Protein AF-0000000084419229 (afdb_homodimer)

Organism: Gonium pectorale (NCBI:txid33097)

Solvent-accessible surface area (backbone atoms only — not comparable to full-atom values): 32760 Å² total; per-residue (Å²): 132,80,81,73,71,73,75,70,72,71,76,62,76,78,64,82,74,44,70,27,75,74,37,69,45,80,29,74,44,69,68,52,37,52,53,48,54,66,48,22,83,78,54,51,41,42,70,43,67,57,82,83,52,68,71,59,81,74,78,53,65,85,57,26,72,40,37,41,51,50,42,52,50,52,54,47,52,53,43,53,40,21,27,61,54,34,66,40,74,46,68,44,85,61,44,49,76,71,45,72,51,65,61,56,58,69,64,43,81,76,52,33,34,37,28,30,50,39,48,43,64,61,59,69,54,90,44,60,59,50,78,71,53,46,73,74,49,52,59,28,70,51,42,29,37,38,38,41,37,13,36,50,41,47,37,41,53,49,31,53,48,47,37,52,49,32,33,73,74,70,62,40,58,48,60,53,62,36,40,58,57,40,45,55,56,38,32,69,74,41,67,56,36,37,32,50,49,48,33,57,28,45,23,48,56,58,38,33,22,59,49,44,72,61,36,28,80,82,55,70,67,51,28,52,38,32,72,74,67,37,74,48,57,55,46,68,81,48,50,77,50,72,73,67,31,85,54,57,16,72,35,36,53,87,58,48,70,62,32,24,32,42,31,57,38,86,75,41,61,53,97,90,46,56,30,65,58,54,46,50,51,23,50,49,31,40,53,52,15,62,74,68,62,35,68,31,60,44,34,70,55,75,130,80,79,73,74,71,74,69,73,69,77,62,78,76,64,79,75,43,69,28,75,74,36,70,46,80,30,73,44,69,68,52,36,51,53,47,52,63,49,22,84,78,54,52,41,41,70,42,66,55,82,82,53,68,72,60,82,73,79,54,67,81,57,26,72,42,37,41,51,50,41,51,50,52,53,49,52,51,43,53,40,22,28,60,54,34,66,42,74,48,68,47,85,59,43,48,77,71,46,73,52,64,61,56,58,70,64,42,80,77,50,33,33,36,28,32,51,41,46,43,65,60,57,69,54,90,45,60,59,51,77,71,52,47,73,72,49,52,58,28,69,51,42,29,37,37,38,40,36,14,36,49,42,48,39,41,53,49,29,54,50,48,37,51,49,32,33,74,75,69,63,41,57,49,61,52,62,36,40,57,58,41,44,54,56,39,32,69,74,43,67,55,36,37,31,49,50,49,34,57,30,46,25,50,56,56,37,36,20,50,49,44,71,60,36,29,81,82,57,69,66,49,28,53,38,31,72,72,69,37,74,53,57,51,48,66,82,43,50,78,50,74,72,66,32,86,53,56,17,72,34,35,53,88,56,48,70,64,32,26,31,42,32,58,39,86,76,44,58,56,95,89,47,56,32,64,60,53,47,50,51,24,50,49,31,40,54,51,15,62,74,68,61,37,68,30,60,44,34,70,54,74

InterPro domains:
  IPR005069 Nucleotide-diphospho-sugar transferase [PF03407] (23-209)
  IPR029044 Nucleotide-diphospho-sugar transferases [SSF53448] (35-194)
  IPR052636 UDP-D-xylose:L-fucose alpha-1,3-D-xylosyltransferase [PTHR47032] (15-271)

Secondary structure (DSSP, 8-state):
------------------HHHH-EEEESSHHHHHHHHHHHHHH--EEEE-TT------S--SS-HHHHHHHHHHHHHHHHHHHTT--EEEE-TTEEE-S-HHHHHHHSTT-SEEEEESS-----TTS---HHHHHH--EEEEEEEE--SHHHHHHHHHHHHHHHHHHHHHS---HHHHHHHHHHHHHHHHT--EEEPPTTTEEESS-STT-BTTB----HHHHHHHHTT-----SS---SS----SS-EEE-HHHHTT-SEEEPPS----TTS-HHHHHHHHHHHHHHHHHHT--EEEE---/------------------HHHH-EEEESSHHHHHHHHHHHHHH--EEEE-TT------S--SS-HHHHHHHHHHHHHHHHHHHTT--EEEE-TTEEE-S-HHHHHHTSTT-SEEEEESS-----TTS---HHHHHH--EEEEEEEE--SHHHHHHHHHHHHHHHHHHHHHS---HHHHHHHHHHHHHHHHT--EEEPPTTTEEESS-STT-BTTB----HHHHHHHHTT-----SS---SS----SS-EEE-HHHHTT-SEEEPPS----TTS-HHHHHHHHHHHHHHHHHHT--EEEE---

Radius of gyration: 29.89 Å; Cα contacts (8 Å, |Δi|>4): 1002; chains: 2; bounding box: 69×86×67 Å

Sequence (604 aa):
MQRRGSTKQQASTASELTLANILVVLTWTQQAYDRCTELRHQYGHHCAVDSRHQQQDDGKHYFSAFWLAMGFYRVGAIVNAISQGLDTVFLDSDTVVLGDFLLLIQSLDGADVVTTTERCVVRNYSRPYDRNELTAWTANIGLTYFRAVPGTLRCGTSWMARMFHDVVISGRTWDQVAFNVVFPDCYRHFGLVWYGLDPRVFQLSCGQAGFKQCGCTFDDADVQAYESGGEAVRPERMSQKFVPFSSPGVCGPADWRLWHTKHYNCIIGVNGSSPQVVKAEYMRNLIKAAHSNTTGVIMPSRMQRRGSTKQQASTASELTLANILVVLTWTQQAYDRCTELRHQYGHHCAVDSRHQQQDDGKHYFSAFWLAMGFYRVGAIVNAISQGLDTVFLDSDTVVLGDFLLLIQSLDGADVVTTTERCVVRNYSRPYDRNELTAWTANIGLTYFRAVPGTLRCGTSWMARMFHDVVISGRTWDQVAFNVVFPDCYRHFGLVWYGLDPRVFQLSCGQAGFKQCGCTFDDADVQAYESGGEAVRPERMSQKFVPFSSPGVCGPADWRLWHTKHYNCIIGVNGSSPQVVKAEYMRNLIKAAHSNTTGVIMPSR

pLDDT: mean 81.04, std 18.9, range [17.0, 97.56]

Nearest PDB structures (foldseek):
  7zvj-assembly1_A  TM=5.846E-01  e=1.268E-03  Homo sapiens
  7zvj-assembly1_B  TM=5.115E-01  e=6.104E-03  Homo sapiens
  7lgj-assembly1_A  TM=4.884E-01  e=2.249E+00  Synechocystis sp. PCC 6714
  7zvj-assembly1_A  TM=6.152E-01  e=1.446E-03  Homo sapiens
  7zvj-assembly1_B  TM=5.079E-01  e=9.523E-03  Homo sapiens

Structure (mmCIF, N/CA/C/O backbone):
data_AF-0000000084419229-model_v1
#
loop_
_entity.id
_entity.type
_entity.pdbx_description
1 polymer Glycosyltransferase
#
loop_
_atom_site.group_PDB
_atom_site.id
_atom_site.type_symbol
_atom_site.label_atom_id
_atom_site.label_alt_id
_atom_site.label_comp_id
_atom_site.label_asym_id
_atom_site.label_entity_id
_atom_site.label_seq_id
_atom_site.pdbx_PDB_ins_code
_atom_site.Cartn_x
_atom_site.Cartn_y
_atom_site.Cartn_z
_atom_site.occupancy
_atom_site.B_iso_or_equiv
_atom_site.auth_seq_id
_atom_site.auth_comp_id
_atom_site.auth_asym_id
_atom_site.auth_atom_id
_atom_site.pdbx_PDB_model_num
ATOM 1 N N . MET A 1 1 ? -43.594 -16.203 2.518 1 17.02 1 MET A N 1
ATOM 2 C CA . MET A 1 1 ? -43.656 -14.977 3.311 1 17.02 1 MET A CA 1
ATOM 3 C C . MET A 1 1 ? -42.406 -14.805 4.145 1 17.02 1 MET A C 1
ATOM 5 O O . MET A 1 1 ? -42.406 -15.023 5.359 1 17.02 1 MET A O 1
ATOM 9 N N . GLN A 1 2 ? -41.406 -15.359 3.76 1 20.67 2 GLN A N 1
ATOM 10 C CA . GLN A 1 2 ? -40.312 -15.562 4.727 1 20.67 2 GLN A CA 1
ATOM 11 C C . GLN A 1 2 ? -39.781 -14.234 5.254 1 20.67 2 GLN A C 1
ATOM 13 O O . GLN A 1 2 ? -39.656 -13.273 4.496 1 20.67 2 GLN A O 1
ATOM 18 N N . ARG A 1 3 ? -39.781 -14.07 6.594 1 18.78 3 ARG A N 1
ATOM 19 C CA . ARG A 1 3 ? -39.531 -12.945 7.5 1 18.78 3 ARG A CA 1
ATOM 20 C C . ARG A 1 3 ? -38.156 -12.367 7.316 1 18.78 3 ARG A C 1
ATOM 22 O O . ARG A 1 3 ? -37.156 -13.102 7.352 1 18.78 3 ARG A O 1
ATOM 29 N N . ARG A 1 4 ? -37.938 -11.297 6.543 1 21.56 4 ARG A N 1
ATOM 30 C CA . ARG A 1 4 ? -36.969 -10.211 6.41 1 21.56 4 ARG A CA 1
ATOM 31 C C . ARG A 1 4 ? -36.469 -9.766 7.773 1 21.56 4 ARG A C 1
ATOM 33 O O . ARG A 1 4 ? -37.125 -8.977 8.461 1 21.56 4 ARG A O 1
ATOM 40 N N . GLY A 1 5 ? -36.156 -10.766 8.5 1 22.09 5 GLY A N 1
ATOM 41 C CA . GLY A 1 5 ? -35.875 -10.125 9.773 1 22.09 5 GLY A CA 1
ATOM 42 C C . GLY A 1 5 ? -34.906 -8.969 9.648 1 22.09 5 GLY A C 1
ATOM 43 O O . GLY A 1 5 ? -34.031 -8.977 8.773 1 22.09 5 GLY A O 1
ATOM 44 N N . SER A 1 6 ? -35.344 -7.773 9.938 1 22.06 6 SER A N 1
ATOM 45 C CA . SER A 1 6 ? -34.812 -6.438 10.18 1 22.06 6 SER A CA 1
ATOM 46 C C . SER A 1 6 ? -33.469 -6.5 10.93 1 22.06 6 SER A C 1
ATOM 48 O O . SER A 1 6 ? -33.438 -6.891 12.102 1 22.06 6 SER A O 1
ATOM 50 N N . THR A 1 7 ? -32.594 -7.262 10.492 1 24.56 7 THR A N 1
ATOM 51 C CA . THR A 1 7 ? -31.484 -7.211 11.43 1 24.56 7 THR A CA 1
ATOM 52 C C . THR A 1 7 ? -31.078 -5.766 11.711 1 24.56 7 THR A C 1
ATOM 54 O O . THR A 1 7 ? -30.672 -5.043 10.797 1 24.56 7 THR A O 1
ATOM 57 N N . LYS A 1 8 ? -31.828 -5.062 12.492 1 23.44 8 LYS A N 1
ATOM 58 C CA . LYS A 1 8 ? -31.547 -3.832 13.219 1 23.44 8 LYS A CA 1
ATOM 59 C C . LYS A 1 8 ? -30.062 -3.742 13.57 1 23.44 8 LYS A C 1
ATOM 61 O O . LYS A 1 8 ? -29.562 -4.52 14.383 1 23.44 8 LYS A O 1
ATOM 66 N N . GLN A 1 9 ? -29.297 -3.645 12.625 1 25.7 9 GLN A N 1
ATOM 67 C CA . GLN A 1 9 ? -27.922 -3.303 12.977 1 25.7 9 GLN A CA 1
ATOM 68 C C . GLN A 1 9 ? -27.875 -2.27 14.102 1 25.7 9 GLN A C 1
ATOM 70 O O . GLN A 1 9 ? -28.453 -1.184 13.969 1 25.7 9 GLN A O 1
ATOM 75 N N . GLN A 1 10 ? -28.031 -2.686 15.32 1 26.06 10 GLN A N 1
ATOM 76 C CA . GLN A 1 10 ? -27.875 -1.851 16.516 1 26.06 10 GLN A CA 1
ATOM 77 C C . GLN A 1 10 ? -26.828 -0.762 16.297 1 26.06 10 GLN A C 1
ATOM 79 O O . GLN A 1 10 ? -25.766 -1.026 15.742 1 26.06 10 GLN A O 1
ATOM 84 N N . ALA A 1 11 ? -27.188 0.466 16.141 1 28.53 11 ALA A N 1
ATOM 85 C CA . ALA A 1 11 ? -26.484 1.701 16.484 1 28.53 11 ALA A CA 1
ATOM 86 C C . ALA A 1 11 ? -25.5 1.471 17.625 1 28.53 11 ALA A C 1
ATOM 88 O O . ALA A 1 11 ? -25.891 1.323 18.781 1 28.53 11 ALA A O 1
ATOM 89 N N . SER A 1 12 ? -24.797 0.427 17.531 1 30.64 12 SER A N 1
ATOM 90 C CA . SER A 1 12 ? -23.953 0.283 18.719 1 30.64 12 SER A CA 1
ATOM 91 C C . SER A 1 12 ? -23.609 1.642 19.312 1 30.64 12 SER A C 1
ATOM 93 O O . SER A 1 12 ? -23.594 2.652 18.609 1 30.64 12 SER A O 1
ATOM 95 N N . THR A 1 13 ? -23.859 1.888 20.578 1 30.78 13 THR A N 1
ATOM 96 C CA . THR A 1 13 ? -23.359 2.984 21.391 1 30.78 13 THR A CA 1
ATOM 97 C C . THR A 1 13 ? -22.016 3.486 20.891 1 30.78 13 THR A C 1
ATOM 99 O O . THR A 1 13 ? -21.078 2.707 20.734 1 30.78 13 THR A O 1
ATOM 102 N N . ALA A 1 14 ? -21.891 4.262 19.875 1 34.38 14 ALA A N 1
ATOM 103 C CA . ALA A 1 14 ? -20.766 5.145 19.625 1 34.38 14 ALA A CA 1
ATOM 104 C C . ALA A 1 14 ? -19.922 5.34 20.891 1 34.38 14 ALA A C 1
ATOM 106 O O . ALA A 1 14 ? -20.297 6.121 21.766 1 34.38 14 ALA A O 1
ATOM 107 N N . SER A 1 15 ? -19.672 4.387 21.641 1 37.31 15 SER A N 1
ATOM 108 C CA . SER A 1 15 ? -18.75 4.457 22.766 1 37.31 15 SER A CA 1
ATOM 109 C C . SER A 1 15 ? -17.766 5.613 22.609 1 37.31 15 SER A C 1
ATOM 111 O O . SER A 1 15 ? -17.422 5.977 21.484 1 37.31 15 SER A O 1
ATOM 113 N N . GLU A 1 16 ? -17.578 6.629 23.594 1 42.22 16 GLU A N 1
ATOM 114 C CA . GLU A 1 16 ? -16.719 7.801 23.781 1 42.22 16 GLU A CA 1
ATOM 115 C C . GLU A 1 16 ? -15.336 7.57 23.172 1 42.22 16 GLU A C 1
ATOM 117 O O . GLU A 1 16 ? -14.445 7.027 23.828 1 42.22 16 GLU A O 1
ATOM 122 N N . LEU A 1 17 ? -15.18 6.992 22.125 1 46.81 17 LEU A N 1
ATOM 123 C CA . LEU A 1 17 ? -13.844 7.145 21.562 1 46.81 17 LEU A CA 1
ATOM 124 C C . LEU A 1 17 ? -13.258 8.508 21.922 1 46.81 17 LEU A C 1
ATOM 126 O O . LEU A 1 17 ? -13.648 9.523 21.328 1 46.81 17 LEU A O 1
ATOM 130 N N . THR A 1 18 ? -13 8.727 23.141 1 59.16 18 THR A N 1
ATOM 131 C CA . THR A 1 18 ? -12.219 9.906 23.484 1 59.16 18 THR A CA 1
ATOM 132 C C . THR A 1 18 ? -10.859 9.875 22.797 1 59.16 18 THR A C 1
ATOM 134 O O . THR A 1 18 ? -10.32 8.797 22.531 1 59.16 18 THR A O 1
ATOM 137 N N . LEU A 1 19 ? -10.547 10.891 22.016 1 62.25 19 LEU A N 1
ATOM 138 C CA . LEU A 1 19 ? -9.219 11.047 21.438 1 62.25 19 LEU A CA 1
ATOM 139 C C . LEU A 1 19 ? -8.18 10.289 22.25 1 62.25 19 LEU A C 1
ATOM 141 O O . LEU A 1 19 ? -7.215 9.758 21.688 1 62.25 19 LEU A O 1
ATOM 145 N N . ALA A 1 20 ? -8.562 10.062 23.453 1 65.12 20 ALA A N 1
ATOM 146 C CA . ALA A 1 20 ? -7.535 9.539 24.344 1 65.12 20 ALA A CA 1
ATOM 147 C C . ALA A 1 20 ? -7.254 8.062 24.062 1 65.12 20 ALA A C 1
ATOM 149 O O . ALA A 1 20 ? -6.098 7.637 24.062 1 65.12 20 ALA A O 1
ATOM 150 N N . ASN A 1 21 ? -8.273 7.293 23.656 1 73.5 21 ASN A N 1
ATOM 151 C CA . ASN A 1 21 ? -8.016 5.859 23.531 1 73.5 21 ASN A CA 1
ATOM 152 C C . ASN A 1 21 ? -7.445 5.508 22.172 1 73.5 21 ASN A C 1
ATOM 154 O O . ASN A 1 21 ? -6.898 4.418 21.984 1 73.5 21 ASN A O 1
ATOM 158 N N . ILE A 1 22 ? -7.418 6.539 21.359 1 83 22 ILE A N 1
ATOM 159 C CA . ILE A 1 22 ? -6.938 6.203 20.031 1 83 22 ILE A CA 1
ATOM 160 C C . ILE A 1 22 ? -5.688 7.023 19.703 1 83 22 ILE A C 1
ATOM 162 O O . ILE A 1 22 ? -5.062 6.828 18.672 1 83 22 ILE A O 1
ATOM 166 N N . LEU A 1 23 ? -5.336 7.891 20.641 1 91.56 23 LEU A N 1
ATOM 167 C CA . LEU A 1 23 ? -4.191 8.773 20.438 1 91.56 23 LEU A CA 1
ATOM 168 C C . LEU A 1 23 ? -2.885 8.055 20.75 1 91.56 23 LEU A C 1
A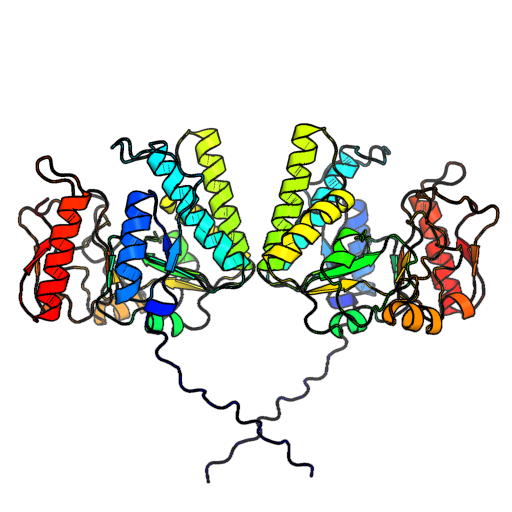TOM 170 O O . LEU A 1 23 ? -2.734 7.469 21.828 1 91.56 23 LEU A O 1
ATOM 174 N N . VAL A 1 24 ? -2.029 8.047 19.797 1 93.94 24 VAL A N 1
ATOM 175 C CA . VAL A 1 24 ? -0.656 7.594 20 1 93.94 24 VAL A CA 1
ATOM 176 C C . VAL A 1 24 ? 0.297 8.789 19.922 1 93.94 24 VAL A C 1
ATOM 178 O O . VAL A 1 24 ? 0.336 9.5 18.922 1 93.94 24 VAL A O 1
ATOM 181 N N . VAL A 1 25 ? 1.045 9 21 1 94.44 25 VAL A N 1
ATOM 182 C CA . VAL A 1 25 ? 2.051 10.055 21.047 1 94.44 25 VAL A CA 1
ATOM 183 C C . VAL A 1 25 ? 3.418 9.484 20.688 1 94.44 25 VAL A C 1
ATOM 185 O O . VAL A 1 25 ? 3.941 8.617 21.391 1 94.44 25 VAL A O 1
ATOM 188 N N . LEU A 1 26 ? 3.986 10 19.578 1 93.31 26 LEU A N 1
ATOM 189 C CA . LEU A 1 26 ? 5.336 9.617 19.172 1 93.31 26 LEU A CA 1
ATOM 190 C C . LEU A 1 26 ? 6.371 10.523 19.812 1 93.31 26 LEU A C 1
ATOM 192 O O . LEU A 1 26 ? 6.359 11.742 19.609 1 93.31 26 LEU A O 1
ATOM 196 N N . THR A 1 27 ? 7.215 9.867 20.578 1 90.75 27 THR A N 1
ATOM 197 C CA . THR A 1 27 ? 8.242 10.633 21.281 1 90.75 27 THR A CA 1
ATOM 198 C C . THR A 1 27 ? 9.609 10.398 20.656 1 90.75 27 THR A C 1
ATOM 200 O O . THR A 1 27 ? 9.883 9.328 20.125 1 90.75 27 THR A O 1
ATOM 203 N N . TRP A 1 28 ? 10.43 11.391 20.797 1 84.06 28 TRP A N 1
ATOM 204 C CA . TRP A 1 28 ? 11.766 11.312 20.219 1 84.06 28 TRP A CA 1
ATOM 205 C C . TRP A 1 28 ? 12.773 10.773 21.219 1 84.06 28 TRP A C 1
ATOM 207 O O . TRP A 1 28 ? 13.711 10.062 20.859 1 84.06 28 TRP A O 1
ATOM 217 N N . THR A 1 29 ? 12.57 11.188 22.438 1 82.44 29 THR A N 1
ATOM 218 C CA . THR A 1 29 ? 13.539 10.812 23.453 1 82.44 29 THR A CA 1
ATOM 219 C C . THR A 1 29 ? 12.891 9.914 24.5 1 82.44 29 THR A C 1
ATOM 221 O O . THR A 1 29 ? 11.664 9.914 24.672 1 82.44 29 THR A O 1
ATOM 224 N N . GLN A 1 30 ? 13.828 9.297 25.203 1 84.75 30 GLN A N 1
ATOM 225 C CA . GLN A 1 30 ? 13.344 8.477 26.312 1 84.75 30 GLN A CA 1
ATOM 226 C C . GLN A 1 30 ? 12.703 9.328 27.406 1 84.75 30 GLN A C 1
ATOM 228 O O . GLN A 1 30 ? 11.711 8.922 28.016 1 84.75 30 GLN A O 1
ATOM 233 N N . GLN A 1 31 ? 13.242 10.422 27.625 1 86 31 GLN A N 1
ATOM 234 C CA . GLN A 1 31 ? 12.672 11.328 28.625 1 86 31 GLN A CA 1
ATOM 235 C C . GLN A 1 31 ? 11.242 11.719 28.25 1 86 31 GLN A C 1
ATOM 237 O O . GLN A 1 31 ? 10.352 11.734 29.109 1 86 31 GLN A O 1
ATOM 242 N N . ALA A 1 32 ? 11.055 12.062 27.016 1 88.56 32 ALA A N 1
ATOM 243 C CA . ALA A 1 32 ? 9.711 12.406 26.547 1 88.56 32 ALA A CA 1
ATOM 244 C C . ALA A 1 32 ? 8.766 11.211 26.656 1 88.56 32 ALA A C 1
ATOM 246 O O . ALA A 1 32 ? 7.598 11.375 27.016 1 88.56 32 ALA A O 1
ATOM 247 N N . TYR A 1 33 ? 9.305 10.07 26.375 1 91.62 33 TYR A N 1
ATOM 248 C CA . TYR A 1 33 ? 8.508 8.852 26.5 1 91.62 33 TYR A CA 1
ATOM 249 C C . TYR A 1 33 ? 8.07 8.625 27.938 1 91.62 33 TYR A C 1
ATOM 251 O O . TYR A 1 33 ? 6.902 8.32 28.188 1 91.62 33 TYR A O 1
ATOM 259 N N . ASP A 1 34 ? 9.008 8.758 28.828 1 92 34 ASP A N 1
ATOM 260 C CA . ASP A 1 34 ? 8.703 8.578 30.234 1 92 34 ASP A CA 1
ATOM 261 C C . ASP A 1 34 ? 7.637 9.57 30.703 1 92 34 ASP A C 1
ATOM 263 O O . ASP A 1 34 ? 6.699 9.195 31.406 1 92 34 ASP A O 1
ATOM 267 N N . ARG A 1 35 ? 7.805 10.781 30.297 1 92.75 35 ARG A N 1
ATOM 268 C CA . ARG A 1 35 ? 6.816 11.797 30.641 1 92.75 35 ARG A CA 1
ATOM 269 C C . ARG A 1 35 ? 5.453 11.461 30.047 1 92.75 35 ARG A C 1
ATOM 271 O O . ARG A 1 35 ? 4.426 11.617 30.719 1 92.75 35 ARG A O 1
ATOM 278 N N . CYS A 1 36 ? 5.461 11.062 28.797 1 94 36 CYS A N 1
ATOM 279 C CA . CYS A 1 36 ? 4.242 10.633 28.125 1 94 36 CYS A CA 1
ATOM 280 C C . CYS A 1 36 ? 3.555 9.516 28.906 1 94 36 CYS A C 1
ATOM 282 O O . CYS A 1 36 ? 2.348 9.57 29.141 1 94 36 CYS A O 1
ATOM 284 N N . THR A 1 37 ? 4.309 8.586 29.328 1 94.38 37 THR A N 1
ATOM 285 C CA . THR A 1 37 ? 3.787 7.426 30.047 1 94.38 37 THR A CA 1
ATOM 286 C C . THR A 1 37 ? 3.225 7.836 31.406 1 94.38 37 THR A C 1
ATOM 288 O O . THR A 1 37 ? 2.193 7.316 31.828 1 94.38 37 THR A O 1
ATOM 291 N N . GLU A 1 38 ? 3.9 8.734 32 1 95.19 38 GLU A N 1
ATOM 292 C CA . GLU A 1 38 ? 3.422 9.25 33.281 1 95.19 38 GLU A CA 1
ATOM 293 C C . GLU A 1 38 ? 2.031 9.859 33.156 1 95.19 38 GLU A C 1
ATOM 295 O O . GLU A 1 38 ? 1.193 9.711 34.031 1 95.19 38 GLU A O 1
ATOM 300 N N . LEU A 1 39 ? 1.774 10.516 32.062 1 91.69 39 LEU A N 1
ATOM 301 C CA . LEU A 1 39 ? 0.526 11.242 31.875 1 91.69 39 LEU A CA 1
ATOM 302 C C . LEU A 1 39 ? -0.582 10.305 31.406 1 91.69 39 LEU A C 1
ATOM 304 O O . LEU A 1 39 ? -1.755 10.68 31.391 1 91.69 39 LEU A O 1
ATOM 308 N N . ARG A 1 40 ? -0.238 9.055 31.125 1 90.06 40 ARG A N 1
ATOM 309 C CA . ARG A 1 40 ? -1.206 8.102 30.594 1 90.06 40 ARG A CA 1
ATOM 310 C C . ARG A 1 40 ? -2.305 7.809 31.609 1 90.06 40 ARG A C 1
ATOM 312 O O . ARG A 1 40 ? -3.451 7.551 31.234 1 90.06 40 ARG A O 1
ATOM 319 N N . HIS A 1 41 ? -1.94 7.758 32.812 1 87.12 41 HIS A N 1
ATOM 320 C CA . HIS A 1 41 ? -2.922 7.457 33.844 1 87.12 41 HIS A CA 1
ATOM 321 C C . HIS A 1 41 ? -4.047 8.492 33.844 1 87.12 41 HIS A C 1
ATOM 323 O O . HIS A 1 41 ? -5.188 8.164 34.188 1 87.12 41 HIS A O 1
ATOM 329 N N . GLN A 1 42 ? -3.691 9.617 33.375 1 86.44 42 GLN A N 1
ATOM 330 C CA . GLN A 1 42 ? -4.656 10.711 33.438 1 86.44 42 GLN A CA 1
ATOM 331 C C . GLN A 1 42 ? -5.469 10.773 32.156 1 86.44 42 GLN A C 1
ATOM 333 O O . GLN A 1 42 ? -6.672 11.047 32.188 1 86.44 42 GLN A O 1
ATOM 338 N N . TYR A 1 43 ? -4.895 10.508 31.016 1 86.44 43 TYR A N 1
ATOM 339 C CA . TYR A 1 43 ? -5.539 10.859 29.766 1 86.44 43 TYR A CA 1
ATOM 340 C C . TYR A 1 43 ? -5.797 9.625 28.906 1 86.44 43 TYR A C 1
ATOM 342 O O . TYR A 1 43 ? -6.562 9.672 27.938 1 86.44 43 TYR A O 1
ATOM 350 N N . GLY A 1 44 ? -5.195 8.461 29.141 1 87.62 44 GLY A N 1
ATOM 351 C CA . GLY A 1 44 ? -5.508 7.188 28.516 1 87.62 44 GLY A CA 1
ATOM 352 C C . GLY A 1 44 ? -4.832 7.004 27.172 1 87.62 44 GLY A C 1
ATOM 353 O O . GLY A 1 44 ? -5.027 5.984 26.5 1 87.62 44 GLY A O 1
ATOM 354 N N . HIS A 1 45 ? -3.994 7.992 26.75 1 90.25 45 HIS A N 1
ATOM 355 C CA . HIS A 1 45 ? -3.303 7.926 25.469 1 90.25 45 HIS A CA 1
ATOM 356 C C . HIS A 1 45 ? -2.211 6.859 25.484 1 90.25 45 HIS A C 1
ATOM 358 O O . HIS A 1 45 ? -1.94 6.262 26.531 1 90.25 45 HIS A O 1
ATOM 364 N N . HIS A 1 46 ? -1.725 6.527 24.266 1 92.69 46 HIS A N 1
ATOM 365 C CA . HIS A 1 46 ? -0.615 5.594 24.109 1 92.69 46 HIS A CA 1
ATOM 366 C C . HIS A 1 46 ? 0.679 6.328 23.766 1 92.69 46 HIS A C 1
ATOM 368 O O . HIS A 1 46 ? 0.647 7.43 23.219 1 92.69 46 HIS A O 1
ATOM 374 N N . CYS A 1 47 ? 1.772 5.723 24.188 1 93.56 47 CYS A N 1
ATOM 375 C CA . CYS A 1 47 ? 3.082 6.316 23.953 1 93.56 47 CYS A CA 1
ATOM 376 C C . CYS A 1 47 ? 3.971 5.375 23.156 1 93.56 47 CYS A C 1
ATOM 378 O O . CYS A 1 47 ? 3.943 4.16 23.359 1 93.56 47 CYS A O 1
ATOM 380 N N . ALA A 1 48 ? 4.621 5.949 22.188 1 90.88 48 ALA A N 1
ATOM 381 C CA . ALA A 1 48 ? 5.57 5.168 21.391 1 90.88 48 ALA A CA 1
ATOM 382 C C . ALA A 1 48 ? 6.898 5.906 21.25 1 90.88 48 ALA A C 1
ATOM 384 O O . ALA A 1 48 ? 6.926 7.137 21.188 1 90.88 48 ALA A O 1
ATOM 385 N N . VAL A 1 49 ? 7.961 5.117 21.219 1 87.12 49 VAL A N 1
ATOM 386 C CA . VAL A 1 49 ? 9.297 5.656 20.969 1 87.12 49 VAL A CA 1
ATOM 387 C C . VAL A 1 49 ? 10.094 4.688 20.094 1 87.12 49 VAL A C 1
ATOM 389 O O . VAL A 1 49 ? 9.922 3.471 20.203 1 87.12 49 VAL A O 1
ATOM 392 N N . ASP A 1 50 ? 10.68 5.191 19.094 1 76.44 50 ASP A N 1
ATOM 393 C CA . ASP A 1 50 ? 11.602 4.352 18.328 1 76.44 50 ASP A CA 1
ATOM 394 C C . ASP A 1 50 ? 12.992 4.355 18.969 1 76.44 50 ASP A C 1
ATOM 396 O O . ASP A 1 50 ? 13.695 5.363 18.922 1 76.44 50 ASP A O 1
ATOM 400 N N . SER A 1 51 ? 13.297 3.225 19.406 1 69.06 51 SER A N 1
ATOM 401 C CA . SER A 1 51 ? 14.547 3.09 20.156 1 69.06 51 SER A CA 1
ATOM 402 C C . SER A 1 51 ? 15.758 3.285 19.234 1 69.06 51 SER A C 1
ATOM 404 O O . SER A 1 51 ? 16.859 3.555 19.719 1 69.06 51 SER A O 1
ATOM 406 N N . ARG A 1 52 ? 15.492 3.188 18.031 1 66.81 52 ARG A N 1
ATOM 407 C CA . ARG A 1 52 ? 16.594 3.32 17.094 1 66.81 52 ARG A CA 1
ATOM 408 C C . ARG A 1 52 ? 17.016 4.777 16.953 1 66.81 52 ARG A C 1
ATOM 410 O O . ARG A 1 52 ? 18.125 5.066 16.469 1 66.81 52 ARG A O 1
ATOM 417 N N . HIS A 1 53 ? 16.078 5.543 17.375 1 66.5 53 HIS A N 1
ATOM 418 C CA . HIS A 1 53 ? 16.375 6.965 17.219 1 66.5 53 HIS A CA 1
ATOM 419 C C . HIS A 1 53 ? 17.172 7.496 18.406 1 66.5 53 HIS A C 1
ATOM 421 O O . HIS A 1 53 ? 16.656 7.562 19.516 1 66.5 53 HIS A O 1
ATOM 427 N N . GLN A 1 54 ? 18.422 7.633 18.125 1 63.78 54 GLN A N 1
ATOM 428 C CA . GLN A 1 54 ? 19.344 8.07 19.188 1 63.78 54 GLN A CA 1
ATOM 429 C C . GLN A 1 54 ? 19.859 9.477 18.906 1 63.78 54 GLN A C 1
ATOM 431 O O . GLN A 1 54 ? 20.609 10.031 19.719 1 63.78 54 GLN A O 1
ATOM 436 N N . GLN A 1 55 ? 19.391 9.875 17.891 1 63.47 55 GLN A N 1
ATOM 437 C CA . GLN A 1 55 ? 19.984 11.164 17.547 1 63.47 55 GLN A CA 1
ATOM 438 C C . GLN A 1 55 ? 19.594 12.242 18.547 1 63.47 55 GLN A C 1
ATOM 440 O O . GLN A 1 55 ? 18.422 12.352 18.906 1 63.47 55 GLN A O 1
ATOM 445 N N . GLN A 1 56 ? 20.594 12.828 19.031 1 63.16 56 GLN A N 1
ATOM 446 C CA . GLN A 1 56 ? 20.359 13.938 19.953 1 63.16 56 GLN A CA 1
ATOM 447 C C . GLN A 1 56 ? 20.078 15.234 19.188 1 63.16 56 GLN A C 1
ATOM 449 O O . GLN A 1 56 ? 20.578 15.422 18.078 1 63.16 56 GLN A O 1
ATOM 454 N N . ASP A 1 57 ? 19.125 15.953 19.703 1 62.09 57 ASP A N 1
ATOM 455 C CA . ASP A 1 57 ? 18.891 17.297 19.172 1 62.09 57 ASP A CA 1
ATOM 456 C C . ASP A 1 57 ? 20.156 18.141 19.266 1 62.09 57 ASP A C 1
ATOM 458 O O . ASP A 1 57 ? 20.656 18.391 20.375 1 62.09 57 ASP A O 1
ATOM 462 N N . ASP A 1 58 ? 20.734 18.297 18.156 1 58.62 58 ASP A N 1
ATOM 463 C CA . ASP A 1 58 ? 21.969 19.078 18.156 1 58.62 58 ASP A CA 1
ATOM 464 C C . ASP A 1 58 ? 21.672 20.578 18.141 1 58.62 58 ASP A C 1
ATOM 466 O O . ASP A 1 58 ? 22.578 21.391 18 1 58.62 58 ASP A O 1
ATOM 470 N N . GLY A 1 59 ? 20.562 20.812 18.406 1 58.09 59 GLY A N 1
ATOM 471 C CA . GLY A 1 59 ? 20.172 22.203 18.438 1 58.09 59 GLY A CA 1
ATOM 472 C C . GLY A 1 59 ? 20.078 22.844 17.062 1 58.09 59 GLY A C 1
ATOM 473 O O . GLY A 1 59 ? 19.672 24 16.922 1 58.09 59 GLY A O 1
ATOM 474 N N . LYS A 1 60 ? 20.594 22.094 16.047 1 57.88 60 LYS A N 1
ATOM 475 C CA . LYS A 1 60 ? 20.5 22.594 14.688 1 57.88 60 LYS A CA 1
ATOM 476 C C . LYS A 1 60 ? 19.141 22.266 14.062 1 57.88 60 LYS A C 1
ATOM 478 O O . LYS A 1 60 ? 18.562 21.219 14.344 1 57.88 60 LYS A O 1
ATOM 483 N N . HIS A 1 61 ? 18.547 23.375 13.539 1 67.06 61 HIS A N 1
ATOM 484 C CA . HIS A 1 61 ? 17.125 23.219 13.281 1 67.06 61 HIS A CA 1
ATOM 485 C C . HIS A 1 61 ? 16.859 22.609 11.914 1 67.06 61 HIS A C 1
ATOM 487 O O . HIS A 1 61 ? 16.281 21.516 11.82 1 67.06 61 HIS A O 1
ATOM 493 N N . TYR A 1 62 ? 17.266 23.344 10.82 1 71.25 62 TYR A N 1
ATOM 494 C CA . TYR A 1 62 ? 16.797 22.875 9.523 1 71.25 62 TYR A CA 1
ATOM 495 C C . TYR A 1 62 ? 17.859 22.016 8.836 1 71.25 62 TYR A C 1
ATOM 497 O O . TYR A 1 62 ? 19.031 22.375 8.82 1 71.25 62 TYR A O 1
ATOM 505 N N . PHE A 1 63 ? 17.594 20.797 8.5 1 79 63 PHE A N 1
ATOM 506 C CA . PHE A 1 63 ? 18.328 19.859 7.656 1 79 63 PHE A CA 1
ATOM 507 C C . PHE A 1 63 ? 19.453 19.203 8.438 1 79 63 PHE A C 1
ATOM 509 O O . PHE A 1 63 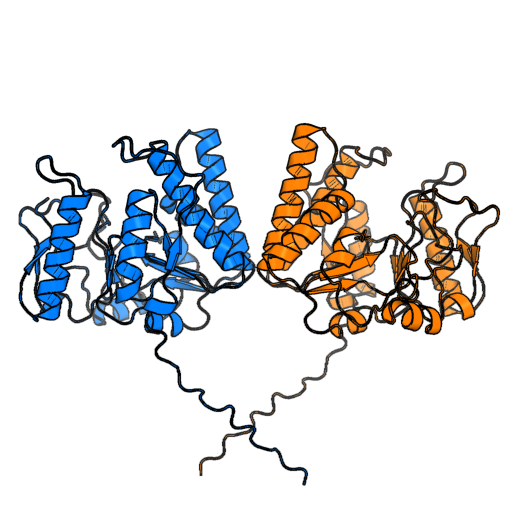? 20.344 18.594 7.848 1 79 63 PHE A O 1
ATOM 516 N N . SER A 1 64 ? 19.469 19.5 9.742 1 81.06 64 SER A N 1
ATOM 517 C CA . SER A 1 64 ? 20.391 18.703 10.562 1 81.06 64 SER A CA 1
ATOM 518 C C . SER A 1 64 ? 20.031 17.219 10.531 1 81.06 64 SER A C 1
ATOM 520 O O . SER A 1 64 ? 18.938 16.859 10.086 1 81.06 64 SER A O 1
ATOM 522 N N . ALA A 1 65 ? 20.984 16.422 10.938 1 81.5 65 ALA A N 1
ATOM 523 C CA . ALA A 1 65 ? 20.734 14.992 11.016 1 81.5 65 ALA A CA 1
ATOM 524 C C . ALA A 1 65 ? 19.516 14.695 11.883 1 81.5 65 ALA A C 1
ATOM 526 O O . ALA A 1 65 ? 18.719 13.805 11.562 1 81.5 65 ALA A O 1
ATOM 527 N N . PHE A 1 66 ? 19.422 15.445 12.922 1 80.69 66 PHE A N 1
ATOM 528 C CA . PHE A 1 66 ? 18.281 15.297 13.82 1 80.69 66 PHE A CA 1
ATOM 529 C C . PHE A 1 66 ? 16.984 15.641 13.102 1 80.69 66 PHE A C 1
ATOM 531 O O . PHE A 1 66 ? 16.016 14.883 13.164 1 80.69 66 PHE A O 1
ATOM 538 N N . TRP A 1 67 ? 17 16.688 12.438 1 81.94 67 TRP A N 1
ATOM 539 C CA . TRP A 1 67 ? 15.82 17.156 11.711 1 81.94 67 TRP A CA 1
ATOM 540 C C . TRP A 1 67 ? 15.406 16.156 10.641 1 81.94 67 TRP A C 1
ATOM 542 O O . TRP A 1 67 ? 14.227 15.828 10.508 1 81.94 67 TRP A O 1
ATOM 552 N N . LEU A 1 68 ? 16.391 15.68 9.984 1 86.75 68 LEU A N 1
ATOM 553 C CA . LEU A 1 68 ? 16.125 14.68 8.953 1 86.75 68 LEU A CA 1
ATOM 554 C C . LEU A 1 68 ? 15.523 13.414 9.562 1 86.75 68 LEU A C 1
ATOM 556 O O . LEU A 1 68 ? 14.539 12.883 9.055 1 86.75 68 LEU A O 1
ATOM 560 N N . ALA A 1 69 ? 16.078 13.008 10.609 1 87 69 ALA A N 1
ATOM 561 C CA . ALA A 1 69 ? 15.625 11.797 11.273 1 87 69 ALA A CA 1
ATOM 562 C C . ALA A 1 69 ? 14.18 11.945 11.75 1 87 69 ALA A C 1
ATOM 564 O O . ALA A 1 69 ? 13.391 11 11.672 1 87 69 ALA A O 1
ATOM 565 N N . MET A 1 70 ? 13.828 13.102 12.156 1 86.75 70 MET A N 1
ATOM 566 C CA . MET A 1 70 ? 12.469 13.352 12.633 1 86.75 70 MET A CA 1
ATOM 567 C C . MET A 1 70 ? 11.461 13.258 11.492 1 86.75 70 MET A C 1
ATOM 569 O O . MET A 1 70 ? 10.367 12.719 11.664 1 86.75 70 MET A O 1
ATOM 573 N N . GLY A 1 71 ? 11.891 13.844 10.383 1 90.5 71 GLY A N 1
ATOM 574 C CA . GLY A 1 71 ? 11.023 13.75 9.211 1 90.5 71 GLY A CA 1
ATOM 575 C C . GLY A 1 71 ? 10.766 12.32 8.781 1 90.5 71 GLY A C 1
ATOM 576 O O . GLY A 1 71 ? 9.625 11.945 8.516 1 90.5 71 GLY A O 1
ATOM 577 N N . PHE A 1 72 ? 11.812 11.5 8.789 1 92.31 72 PHE A N 1
ATOM 578 C CA . PHE A 1 72 ? 11.68 10.102 8.406 1 92.31 72 PHE A CA 1
ATOM 579 C C . PHE A 1 72 ? 10.852 9.336 9.438 1 92.31 72 PHE A C 1
ATOM 581 O O . PHE A 1 72 ? 10.094 8.438 9.086 1 92.31 72 PHE A O 1
ATOM 588 N N . TYR A 1 73 ? 11.047 9.711 10.648 1 91.69 73 TYR A N 1
ATOM 589 C CA . TYR A 1 73 ? 10.281 9.07 11.711 1 91.69 73 TYR A CA 1
ATOM 590 C C . TYR A 1 73 ? 8.789 9.336 11.547 1 91.69 73 TYR A C 1
ATOM 592 O O . TYR A 1 73 ? 7.977 8.414 11.633 1 91.69 73 TYR A O 1
ATOM 600 N N . ARG A 1 74 ? 8.453 10.508 11.273 1 93.44 74 ARG A N 1
ATOM 601 C CA . ARG A 1 74 ? 7.066 10.898 11.062 1 93.44 74 ARG A CA 1
ATOM 602 C C . ARG A 1 74 ? 6.461 10.125 9.891 1 93.44 74 ARG A C 1
ATOM 604 O O . ARG A 1 74 ? 5.434 9.461 10.039 1 93.44 74 ARG A O 1
ATOM 611 N N . VAL A 1 75 ? 7.078 10.242 8.812 1 96.38 75 VAL A N 1
ATOM 612 C CA . VAL A 1 75 ? 6.547 9.633 7.598 1 96.38 75 VAL A CA 1
ATOM 613 C C . VAL A 1 75 ? 6.512 8.117 7.754 1 96.38 75 VAL A C 1
ATOM 615 O O . VAL A 1 75 ? 5.547 7.465 7.344 1 96.38 75 VAL A O 1
ATOM 618 N N . GLY A 1 76 ? 7.559 7.586 8.367 1 94.19 76 GLY A N 1
ATOM 619 C CA . GLY A 1 76 ? 7.574 6.156 8.641 1 94.19 76 GLY A CA 1
ATOM 620 C C . GLY A 1 76 ? 6.402 5.699 9.492 1 94.19 76 GLY A C 1
ATOM 621 O O . GLY A 1 76 ? 5.785 4.672 9.203 1 94.19 76 GLY A O 1
ATOM 622 N N . ALA A 1 77 ? 6.082 6.402 10.539 1 94.31 77 ALA A N 1
ATOM 623 C CA . ALA A 1 77 ? 4.961 6.059 11.406 1 94.31 77 ALA A CA 1
ATOM 624 C C . ALA A 1 77 ? 3.641 6.09 10.648 1 94.31 77 ALA A C 1
ATOM 626 O O . ALA A 1 77 ? 2.785 5.223 10.836 1 94.31 77 ALA A O 1
ATOM 627 N N . ILE A 1 78 ? 3.48 7.074 9.828 1 96.75 78 ILE A N 1
ATOM 628 C CA . ILE A 1 78 ? 2.27 7.207 9.023 1 96.75 78 ILE A CA 1
ATOM 629 C C . ILE A 1 78 ? 2.143 6.012 8.086 1 96.75 78 ILE A C 1
ATOM 631 O O . ILE A 1 78 ? 1.101 5.352 8.047 1 96.75 78 ILE A O 1
ATOM 635 N N . VAL A 1 79 ? 3.184 5.676 7.352 1 96.06 79 VAL A N 1
ATOM 636 C CA . VAL A 1 79 ? 3.195 4.574 6.391 1 96.06 79 VAL A CA 1
ATOM 637 C C . VAL A 1 79 ? 2.93 3.258 7.113 1 96.06 79 VAL A C 1
ATOM 639 O O . VAL A 1 79 ? 2.158 2.424 6.633 1 96.06 79 VAL A O 1
ATOM 642 N N . ASN A 1 80 ? 3.543 3.094 8.25 1 93.19 80 ASN A N 1
ATOM 643 C CA . ASN A 1 80 ? 3.336 1.874 9.023 1 93.19 80 ASN A CA 1
ATOM 644 C C . ASN A 1 80 ? 1.884 1.734 9.477 1 93.19 80 ASN A C 1
ATOM 646 O O . ASN A 1 80 ? 1.308 0.648 9.398 1 93.19 80 ASN A O 1
ATOM 650 N N . ALA A 1 81 ? 1.312 2.805 9.914 1 94.56 81 ALA A N 1
ATOM 651 C CA . ALA A 1 81 ? -0.077 2.766 10.367 1 94.56 81 ALA A CA 1
ATOM 652 C C . ALA A 1 81 ? -1.016 2.416 9.219 1 94.56 81 ALA A C 1
ATOM 654 O O . ALA A 1 81 ? -1.874 1.54 9.352 1 94.56 81 ALA A O 1
ATOM 655 N N . ILE A 1 82 ? -0.846 3.066 8.078 1 96.25 82 ILE A N 1
ATOM 656 C CA . ILE A 1 82 ? -1.682 2.801 6.914 1 96.25 82 ILE A CA 1
ATOM 657 C C . ILE A 1 82 ? -1.515 1.347 6.48 1 96.25 82 ILE A C 1
ATOM 659 O O . ILE A 1 82 ? -2.488 0.688 6.109 1 96.25 82 ILE A O 1
ATOM 663 N N . SER A 1 83 ? -0.287 0.827 6.547 1 93.5 83 SER A N 1
ATOM 664 C CA . SER A 1 83 ? 0.003 -0.547 6.148 1 93.5 83 SER A CA 1
ATOM 665 C C . SER A 1 83 ? -0.793 -1.544 6.984 1 93.5 83 SER A C 1
ATOM 667 O O . SER A 1 83 ? -1.085 -2.652 6.527 1 93.5 83 SER A O 1
ATOM 669 N N . GLN A 1 84 ? -1.13 -1.125 8.188 1 92.5 84 GLN A N 1
ATOM 670 C CA . GLN A 1 84 ? -1.875 -1.984 9.102 1 92.5 84 GLN A CA 1
ATOM 671 C C . GLN A 1 84 ? -3.379 -1.87 8.859 1 92.5 84 GLN A C 1
ATOM 673 O O . GLN A 1 84 ? -4.172 -2.498 9.562 1 92.5 84 GLN A O 1
ATOM 678 N N . GLY A 1 85 ? -3.723 -1.047 7.875 1 92.06 85 GLY A N 1
ATOM 679 C CA . GLY A 1 85 ? -5.133 -0.883 7.559 1 92.06 85 GLY A CA 1
ATOM 680 C C . GLY A 1 85 ? -5.824 0.143 8.438 1 92.06 85 GLY A C 1
ATOM 681 O O . GLY A 1 85 ? -7.051 0.14 8.555 1 92.06 85 GLY A O 1
ATOM 682 N N . LEU A 1 86 ? -5.043 0.989 9.062 1 93.25 86 LEU A N 1
ATOM 683 C CA . LEU A 1 86 ? -5.613 1.994 9.953 1 93.25 86 LEU A CA 1
ATOM 684 C C . LEU A 1 86 ? -5.727 3.342 9.25 1 93.25 86 LEU A C 1
ATOM 686 O O . LEU A 1 86 ? -4.73 3.877 8.758 1 93.25 86 LEU A O 1
ATOM 690 N N . ASP A 1 87 ? -6.996 3.834 9.211 1 94.81 87 ASP A N 1
ATOM 691 C CA . ASP A 1 87 ? -7.086 5.254 8.883 1 94.81 87 ASP A CA 1
ATOM 692 C C . ASP A 1 87 ? -6.293 6.098 9.883 1 94.81 87 ASP A C 1
ATOM 694 O O . ASP A 1 87 ? -6.324 5.832 11.086 1 94.81 87 ASP A O 1
ATOM 698 N N . THR A 1 88 ? -5.527 7.07 9.367 1 95.75 88 THR A N 1
ATOM 699 C CA . THR A 1 88 ? -4.543 7.719 10.227 1 95.75 88 THR A CA 1
ATOM 700 C C . THR A 1 88 ? -4.688 9.242 10.156 1 95.75 88 THR A C 1
ATOM 702 O O . THR A 1 88 ? -4.766 9.812 9.062 1 95.75 88 THR A O 1
ATOM 705 N N . VAL A 1 89 ? -4.805 9.852 11.281 1 96.06 89 VAL A N 1
ATOM 706 C CA . VAL A 1 89 ? -4.645 11.297 11.398 1 96.06 89 VAL A CA 1
ATOM 707 C C . VAL A 1 89 ? -3.314 11.617 12.078 1 96.06 89 VAL A C 1
ATOM 709 O O . VAL A 1 89 ? -3.045 11.141 13.188 1 96.06 89 VAL A O 1
ATOM 712 N N . PHE A 1 90 ? -2.502 12.344 11.406 1 96.81 90 PHE A N 1
ATOM 713 C CA . PHE A 1 90 ? -1.27 12.836 12.016 1 96.81 90 PHE A CA 1
ATOM 714 C C . PHE A 1 90 ? -1.422 14.281 12.461 1 96.81 90 PHE A C 1
ATOM 716 O O . PHE A 1 90 ? -1.993 15.102 11.734 1 96.81 90 PHE A O 1
ATOM 723 N N . LEU A 1 91 ? -0.912 14.523 13.594 1 95.38 91 LEU A N 1
ATOM 724 C CA . LEU A 1 91 ? -1.003 15.852 14.18 1 95.38 91 LEU A CA 1
ATOM 725 C C . LEU A 1 91 ? 0.321 16.25 14.82 1 95.38 91 LEU A C 1
ATOM 727 O O . LEU A 1 91 ? 0.84 15.547 15.688 1 95.38 91 LEU A O 1
ATOM 731 N N . ASP A 1 92 ? 0.848 17.391 14.383 1 93 92 ASP A N 1
ATOM 732 C CA . ASP A 1 92 ? 2.043 17.922 15.039 1 93 92 ASP A CA 1
ATOM 733 C C . ASP A 1 92 ? 1.757 18.281 16.484 1 93 92 ASP A C 1
ATOM 735 O O . ASP A 1 92 ? 0.663 18.766 16.812 1 93 92 ASP A O 1
ATOM 739 N N . SER A 1 93 ? 2.77 18.156 17.312 1 90.69 93 SER A N 1
ATOM 740 C CA . SER A 1 93 ? 2.592 18.375 18.734 1 90.69 93 SER A CA 1
ATOM 741 C C . SER A 1 93 ? 2.373 19.844 19.047 1 90.69 93 SER A C 1
ATOM 743 O O . SER A 1 93 ? 1.887 20.203 20.125 1 90.69 93 SER A O 1
ATOM 745 N N . ASP A 1 94 ? 2.814 20.734 18.125 1 91.44 94 ASP A N 1
ATOM 746 C CA . ASP A 1 94 ? 2.613 22.156 18.359 1 91.44 94 ASP A CA 1
ATOM 747 C C . ASP A 1 94 ? 1.269 22.625 17.797 1 91.44 94 ASP A C 1
ATOM 749 O O . ASP A 1 94 ? 1.163 23.719 17.25 1 91.44 94 ASP A O 1
ATOM 753 N N . THR A 1 95 ? 0.335 21.781 17.922 1 93.5 95 THR A N 1
ATOM 754 C CA . THR A 1 95 ? -1.04 22.078 17.531 1 93.5 95 THR A CA 1
ATOM 755 C C . THR A 1 95 ? -1.959 22.047 18.75 1 93.5 95 THR A C 1
ATOM 757 O O . THR A 1 95 ? -1.941 21.094 19.531 1 93.5 95 THR A O 1
ATOM 760 N N . VAL A 1 96 ? -2.678 23.141 18.922 1 94.56 96 VAL A N 1
ATOM 761 C CA . VAL A 1 96 ? -3.715 23.172 19.938 1 94.56 96 VAL A CA 1
ATOM 762 C C . VAL A 1 96 ? -5.051 22.734 19.344 1 94.56 96 VAL A C 1
ATOM 764 O O . VAL A 1 96 ? -5.449 23.203 18.281 1 94.56 96 VAL A O 1
ATOM 767 N N . VAL A 1 97 ? -5.68 21.828 20.016 1 93.75 97 VAL A N 1
ATOM 768 C CA . VAL A 1 97 ? -6.98 21.328 19.594 1 93.75 97 VAL A CA 1
ATOM 769 C C . VAL A 1 97 ? -8.086 21.953 20.438 1 93.75 97 VAL A C 1
ATOM 771 O O . VAL A 1 97 ? -8.07 21.844 21.672 1 93.75 97 VAL A O 1
ATOM 774 N N . LEU A 1 98 ? -9.055 22.594 19.781 1 93.38 98 LEU A N 1
ATOM 775 C CA . LEU A 1 98 ? -10.102 23.312 20.5 1 93.38 98 LEU A CA 1
ATOM 776 C C . LEU A 1 98 ? -11.477 22.703 20.203 1 93.38 98 LEU A C 1
ATOM 778 O O . LEU A 1 98 ? -12.453 23.031 20.891 1 93.38 98 LEU A O 1
ATOM 782 N N . GLY A 1 99 ? -11.539 21.891 19.219 1 90.38 99 GLY A N 1
ATOM 783 C CA . GLY A 1 99 ? -12.812 21.297 18.844 1 90.38 99 GLY A CA 1
ATOM 784 C C . GLY A 1 99 ? -12.664 19.875 18.312 1 90.38 99 GLY A C 1
ATOM 785 O O . GLY A 1 99 ? -11.562 19.312 18.312 1 90.38 99 GLY A O 1
ATOM 786 N N . ASP A 1 100 ? -13.812 19.297 17.875 1 87.38 100 ASP A N 1
ATOM 787 C CA . ASP A 1 100 ? -13.844 17.906 17.406 1 87.38 100 ASP A CA 1
ATOM 788 C C . ASP A 1 100 ? -13.5 17.828 15.922 1 87.38 100 ASP A C 1
ATOM 790 O O . ASP A 1 100 ? -14.383 17.594 15.094 1 87.38 100 ASP A O 1
ATOM 794 N N . PHE A 1 101 ? -12.258 17.953 15.703 1 90.62 101 PHE A N 1
ATOM 795 C CA . PHE A 1 101 ? -11.828 18.031 14.305 1 90.62 101 PHE A CA 1
ATOM 796 C C . PHE A 1 101 ? -11.922 16.672 13.641 1 90.62 101 PHE A C 1
ATOM 798 O O . PHE A 1 101 ? -12.016 16.562 12.414 1 90.62 101 PHE A O 1
ATOM 805 N N . LEU A 1 102 ? -11.898 15.57 14.359 1 89.25 102 LEU A N 1
ATOM 806 C CA . LEU A 1 102 ? -11.977 14.234 13.781 1 89.25 102 LEU A CA 1
ATOM 807 C C . LEU A 1 102 ? -13.336 14 13.133 1 89.25 102 LEU A C 1
ATOM 809 O O . LEU A 1 102 ? -13.422 13.383 12.062 1 89.25 102 LEU A O 1
ATOM 813 N N . LEU A 1 103 ? -14.312 14.477 13.789 1 86.12 103 LEU A N 1
ATOM 814 C CA . LEU A 1 103 ? -15.656 14.336 13.242 1 86.12 103 LEU A CA 1
ATOM 815 C C . LEU A 1 103 ? -15.789 15.086 11.922 1 86.12 103 LEU A C 1
ATOM 817 O O . LEU A 1 103 ? -16.438 14.602 10.992 1 86.12 103 LEU A O 1
ATOM 821 N N . LEU A 1 104 ? -15.195 16.203 11.898 1 89.75 104 LEU A N 1
ATOM 822 C CA . LEU A 1 104 ? -15.242 16.984 10.664 1 89.75 104 LEU A CA 1
ATOM 823 C C . LEU A 1 104 ? -14.523 16.25 9.531 1 89.75 104 LEU A C 1
ATOM 825 O O . LEU A 1 104 ? -15.039 16.188 8.414 1 89.75 104 LEU A O 1
ATOM 829 N N . ILE A 1 105 ? -13.438 15.711 9.781 1 91.94 105 ILE A N 1
ATOM 830 C CA . ILE A 1 105 ? -12.664 14.992 8.773 1 91.94 105 ILE A CA 1
ATOM 831 C C . ILE A 1 105 ? -13.445 13.758 8.312 1 91.94 105 ILE A C 1
ATOM 833 O O . ILE A 1 105 ? -13.523 13.477 7.117 1 91.94 105 ILE A O 1
ATOM 837 N N . GLN A 1 106 ? -14.062 13.07 9.18 1 87.88 106 GLN A N 1
ATOM 838 C CA . GLN A 1 106 ? -14.82 11.859 8.875 1 87.88 106 GLN A CA 1
ATOM 839 C C . GLN A 1 106 ? -16.047 12.172 8.023 1 87.88 106 GLN A C 1
ATOM 841 O O . GLN A 1 106 ? -16.562 11.305 7.316 1 87.88 106 GLN A O 1
ATOM 846 N N . SER A 1 107 ? -16.453 13.375 8.141 1 91.25 107 SER A N 1
ATOM 847 C CA . SER A 1 107 ? -17.656 13.758 7.426 1 91.25 107 SER A CA 1
ATOM 848 C C . SER A 1 107 ? -17.359 14.062 5.965 1 91.25 107 SER A C 1
ATOM 850 O O . SER A 1 107 ? -18.281 14.188 5.152 1 91.25 107 SER A O 1
ATOM 852 N N . LEU A 1 108 ? -16.109 14.258 5.645 1 94.31 108 LEU A N 1
ATOM 853 C CA . LEU A 1 108 ? -15.727 14.531 4.266 1 94.31 108 LEU A CA 1
ATOM 854 C C . LEU A 1 108 ? -15.898 13.297 3.395 1 94.31 108 LEU A C 1
ATOM 856 O O . LEU A 1 108 ? -15.172 12.312 3.562 1 94.31 108 LEU A O 1
ATOM 860 N N . ASP A 1 109 ? -16.75 13.352 2.455 1 89.12 109 ASP A N 1
ATOM 861 C CA . ASP A 1 109 ? -17.188 12.203 1.669 1 89.12 109 ASP A CA 1
ATOM 862 C C . ASP A 1 109 ? -16.062 11.648 0.815 1 89.12 109 ASP A C 1
ATOM 864 O O . ASP A 1 109 ? -15.5 12.352 -0.022 1 89.12 109 ASP A O 1
ATOM 868 N N . GLY A 1 110 ? -15.789 10.414 1.095 1 93.62 110 GLY A N 1
ATOM 869 C CA . GLY A 1 110 ? -14.867 9.703 0.226 1 93.62 110 GLY A CA 1
ATOM 870 C C . GLY A 1 110 ? -13.43 10.18 0.372 1 93.62 110 GLY A C 1
ATOM 871 O O . GLY A 1 110 ? -12.578 9.852 -0.455 1 93.62 110 GLY A O 1
ATOM 872 N N . ALA A 1 111 ? -13.141 10.938 1.37 1 96.56 111 ALA A N 1
ATOM 873 C CA . ALA A 1 111 ? -11.812 11.523 1.517 1 96.56 111 ALA A CA 1
ATOM 874 C C . ALA A 1 111 ? -10.75 10.445 1.688 1 96.56 111 ALA A C 1
ATOM 876 O O . ALA A 1 111 ? -10.883 9.562 2.541 1 96.56 111 ALA A O 1
ATOM 877 N N . ASP A 1 112 ? -9.688 10.523 0.85 1 96.38 112 ASP A N 1
ATOM 878 C CA . ASP A 1 112 ? -8.523 9.664 1 1 96.38 112 ASP A CA 1
ATOM 879 C C . ASP A 1 112 ? -7.379 10.398 1.701 1 96.38 112 ASP A C 1
ATOM 881 O O . ASP A 1 112 ? -6.613 9.789 2.453 1 96.38 112 ASP A O 1
ATOM 885 N N . VAL A 1 113 ? -7.309 11.664 1.368 1 96.88 113 VAL A N 1
ATOM 886 C CA . VAL A 1 113 ? -6.289 12.531 1.951 1 96.88 113 VAL A CA 1
ATOM 887 C C . VAL A 1 113 ? -6.902 13.875 2.332 1 96.88 113 VAL A C 1
ATOM 889 O O . VAL A 1 113 ? -7.695 14.445 1.573 1 96.88 113 VAL A O 1
ATOM 892 N N . VAL A 1 114 ? -6.613 14.328 3.496 1 97 114 VAL A N 1
ATOM 893 C CA . VAL A 1 114 ? -7.039 15.641 3.969 1 97 114 VAL A CA 1
ATOM 894 C C . VAL A 1 114 ? -5.844 16.391 4.551 1 97 114 VAL A C 1
ATOM 896 O O . VAL A 1 114 ? -5.07 15.828 5.328 1 97 114 VAL A O 1
ATOM 899 N N . THR A 1 115 ? -5.621 17.578 4.117 1 96.19 115 THR A N 1
ATOM 900 C CA . THR A 1 115 ? -4.5 18.375 4.621 1 96.19 115 THR A CA 1
ATOM 901 C C . THR A 1 115 ? -4.953 19.781 4.992 1 96.19 115 THR A C 1
ATOM 903 O O . THR A 1 115 ? -6.004 20.234 4.543 1 96.19 115 THR A O 1
ATOM 906 N N . THR A 1 116 ? -4.137 20.375 5.801 1 93.56 116 THR A N 1
ATOM 907 C CA . THR A 1 116 ? -4.242 21.828 5.945 1 93.56 116 THR A CA 1
ATOM 908 C C . THR A 1 116 ? -3.443 22.531 4.855 1 93.56 116 THR A C 1
ATOM 910 O O . THR A 1 116 ? -2.814 21.891 4.02 1 93.56 116 THR A O 1
ATOM 913 N N . THR A 1 117 ? -3.602 23.859 4.859 1 87.31 117 THR A N 1
ATOM 914 C CA . THR A 1 117 ? -2.906 24.641 3.842 1 87.31 117 THR A CA 1
ATOM 915 C C . THR A 1 117 ? -1.954 25.641 4.484 1 8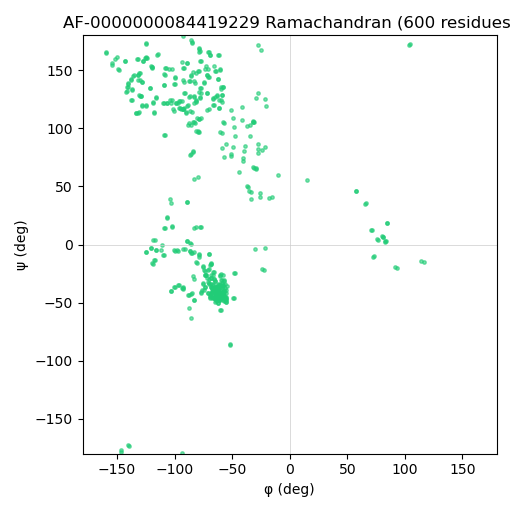7.31 117 THR A C 1
ATOM 917 O O . THR A 1 117 ? -2.191 26.094 5.605 1 87.31 117 THR A O 1
ATOM 920 N N . GLU A 1 118 ? -0.93 25.953 3.752 1 80.19 118 GLU A N 1
ATOM 921 C CA . GLU A 1 118 ? 0.075 26.891 4.223 1 80.19 118 GLU A CA 1
ATOM 922 C C . GLU A 1 118 ? -0.411 28.328 4.078 1 80.19 118 GLU A C 1
ATOM 924 O O . GLU A 1 118 ? 0.209 29.266 4.602 1 80.19 118 GLU A O 1
ATOM 929 N N . ARG A 1 119 ? -1.521 28.438 3.42 1 78.06 119 ARG A N 1
ATOM 930 C CA . ARG A 1 119 ? -1.966 29.781 3.09 1 78.06 119 ARG A CA 1
ATOM 931 C C . ARG A 1 119 ? -3.428 29.984 3.469 1 78.06 119 ARG A C 1
ATOM 933 O O . ARG A 1 119 ? -4.219 29.047 3.438 1 78.06 119 ARG A O 1
ATOM 940 N N . CYS A 1 120 ? -3.604 31.281 3.83 1 83.75 120 CYS A N 1
ATOM 941 C CA . CYS A 1 120 ? -4.996 31.688 3.947 1 83.75 120 CYS A CA 1
ATOM 942 C C . CYS A 1 120 ? -5.594 31.984 2.576 1 83.75 120 CYS A C 1
ATOM 944 O O . CYS A 1 120 ? -5.391 33.062 2.029 1 83.75 120 CYS A O 1
ATOM 946 N N . VAL A 1 121 ? -6.312 31.016 1.978 1 81.31 121 VAL A N 1
ATOM 947 C CA . VAL A 1 121 ? -6.816 31.156 0.614 1 81.31 121 VAL A CA 1
ATOM 948 C C . VAL A 1 121 ? -8.312 30.859 0.582 1 81.31 121 VAL A C 1
ATOM 950 O O . VAL A 1 121 ? -8.781 29.953 1.274 1 81.31 121 VAL A O 1
ATOM 953 N N . VAL A 1 122 ? -8.945 31.703 -0.23 1 82.69 122 VAL A N 1
ATOM 954 C CA . VAL A 1 122 ? -10.375 31.5 -0.421 1 82.69 122 VAL A CA 1
ATOM 955 C C . VAL A 1 122 ? -10.602 30.344 -1.398 1 82.69 122 VAL A C 1
ATOM 957 O O . VAL A 1 122 ? -10.07 30.344 -2.512 1 82.69 122 VAL A O 1
ATOM 960 N N . ARG A 1 123 ? -11.398 29.422 -0.903 1 85.38 123 ARG A N 1
ATOM 961 C CA . ARG A 1 123 ? -11.82 28.297 -1.72 1 85.38 123 ARG A CA 1
ATOM 962 C C . ARG A 1 123 ? -13.086 27.656 -1.153 1 85.38 123 ARG A C 1
ATOM 964 O O . ARG A 1 123 ? -13.461 27.922 -0.005 1 85.38 123 ARG A O 1
ATOM 971 N N . ASN A 1 124 ? -13.664 26.828 -2.07 1 88.19 124 ASN A N 1
ATOM 972 C CA . ASN A 1 124 ? -14.75 26 -1.548 1 88.19 124 ASN A CA 1
ATOM 973 C C . ASN A 1 124 ? -14.227 24.75 -0.873 1 88.19 124 ASN A C 1
ATOM 975 O O . ASN A 1 124 ? -13.875 23.781 -1.548 1 88.19 124 ASN A O 1
ATOM 979 N N . TYR A 1 125 ? -14.281 24.75 0.391 1 90.38 125 TYR A N 1
ATOM 980 C CA . TYR A 1 125 ? -13.672 23.656 1.157 1 90.38 125 TYR A CA 1
ATOM 981 C C . TYR A 1 125 ? -14.664 22.531 1.371 1 90.38 125 TYR A C 1
ATOM 983 O O . TYR A 1 125 ? -14.328 21.5 1.974 1 90.38 125 TYR A O 1
ATOM 991 N N . SER A 1 126 ? -15.883 22.609 0.834 1 89.94 126 SER A N 1
ATOM 992 C CA . SER A 1 126 ? -16.891 21.562 0.951 1 89.94 126 SER A CA 1
ATOM 993 C C . SER A 1 126 ? -16.719 20.5 -0.139 1 89.94 126 SER A C 1
ATOM 995 O O . SER A 1 126 ? -17.359 19.453 -0.109 1 89.94 126 SER A O 1
ATOM 997 N N . ARG A 1 127 ? -15.828 20.797 -1.031 1 92.62 127 ARG A N 1
ATOM 998 C CA . ARG A 1 127 ? -15.562 19.828 -2.092 1 92.62 127 ARG A CA 1
ATOM 999 C C . ARG A 1 127 ? -14.078 19.484 -2.156 1 92.62 127 ARG A C 1
ATOM 1001 O O . ARG A 1 127 ? -13.234 20.266 -1.71 1 92.62 127 ARG A O 1
ATOM 1008 N N . PRO A 1 128 ? -13.797 18.344 -2.789 1 93.38 128 PRO A N 1
ATOM 1009 C CA . PRO A 1 128 ? -12.383 18 -2.955 1 93.38 128 PRO A CA 1
ATOM 1010 C C . PRO A 1 128 ? -11.664 18.922 -3.945 1 93.38 128 PRO A C 1
ATOM 1012 O O . PRO A 1 128 ? -12.312 19.625 -4.711 1 93.38 128 PRO A O 1
ATOM 1015 N N . TYR A 1 129 ? -10.328 18.844 -3.83 1 90.44 129 TYR A N 1
ATOM 1016 C CA . TYR A 1 129 ? -9.516 19.547 -4.824 1 90.44 129 TYR A CA 1
ATOM 1017 C C . TYR A 1 129 ? -9.773 18.984 -6.219 1 90.44 129 TYR A C 1
ATOM 1019 O O . TYR A 1 129 ? -9.938 17.766 -6.391 1 90.44 129 TYR A O 1
ATOM 1027 N N . ASP A 1 130 ? -9.773 19.891 -7.109 1 84.62 130 ASP A N 1
ATOM 1028 C CA . ASP A 1 130 ? -9.648 19.406 -8.484 1 84.62 130 ASP A CA 1
ATOM 1029 C C . ASP A 1 130 ? -8.195 19.391 -8.93 1 84.62 130 ASP A C 1
ATOM 1031 O O . ASP A 1 130 ? -7.305 19.797 -8.18 1 84.62 130 ASP A O 1
ATOM 1035 N N . ARG A 1 131 ? -7.969 18.969 -10.133 1 78.75 131 ARG A N 1
ATOM 1036 C CA . ARG A 1 131 ? -6.617 18.781 -10.648 1 78.75 131 ARG A CA 1
ATOM 1037 C C . ARG A 1 131 ? -5.848 20.094 -10.688 1 78.75 131 ARG A C 1
ATOM 1039 O O . ARG A 1 131 ? -4.672 20.141 -10.32 1 78.75 131 ARG A O 1
ATOM 1046 N N . ASN A 1 132 ? -6.449 21.141 -11.039 1 75.94 132 ASN A N 1
ATOM 1047 C CA . ASN A 1 132 ? -5.789 22.438 -11.164 1 75.94 132 ASN A CA 1
ATOM 1048 C C . ASN A 1 132 ? -5.477 23.047 -9.797 1 75.94 132 ASN A C 1
ATOM 1050 O O . ASN A 1 132 ? -4.414 23.641 -9.609 1 75.94 132 ASN A O 1
ATOM 1054 N N . GLU A 1 133 ? -6.324 22.859 -8.898 1 79 133 GLU A N 1
ATOM 1055 C CA . GLU A 1 133 ? -6.121 23.391 -7.555 1 79 133 GLU A CA 1
ATOM 1056 C C . GLU A 1 133 ? -4.953 22.703 -6.859 1 79 133 GLU A C 1
ATOM 1058 O O . GLU A 1 133 ? -4.176 23.344 -6.148 1 79 133 GLU A O 1
ATOM 1063 N N . LEU A 1 134 ? -4.836 21.453 -7.102 1 78.88 134 LEU A N 1
ATOM 1064 C CA . LEU A 1 134 ? -3.805 20.688 -6.418 1 78.88 134 LEU A CA 1
ATOM 1065 C C . LEU A 1 134 ? -2.414 21.094 -6.883 1 78.88 134 LEU A C 1
ATOM 1067 O O . LEU A 1 134 ? -1.454 21.047 -6.109 1 78.88 134 LEU A O 1
ATOM 1071 N N . THR A 1 135 ? -2.328 21.531 -8.086 1 72.81 135 THR A N 1
ATOM 1072 C CA . THR A 1 135 ? -1.04 21.953 -8.625 1 72.81 135 THR A CA 1
ATOM 1073 C C . THR A 1 135 ? -0.605 23.281 -8.023 1 72.81 135 THR A C 1
ATOM 1075 O O . THR A 1 135 ? 0.591 23.547 -7.887 1 72.81 135 THR A O 1
ATOM 1078 N N . ALA A 1 136 ? -1.565 24.047 -7.613 1 68.75 136 ALA A N 1
ATOM 1079 C CA . ALA A 1 136 ? -1.269 25.359 -7.07 1 68.75 136 ALA A CA 1
ATOM 1080 C C . ALA A 1 136 ? -1.227 25.344 -5.547 1 68.75 136 ALA A C 1
ATOM 1082 O O . ALA A 1 136 ? -0.791 26.297 -4.914 1 68.75 136 ALA A O 1
ATOM 1083 N N . TRP A 1 137 ? -1.567 24.234 -5.074 1 73.12 137 TRP A N 1
ATOM 1084 C CA . TRP A 1 137 ? -1.758 24.125 -3.635 1 73.12 137 TRP A CA 1
ATOM 1085 C C . TRP A 1 137 ? -0.47 23.672 -2.951 1 73.12 137 TRP A C 1
ATOM 1087 O O . TRP A 1 137 ? 0.318 22.922 -3.529 1 73.12 137 TRP A O 1
ATOM 1097 N N . THR A 1 138 ? -0.282 24.297 -1.787 1 81.94 138 THR A N 1
ATOM 1098 C CA . THR A 1 138 ? 0.774 23.828 -0.898 1 81.94 138 THR A CA 1
ATOM 1099 C C . THR A 1 138 ? 0.192 23.344 0.43 1 81.94 138 THR A C 1
ATOM 1101 O O . THR A 1 138 ? -0.386 24.141 1.178 1 81.94 138 THR A O 1
ATOM 1104 N N . ALA A 1 139 ? 0.318 22.125 0.647 1 90.25 139 ALA A N 1
ATOM 1105 C CA . ALA A 1 139 ? -0.207 21.547 1.877 1 90.25 139 ALA A CA 1
ATOM 1106 C C . ALA A 1 139 ? 0.714 21.828 3.059 1 90.25 139 ALA A C 1
ATOM 1108 O O . ALA A 1 139 ? 1.938 21.844 2.912 1 90.25 139 ALA A O 1
ATOM 1109 N N . ASN A 1 140 ? 0.148 22.219 4.125 1 92.06 140 ASN A N 1
ATOM 1110 C CA . ASN A 1 140 ? 0.796 22.031 5.418 1 92.06 140 ASN A CA 1
ATOM 1111 C C . ASN A 1 140 ? 0.488 20.656 6.008 1 92.06 140 ASN A C 1
ATOM 1113 O O . ASN A 1 140 ? -0.677 20.266 6.109 1 92.06 140 ASN A O 1
ATOM 1117 N N . ILE A 1 141 ? 1.474 19.938 6.383 1 94.19 141 ILE A N 1
ATOM 1118 C CA . ILE A 1 141 ? 1.247 18.531 6.711 1 94.19 141 ILE A CA 1
ATOM 1119 C C . ILE A 1 141 ? 1.215 18.359 8.227 1 94.19 141 ILE A C 1
ATOM 1121 O O . ILE A 1 141 ? 1.304 17.234 8.734 1 94.19 141 ILE A O 1
ATOM 1125 N N . GLY A 1 142 ? 1.084 19.453 8.969 1 93.75 142 GLY A N 1
ATOM 1126 C CA . GLY A 1 142 ? 1.027 19.375 10.422 1 93.75 142 GLY A CA 1
ATOM 1127 C C . GLY A 1 142 ? -0.226 18.688 10.93 1 93.75 142 GLY A C 1
ATOM 1128 O O . GLY A 1 142 ? -0.252 18.188 12.062 1 93.75 142 GLY A O 1
ATOM 1129 N N . LEU A 1 143 ? -1.214 18.75 10.188 1 96.06 143 LEU A N 1
ATOM 1130 C CA . LEU A 1 143 ? -2.426 17.969 10.375 1 96.06 143 LEU A CA 1
ATOM 1131 C C . LEU A 1 143 ? -2.85 17.312 9.07 1 96.06 143 LEU A C 1
ATOM 1133 O O . LEU A 1 143 ? -3.211 18 8.109 1 96.06 143 LEU A O 1
ATOM 1137 N N . THR A 1 144 ? -2.777 16.047 9.039 1 97.19 144 THR A N 1
ATOM 1138 C CA . THR A 1 144 ? -3.092 15.305 7.812 1 97.19 144 THR A CA 1
ATOM 1139 C C . THR A 1 144 ? -3.867 14.031 8.133 1 97.19 144 THR A C 1
ATOM 1141 O O . THR A 1 144 ? -3.596 13.367 9.141 1 97.19 144 THR A O 1
ATOM 1144 N N . TYR A 1 145 ? -4.836 13.766 7.348 1 97.56 145 TYR A N 1
ATOM 1145 C CA . TYR A 1 145 ? -5.57 12.508 7.395 1 97.56 145 TYR A CA 1
ATOM 1146 C C . TYR A 1 145 ? -5.254 11.641 6.18 1 97.56 145 TYR A C 1
ATOM 1148 O O . TYR A 1 145 ? -5.172 12.148 5.055 1 97.56 145 TYR A O 1
ATOM 1156 N N . PHE A 1 146 ? -5.059 10.367 6.367 1 97.56 146 PHE A N 1
ATOM 1157 C CA . PHE A 1 146 ? -4.867 9.367 5.324 1 97.56 146 PHE A CA 1
ATOM 1158 C C . PHE A 1 146 ? -5.824 8.195 5.52 1 97.56 146 PHE A C 1
ATOM 1160 O O . PHE A 1 146 ? -5.82 7.551 6.566 1 97.56 146 PHE A O 1
ATOM 1167 N N . ARG A 1 147 ? -6.672 7.953 4.559 1 96.5 147 ARG A N 1
ATOM 1168 C CA . ARG A 1 147 ? -7.438 6.711 4.547 1 96.5 147 ARG A CA 1
ATOM 1169 C C . ARG A 1 147 ? -6.539 5.516 4.238 1 96.5 147 ARG A C 1
ATOM 1171 O O . ARG A 1 147 ? -5.648 5.605 3.391 1 96.5 147 ARG A O 1
ATOM 1178 N N . ALA A 1 148 ? -6.824 4.422 4.859 1 95.88 148 ALA A N 1
ATOM 1179 C CA . ALA A 1 148 ? -6.008 3.23 4.645 1 95.88 148 ALA A CA 1
ATOM 1180 C C . ALA A 1 148 ? -6.453 2.475 3.396 1 95.88 148 ALA A C 1
ATOM 1182 O O . ALA A 1 148 ? -7.117 1.441 3.492 1 95.88 148 ALA A O 1
ATOM 1183 N N . VAL A 1 149 ? -6.051 2.934 2.271 1 95.38 149 VAL A N 1
ATOM 1184 C CA . VAL A 1 149 ? -6.273 2.275 0.987 1 95.38 149 VAL A CA 1
ATOM 1185 C C . VAL A 1 149 ? -4.945 2.123 0.249 1 95.38 149 VAL A C 1
ATOM 1187 O O . VAL A 1 149 ? -3.984 2.844 0.53 1 95.38 149 VAL A O 1
ATOM 1190 N N . PRO A 1 150 ? -4.859 1.219 -0.656 1 94.81 150 PRO A N 1
ATOM 1191 C CA . PRO A 1 150 ? -3.58 0.963 -1.318 1 94.81 150 PRO A CA 1
ATOM 1192 C C . PRO A 1 150 ? -3.01 2.205 -2 1 94.81 150 PRO A C 1
ATOM 1194 O O . PRO A 1 150 ? -1.801 2.443 -1.944 1 94.81 150 PRO A O 1
ATOM 1197 N N . GLY A 1 151 ? -3.895 2.945 -2.627 1 95.12 151 GLY A N 1
ATOM 1198 C CA . GLY A 1 151 ? -3.422 4.148 -3.291 1 95.12 151 GLY A CA 1
ATOM 1199 C C . GLY A 1 151 ? -2.73 5.117 -2.35 1 95.12 151 GLY A C 1
ATOM 1200 O O . GLY A 1 151 ? -1.663 5.648 -2.668 1 95.12 151 GLY A O 1
ATOM 1201 N N . THR A 1 152 ? -3.287 5.328 -1.233 1 96.56 152 THR A N 1
ATOM 1202 C CA . THR A 1 152 ? -2.695 6.215 -0.238 1 96.56 152 THR A CA 1
ATOM 1203 C C . THR A 1 152 ? -1.364 5.652 0.259 1 96.56 152 THR A C 1
ATOM 1205 O O . THR A 1 152 ? -0.393 6.395 0.417 1 96.56 152 THR A O 1
ATOM 1208 N N . LEU A 1 153 ? -1.36 4.348 0.485 1 96.94 153 LEU A N 1
ATOM 1209 C CA . LEU A 1 153 ? -0.113 3.732 0.926 1 96.94 153 LEU A CA 1
ATOM 1210 C C . LEU A 1 153 ? 0.966 3.867 -0.143 1 96.94 153 LEU A C 1
ATOM 1212 O O . LEU A 1 153 ? 2.123 4.152 0.17 1 96.94 153 LEU A O 1
ATOM 1216 N N . ARG A 1 154 ? 0.572 3.613 -1.331 1 96.19 154 ARG A N 1
ATOM 1217 C CA . ARG A 1 154 ? 1.527 3.783 -2.42 1 96.19 154 ARG A CA 1
ATOM 1218 C C . ARG A 1 154 ? 2.115 5.191 -2.418 1 96.19 154 ARG A C 1
ATOM 1220 O O . ARG A 1 154 ? 3.328 5.363 -2.557 1 96.19 154 ARG A O 1
ATOM 1227 N N . CYS A 1 155 ? 1.29 6.164 -2.283 1 96.31 155 CYS A N 1
ATOM 1228 C CA . CYS A 1 155 ? 1.763 7.543 -2.229 1 96.31 155 CYS A CA 1
ATOM 1229 C C . CYS A 1 155 ? 2.672 7.758 -1.024 1 96.31 155 CYS A C 1
ATOM 1231 O O . CYS A 1 155 ? 3.674 8.469 -1.118 1 96.31 155 CYS A O 1
ATOM 1233 N N . GLY A 1 156 ? 2.316 7.137 0.062 1 96.62 156 GLY A N 1
ATOM 1234 C CA . GLY A 1 156 ? 3.16 7.211 1.244 1 96.62 156 GLY A CA 1
ATOM 1235 C C . GLY A 1 156 ? 4.547 6.641 1.024 1 96.62 156 GLY A C 1
ATOM 1236 O O . GLY A 1 156 ? 5.543 7.246 1.421 1 96.62 156 GLY A O 1
ATOM 1237 N N . THR A 1 157 ? 4.617 5.504 0.413 1 94.75 157 THR A N 1
ATOM 1238 C CA . THR A 1 157 ? 5.91 4.883 0.148 1 94.75 157 THR A CA 1
ATOM 1239 C C . THR A 1 157 ? 6.711 5.715 -0.85 1 94.75 157 THR A C 1
ATOM 1241 O O . THR A 1 157 ? 7.938 5.812 -0.74 1 94.75 157 THR A O 1
ATOM 1244 N N . SER A 1 158 ? 6.031 6.281 -1.829 1 95.25 158 SER A N 1
ATOM 1245 C CA . SER A 1 158 ? 6.695 7.184 -2.764 1 95.25 158 SER A CA 1
ATOM 1246 C C . SER A 1 158 ? 7.234 8.422 -2.051 1 95.25 158 SER A C 1
ATOM 1248 O O . SER A 1 158 ? 8.289 8.938 -2.41 1 95.25 158 SER A O 1
ATOM 1250 N N . TRP A 1 159 ? 6.461 8.914 -1.102 1 97 159 TRP A N 1
ATOM 1251 C CA . TRP A 1 159 ? 6.867 10.023 -0.249 1 97 159 TRP A CA 1
ATOM 1252 C C . TRP A 1 159 ? 8.18 9.719 0.458 1 97 159 TRP A C 1
ATOM 1254 O O . TRP A 1 159 ? 9.148 10.477 0.353 1 97 159 TRP A O 1
ATOM 1264 N N . MET A 1 160 ? 8.32 8.547 1.049 1 95.19 160 MET A N 1
ATOM 1265 C CA . MET A 1 160 ? 9.539 8.094 1.725 1 95.19 160 MET A CA 1
ATOM 1266 C C . MET A 1 160 ? 10.688 7.957 0.738 1 95.19 160 MET A C 1
ATOM 1268 O O . MET A 1 160 ? 11.812 8.367 1.028 1 95.19 160 MET A O 1
ATOM 1272 N N . ALA A 1 161 ? 10.391 7.406 -0.387 1 93.44 161 ALA A N 1
ATOM 1273 C CA . ALA A 1 161 ? 11.406 7.219 -1.413 1 93.44 161 ALA A CA 1
ATOM 1274 C C . ALA A 1 161 ? 11.953 8.555 -1.896 1 93.44 161 ALA A C 1
ATOM 1276 O O . ALA A 1 161 ? 13.164 8.703 -2.107 1 93.44 161 ALA A O 1
ATOM 1277 N N . ARG A 1 162 ? 11.039 9.484 -2.086 1 95.75 162 ARG A N 1
ATOM 1278 C CA . ARG A 1 162 ? 11.461 10.82 -2.504 1 95.75 162 ARG A CA 1
ATOM 1279 C C . ARG A 1 162 ? 12.375 11.461 -1.465 1 95.75 162 ARG A C 1
ATOM 1281 O O . ARG A 1 162 ? 13.406 12.047 -1.812 1 95.75 162 ARG A O 1
ATOM 1288 N N . MET A 1 163 ? 12.055 11.352 -0.237 1 96.06 163 MET A N 1
ATOM 1289 C CA . MET A 1 163 ? 12.883 11.883 0.836 1 96.06 163 MET A CA 1
ATOM 1290 C C . MET A 1 163 ? 14.266 11.25 0.821 1 96.06 163 MET A C 1
ATOM 1292 O O . MET A 1 163 ? 15.281 11.945 0.926 1 96.06 163 MET A O 1
ATOM 1296 N N . PHE A 1 164 ? 14.312 9.953 0.678 1 93.06 164 PHE A N 1
ATOM 1297 C CA . PHE A 1 164 ? 15.578 9.242 0.617 1 93.06 164 PHE A CA 1
ATOM 1298 C C . PHE A 1 164 ? 16.406 9.719 -0.57 1 93.06 164 PHE A C 1
ATOM 1300 O O . PHE A 1 164 ? 17.609 9.992 -0.431 1 93.06 164 PHE A O 1
ATOM 1307 N N . HIS A 1 165 ? 15.742 9.812 -1.65 1 94.19 165 HIS A N 1
ATOM 1308 C CA . HIS A 1 165 ? 16.406 10.297 -2.855 1 94.19 165 HIS A CA 1
ATOM 1309 C C . HIS A 1 165 ? 17.016 11.68 -2.637 1 94.19 165 HIS A C 1
ATOM 1311 O O . HIS A 1 165 ? 18.156 11.922 -3.014 1 94.19 165 HIS A O 1
ATOM 1317 N N . ASP A 1 166 ? 16.25 12.586 -2.088 1 94.56 166 ASP A N 1
ATOM 1318 C CA . ASP A 1 166 ? 16.719 13.945 -1.811 1 94.56 166 ASP A CA 1
ATOM 1319 C C . ASP A 1 166 ? 17.969 13.922 -0.947 1 94.56 166 ASP A C 1
ATOM 1321 O O . ASP A 1 166 ? 18.922 14.656 -1.213 1 94.56 166 ASP A O 1
ATOM 1325 N N . VAL A 1 167 ? 17.969 13.07 0.034 1 92.56 167 VAL A N 1
ATOM 1326 C CA . VAL A 1 167 ? 19.094 13 0.956 1 92.56 167 VAL A CA 1
ATOM 1327 C C . VAL A 1 167 ? 20.328 12.469 0.227 1 92.56 167 VAL A C 1
ATOM 1329 O O . VAL A 1 167 ? 21.438 12.961 0.425 1 92.56 167 VAL A O 1
ATOM 1332 N N . VAL A 1 168 ? 20.125 11.484 -0.601 1 90.94 168 VAL A N 1
ATOM 1333 C CA . VAL A 1 168 ? 21.234 10.875 -1.331 1 90.94 168 VAL A CA 1
ATOM 1334 C C . VAL A 1 168 ? 21.844 11.891 -2.293 1 90.94 168 VAL A C 1
ATOM 1336 O O . VAL A 1 168 ? 23.062 11.977 -2.424 1 90.94 168 VAL A O 1
ATOM 1339 N N . ILE A 1 169 ? 21.016 12.695 -2.889 1 93.62 169 ILE A N 1
ATOM 1340 C CA . ILE A 1 169 ? 21.469 13.586 -3.945 1 93.62 169 ILE A CA 1
ATOM 1341 C C . ILE A 1 169 ? 22 14.875 -3.332 1 93.62 169 ILE A C 1
ATOM 1343 O O . ILE A 1 169 ? 23.016 15.414 -3.787 1 93.62 169 ILE A O 1
ATOM 1347 N N . SER A 1 170 ? 21.375 15.461 -2.348 1 92.19 170 SER A N 1
ATOM 1348 C CA . SER A 1 170 ? 21.703 16.812 -1.899 1 92.19 170 SER A CA 1
ATOM 1349 C C . SER A 1 170 ? 22.031 16.828 -0.409 1 92.19 170 SER A C 1
ATOM 1351 O O . SER A 1 170 ? 22.422 17.875 0.131 1 92.19 170 SER A O 1
ATOM 1353 N N . GLY A 1 171 ? 21.859 15.766 0.246 1 89.88 171 GLY A N 1
ATOM 1354 C CA . GLY A 1 171 ? 22.078 15.719 1.682 1 89.88 171 GLY A CA 1
ATOM 1355 C C . GLY A 1 171 ? 20.969 16.359 2.484 1 89.88 171 GLY A C 1
ATOM 1356 O O . GLY A 1 171 ? 21.078 16.516 3.703 1 89.88 171 GLY A O 1
ATOM 1357 N N . ARG A 1 172 ? 19.875 16.797 1.742 1 90.38 172 ARG A N 1
ATOM 1358 C CA . ARG A 1 172 ? 18.812 17.516 2.424 1 90.38 172 ARG A CA 1
ATOM 1359 C C . ARG A 1 172 ? 17.438 17.047 1.929 1 90.38 172 ARG A C 1
ATOM 1361 O O . ARG A 1 172 ? 17.297 16.688 0.764 1 90.38 172 ARG A O 1
ATOM 1368 N N . THR A 1 173 ? 16.469 16.984 2.914 1 90.56 173 THR A N 1
ATOM 1369 C CA . THR A 1 173 ? 15.07 16.797 2.547 1 90.56 173 THR A CA 1
ATOM 1370 C C . THR A 1 173 ? 14.148 17.484 3.547 1 90.56 173 THR A C 1
ATOM 1372 O O . THR A 1 173 ? 14.547 17.75 4.68 1 90.56 173 THR A O 1
ATOM 1375 N N . TRP A 1 174 ? 13.055 17.875 3.076 1 91.31 174 TRP A N 1
ATOM 1376 C CA . TRP A 1 174 ? 11.953 18.359 3.9 1 91.31 174 TRP A CA 1
ATOM 1377 C C . TRP A 1 174 ? 10.672 17.578 3.604 1 91.31 174 TRP A C 1
ATOM 1379 O O . TRP A 1 174 ? 10.188 17.578 2.469 1 91.31 174 TRP A O 1
ATOM 1389 N N . ASP A 1 175 ? 10.195 16.953 4.637 1 94.19 175 ASP A N 1
ATOM 1390 C CA . ASP A 1 175 ? 9.07 16.031 4.445 1 94.19 175 ASP A CA 1
ATOM 1391 C C . ASP A 1 175 ? 7.875 16.766 3.828 1 94.19 175 ASP A C 1
ATOM 1393 O O . ASP A 1 175 ? 7.203 16.234 2.943 1 94.19 175 ASP A O 1
ATOM 1397 N N . GLN A 1 176 ? 7.676 18.016 4.184 1 92.19 176 GLN A N 1
ATOM 1398 C CA . GLN A 1 176 ? 6.562 18.766 3.615 1 92.19 176 GLN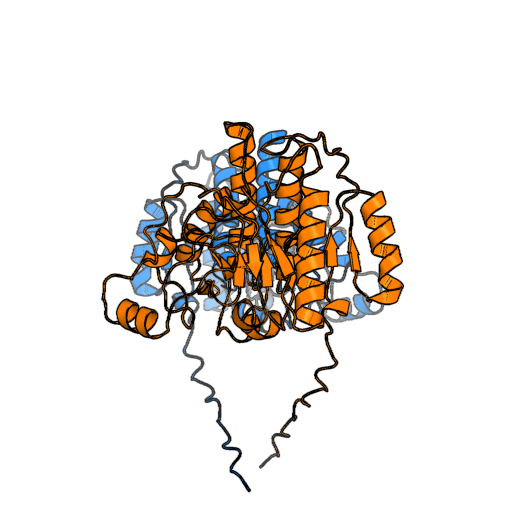 A CA 1
ATOM 1399 C C . GLN A 1 176 ? 6.789 19.062 2.135 1 92.19 176 GLN A C 1
ATOM 1401 O O . GLN A 1 176 ? 5.863 18.984 1.328 1 92.19 176 GLN A O 1
ATOM 1406 N N . VAL A 1 177 ? 7.973 19.484 1.871 1 91.62 177 VAL A N 1
ATOM 1407 C CA . VAL A 1 177 ? 8.297 19.766 0.475 1 91.62 177 VAL A CA 1
ATOM 1408 C C . VAL A 1 177 ? 8.156 18.484 -0.352 1 91.62 177 VAL A C 1
ATOM 1410 O O . VAL A 1 177 ? 7.543 18.5 -1.423 1 91.62 177 VAL A O 1
ATOM 1413 N N . ALA A 1 178 ? 8.734 17.422 0.143 1 95.5 178 ALA A N 1
ATOM 1414 C CA . ALA A 1 178 ? 8.625 16.141 -0.553 1 95.5 178 ALA A CA 1
ATOM 1415 C C . ALA A 1 178 ? 7.16 15.734 -0.725 1 95.5 178 ALA A C 1
ATOM 1417 O O . ALA A 1 178 ? 6.77 15.234 -1.785 1 95.5 178 ALA A O 1
ATOM 1418 N N . PHE A 1 179 ? 6.344 15.914 0.296 1 96.19 179 PHE A N 1
ATOM 1419 C CA . PHE A 1 179 ? 4.914 15.633 0.229 1 96.19 179 PHE A CA 1
ATOM 1420 C C . PHE A 1 179 ? 4.266 16.391 -0.922 1 96.19 179 PHE A C 1
ATOM 1422 O O . PHE A 1 179 ? 3.535 15.805 -1.725 1 96.19 179 PHE A O 1
ATOM 1429 N N . ASN A 1 180 ? 4.527 17.641 -1.01 1 93.12 180 ASN A N 1
ATOM 1430 C CA . ASN A 1 180 ? 3.895 18.531 -1.978 1 93.12 180 ASN A CA 1
ATOM 1431 C C . ASN A 1 180 ? 4.355 18.219 -3.4 1 93.12 180 ASN A C 1
ATOM 1433 O O . ASN A 1 180 ? 3.734 18.672 -4.367 1 93.12 180 ASN A O 1
ATOM 1437 N N . VAL A 1 181 ? 5.387 17.547 -3.479 1 91.75 181 VAL A N 1
ATOM 1438 C CA . VAL A 1 181 ? 5.844 17.109 -4.793 1 91.75 181 VAL A CA 1
ATOM 1439 C C . VAL A 1 181 ? 5.184 15.781 -5.152 1 91.75 181 VAL A C 1
ATOM 1441 O O . VAL A 1 181 ? 4.68 15.609 -6.266 1 91.75 181 VAL A O 1
ATOM 1444 N N . VAL A 1 182 ? 5.086 14.844 -4.281 1 93.69 182 VAL A N 1
ATOM 1445 C CA . VAL A 1 182 ? 4.73 13.453 -4.543 1 93.69 182 VAL A CA 1
ATOM 1446 C C . VAL A 1 182 ? 3.215 13.312 -4.625 1 93.69 182 VAL A C 1
ATOM 1448 O O . VAL A 1 182 ? 2.693 12.664 -5.539 1 93.69 182 VAL A O 1
ATOM 1451 N N . PHE A 1 183 ? 2.484 13.852 -3.717 1 92.94 183 PHE A N 1
ATOM 1452 C CA . PHE A 1 183 ? 1.081 13.5 -3.543 1 92.94 183 PHE A CA 1
ATOM 1453 C C . PHE A 1 183 ? 0.24 14.039 -4.695 1 92.94 183 PHE A C 1
ATOM 1455 O O . PHE A 1 183 ? -0.644 13.344 -5.203 1 92.94 183 PHE A O 1
ATOM 1462 N N . PRO A 1 184 ? 0.488 15.273 -5.137 1 88.94 184 PRO A N 1
ATOM 1463 C CA . PRO A 1 184 ? -0.288 15.703 -6.301 1 88.94 184 PRO A CA 1
ATOM 1464 C C . PRO A 1 184 ? -0.111 14.781 -7.504 1 88.94 184 PRO A C 1
ATOM 1466 O O . PRO A 1 184 ? -1.077 14.5 -8.219 1 88.94 184 PRO A O 1
ATOM 1469 N N . ASP A 1 185 ? 1.054 14.336 -7.707 1 87.06 185 ASP A N 1
ATOM 1470 C CA . ASP A 1 185 ? 1.309 13.406 -8.797 1 87.06 185 ASP A CA 1
ATOM 1471 C C . ASP A 1 185 ? 0.599 12.07 -8.562 1 87.06 185 ASP A C 1
ATOM 1473 O O . ASP A 1 185 ? -0.01 11.516 -9.477 1 87.06 185 ASP A O 1
ATOM 1477 N N . CYS A 1 186 ? 0.713 11.586 -7.391 1 86.56 186 CYS A N 1
ATOM 1478 C CA . CYS A 1 186 ? 0.085 10.32 -7.035 1 86.56 186 CYS A CA 1
ATOM 1479 C C . CYS A 1 186 ? -1.433 10.414 -7.133 1 86.56 186 CYS A C 1
ATOM 1481 O O . CYS A 1 186 ? -2.094 9.461 -7.551 1 86.56 186 CYS A O 1
ATOM 1483 N N . TYR A 1 187 ? -1.936 11.516 -6.656 1 82.88 187 TYR A N 1
ATOM 1484 C CA . TYR A 1 187 ? -3.369 11.773 -6.738 1 82.88 187 TYR A CA 1
ATOM 1485 C C . TYR A 1 187 ? -3.889 11.516 -8.148 1 82.88 187 TYR A C 1
ATOM 1487 O O . TYR A 1 187 ? -4.926 10.867 -8.32 1 82.88 187 TYR A O 1
ATOM 1495 N N . ARG A 1 188 ? -3.238 11.969 -9.031 1 82.19 188 ARG A N 1
ATOM 1496 C CA . ARG A 1 188 ? -3.654 11.844 -10.422 1 82.19 188 ARG A CA 1
ATOM 1497 C C . ARG A 1 188 ? -3.609 10.391 -10.883 1 82.19 188 ARG A C 1
ATOM 1499 O O . ARG A 1 188 ? -4.5 9.93 -11.602 1 82.19 188 ARG A O 1
ATOM 1506 N N . HIS A 1 189 ? -2.721 9.727 -10.398 1 85.88 189 HIS A N 1
ATOM 1507 C CA . HIS A 1 189 ? -2.471 8.375 -10.891 1 85.88 189 HIS A CA 1
ATOM 1508 C C . HIS A 1 189 ? -3.391 7.359 -10.219 1 85.88 189 HIS A C 1
ATOM 1510 O O . HIS A 1 189 ? -3.764 6.355 -10.828 1 85.88 189 HIS A O 1
ATOM 1516 N N . PHE A 1 190 ? -3.811 7.656 -9.031 1 88.88 190 PHE A N 1
ATOM 1517 C CA . PHE A 1 190 ? -4.539 6.633 -8.289 1 88.88 190 PHE A CA 1
ATOM 1518 C C . PHE A 1 190 ? -5.957 7.098 -7.977 1 88.88 190 PHE A C 1
ATOM 1520 O O . PHE A 1 190 ? -6.684 6.43 -7.238 1 88.88 190 PHE A O 1
ATOM 1527 N N . GLY A 1 191 ? -6.34 8.234 -8.453 1 87.06 191 GLY A N 1
ATOM 1528 C CA . GLY A 1 191 ? -7.707 8.703 -8.312 1 87.06 191 GLY A CA 1
ATOM 1529 C C . GLY A 1 191 ? -8.109 8.977 -6.875 1 87.06 191 GLY A C 1
ATOM 1530 O O . GLY A 1 191 ? -9.227 8.672 -6.469 1 87.06 191 GLY A O 1
ATOM 1531 N N . LEU A 1 192 ? -7.207 9.438 -6.117 1 92.06 192 LEU A N 1
ATOM 1532 C CA . LEU A 1 192 ? -7.488 9.719 -4.715 1 92.06 192 LEU A CA 1
ATOM 1533 C C . LEU A 1 192 ? -8.375 10.945 -4.57 1 92.06 192 LEU A C 1
ATOM 1535 O O . LEU A 1 192 ? -8.289 11.883 -5.375 1 92.06 192 LEU A O 1
ATOM 1539 N N . VAL A 1 193 ? -9.227 10.938 -3.602 1 94.5 193 VAL A N 1
ATOM 1540 C CA . VAL A 1 193 ? -10.047 12.086 -3.23 1 94.5 193 VAL A CA 1
ATOM 1541 C C . VAL A 1 193 ? -9.336 12.898 -2.15 1 94.5 193 VAL A C 1
ATOM 1543 O O . VAL A 1 193 ? -9.133 12.414 -1.035 1 94.5 193 VAL A O 1
ATOM 1546 N N . TRP A 1 194 ? -8.984 14.164 -2.477 1 95.19 194 TRP A N 1
ATOM 1547 C CA . TRP A 1 194 ? -8.172 15.016 -1.611 1 95.19 194 TRP A CA 1
ATOM 1548 C C . TRP A 1 194 ? -8.938 16.266 -1.203 1 95.19 194 TRP A C 1
ATOM 1550 O O . TRP A 1 194 ? -9.398 17.031 -2.059 1 95.19 194 TRP A O 1
ATOM 1560 N N . TYR A 1 195 ? -9.078 16.453 0.1 1 95.25 195 TYR A N 1
ATOM 1561 C CA . TYR A 1 195 ? -9.711 17.656 0.633 1 95.25 195 TYR A CA 1
ATOM 1562 C C . TYR A 1 195 ? -8.688 18.562 1.307 1 95.25 195 TYR A C 1
ATOM 1564 O O . TYR A 1 195 ? -7.727 18.078 1.909 1 95.25 195 TYR A O 1
ATOM 1572 N N . GLY A 1 196 ? -8.945 19.812 1.188 1 94.38 196 GLY A N 1
ATOM 1573 C CA . GLY A 1 196 ? -8.305 20.797 2.053 1 94.38 196 GLY A CA 1
ATOM 1574 C C . GLY A 1 196 ? -9.195 21.25 3.195 1 94.38 196 GLY A C 1
ATOM 1575 O O . GLY A 1 196 ? -10.398 21.422 3.02 1 94.38 196 GLY A O 1
ATOM 1576 N N . LEU A 1 197 ? -8.547 21.453 4.25 1 95.12 197 LEU A N 1
ATOM 1577 C CA . LEU A 1 197 ? -9.305 21.953 5.391 1 95.12 197 LEU A CA 1
ATOM 1578 C C . LEU A 1 197 ? -9.398 23.469 5.355 1 95.12 197 LEU A C 1
ATOM 1580 O O . LEU A 1 197 ? -8.43 24.141 5 1 95.12 197 LEU A O 1
ATOM 1584 N N . ASP A 1 198 ? -10.531 23.969 5.715 1 91.69 198 ASP A N 1
ATOM 1585 C CA . ASP A 1 198 ? -10.797 25.391 5.746 1 91.69 198 ASP A CA 1
ATOM 1586 C C . ASP A 1 198 ? -9.867 26.109 6.727 1 91.69 198 ASP A C 1
ATOM 1588 O O . ASP A 1 198 ? -9.93 25.859 7.934 1 91.69 198 ASP A O 1
ATOM 1592 N N . PRO A 1 199 ? -9 27.047 6.234 1 90.94 199 PRO A N 1
ATOM 1593 C CA . PRO A 1 199 ? -8.031 27.688 7.133 1 90.94 199 PRO A CA 1
ATOM 1594 C C . PRO A 1 199 ? -8.695 28.641 8.117 1 90.94 199 PRO A C 1
ATOM 1596 O O . PRO A 1 199 ? -8.055 29.109 9.07 1 90.94 199 PRO A O 1
ATOM 1599 N N . ARG A 1 200 ? -9.992 28.906 7.957 1 90.12 200 ARG A N 1
ATOM 1600 C CA . ARG A 1 200 ? -10.727 29.672 8.953 1 90.12 200 ARG A CA 1
ATOM 1601 C C . ARG A 1 200 ? -11 28.844 10.203 1 90.12 200 ARG A C 1
ATOM 1603 O O . ARG A 1 200 ? -11.148 29.391 11.297 1 90.12 200 ARG A O 1
ATOM 1610 N N . VAL A 1 201 ? -11.039 27.594 9.969 1 94.56 201 VAL A N 1
ATOM 1611 C CA . VAL A 1 201 ? -11.398 26.641 11.016 1 94.56 201 VAL A CA 1
ATOM 1612 C C . VAL A 1 201 ? -10.141 25.953 11.539 1 94.56 201 VAL A C 1
ATOM 1614 O O . VAL A 1 201 ? -9.992 25.734 12.742 1 94.56 201 VAL A O 1
ATOM 1617 N N . PHE A 1 202 ? -9.25 25.641 10.609 1 94.81 202 PHE A N 1
ATOM 1618 C CA . PHE A 1 202 ? -7.977 25 10.922 1 94.81 202 PHE A CA 1
ATOM 1619 C C . PHE A 1 202 ? -6.82 25.984 10.719 1 94.81 202 PHE A C 1
ATOM 1621 O O . PHE A 1 202 ? -6.199 26 9.656 1 94.81 202 PHE A O 1
ATOM 1628 N N . GLN A 1 203 ? -6.477 26.594 11.773 1 90.25 203 GLN A N 1
ATOM 1629 C CA . GLN A 1 203 ? -5.598 27.766 11.719 1 90.25 203 GLN A CA 1
ATOM 1630 C C . GLN A 1 203 ? -4.133 27.344 11.719 1 90.25 203 GLN A C 1
ATOM 1632 O O . GLN A 1 203 ? -3.756 26.375 12.383 1 90.25 203 GLN A O 1
ATOM 1637 N N . LEU A 1 204 ? -3.406 28.094 11.016 1 85.5 204 LEU A N 1
ATOM 1638 C CA . LEU A 1 204 ? -1.96 27.922 10.969 1 85.5 204 LEU A CA 1
ATOM 1639 C C . LEU A 1 204 ? -1.237 29.234 11.219 1 85.5 204 LEU A C 1
ATOM 1641 O O . LEU A 1 204 ? -1.747 30.297 10.867 1 85.5 204 LEU A O 1
ATOM 1645 N N . SER A 1 205 ? -0.1 29.078 11.977 1 73.38 205 SER A N 1
ATOM 1646 C CA . SER A 1 205 ? 0.74 30.266 12.141 1 73.38 205 SER A CA 1
ATOM 1647 C C . SER A 1 205 ? 2.055 30.125 11.383 1 73.38 205 SER A C 1
ATOM 1649 O O . SER A 1 205 ? 2.961 30.938 11.531 1 73.38 205 SER A O 1
ATOM 1651 N N . CYS A 1 206 ? 2.248 28.828 10.883 1 60.88 206 CYS A N 1
ATOM 1652 C CA . CYS A 1 206 ? 3.5 28.547 10.188 1 60.88 206 CYS A CA 1
ATOM 1653 C C . CYS A 1 206 ? 3.641 29.422 8.953 1 60.88 206 CYS A C 1
ATOM 1655 O O . CYS A 1 206 ? 4.754 29.75 8.547 1 60.88 206 CYS A O 1
ATOM 1657 N N . GLY A 1 207 ? 2.656 29.531 8.32 1 55.16 207 GLY A N 1
ATOM 1658 C CA . GLY A 1 207 ? 2.691 29.938 6.93 1 55.16 207 GLY A CA 1
ATOM 1659 C C . GLY A 1 207 ? 3 31.422 6.75 1 55.16 207 GLY A C 1
ATOM 1660 O O . GLY A 1 207 ? 3.012 32.188 7.723 1 55.16 207 GLY A O 1
ATOM 1661 N N . GLN A 1 208 ? 3.572 31.516 5.633 1 53.12 208 GLN A N 1
ATOM 1662 C CA . GLN A 1 208 ? 4.051 32.781 5.062 1 53.12 208 GLN A CA 1
ATOM 1663 C C . GLN A 1 208 ? 2.953 33.812 5.074 1 53.12 208 GLN A C 1
ATOM 1665 O O . GLN A 1 208 ? 2.086 33.812 5.949 1 53.12 208 GLN A O 1
ATOM 1670 N N . ALA A 1 209 ? 2.111 33.781 3.99 1 50.97 209 ALA A N 1
ATOM 1671 C CA . ALA A 1 209 ? 1.363 34.938 3.482 1 50.97 209 ALA A CA 1
ATOM 1672 C C . ALA A 1 209 ? -0.095 34.875 3.93 1 50.97 209 ALA A C 1
ATOM 1674 O O . ALA A 1 209 ? -0.739 33.812 3.844 1 50.97 209 ALA A O 1
ATOM 1675 N N . GLY A 1 210 ? -0.611 35.781 4.707 1 54.69 210 GLY A N 1
ATOM 1676 C CA . GLY A 1 210 ? -2.029 36.031 4.871 1 54.69 210 GLY A CA 1
ATOM 1677 C C . GLY A 1 210 ? -2.543 35.719 6.262 1 54.69 210 GLY A C 1
ATOM 1678 O O . GLY A 1 210 ? -3.674 36.062 6.605 1 54.69 210 GLY A O 1
ATOM 1679 N N . PHE A 1 211 ? -1.683 34.969 7.051 1 60.97 211 PHE A N 1
ATOM 1680 C CA . PHE A 1 211 ? -2.229 34.688 8.375 1 60.97 211 PHE A CA 1
ATOM 1681 C C . PHE A 1 211 ? -1.978 35.875 9.305 1 60.97 211 PHE A C 1
ATOM 1683 O O . PHE A 1 211 ? -0.849 36.375 9.422 1 60.97 211 PHE A O 1
ATOM 1690 N N . LYS A 1 212 ? -3.068 36.312 9.758 1 72.62 212 LYS A N 1
ATOM 1691 C CA . LYS A 1 212 ? -3.029 37.344 10.781 1 72.62 212 LYS A CA 1
ATOM 1692 C C . LYS A 1 212 ? -2.727 36.75 12.156 1 72.62 212 LYS A C 1
ATOM 1694 O O . LYS A 1 212 ? -2.721 35.531 12.32 1 72.62 212 LYS A O 1
ATOM 1699 N N . GLN A 1 213 ? -2.436 37.625 13.07 1 77 213 GLN A N 1
ATOM 1700 C CA . GLN A 1 213 ? -2.096 37.156 14.414 1 77 213 GLN A CA 1
ATOM 1701 C C . GLN A 1 213 ? -3.223 36.344 15.016 1 77 213 GLN A C 1
ATOM 1703 O O . GLN A 1 213 ? -2.973 35.344 15.695 1 77 213 GLN A O 1
ATOM 1708 N N . CYS A 1 214 ? -4.371 36.75 14.641 1 86.75 214 CYS A N 1
ATOM 1709 C CA . CYS A 1 214 ? -5.516 36.062 15.211 1 86.75 214 CYS A CA 1
ATOM 1710 C C . CYS A 1 214 ? -6.184 35.156 14.18 1 86.75 214 CYS A C 1
ATOM 1712 O O . CYS A 1 214 ? -7.402 34.969 14.211 1 86.75 214 CYS A O 1
ATOM 1714 N N . GLY A 1 215 ? -5.434 34.781 13.188 1 83.81 215 GLY A N 1
ATOM 1715 C CA . GLY A 1 215 ? -5.859 33.688 12.328 1 83.81 215 GLY A CA 1
ATOM 1716 C C . GLY A 1 215 ? -6.391 34.156 10.992 1 83.81 215 GLY A C 1
ATOM 1717 O O . GLY A 1 215 ? -6.516 35.344 10.75 1 83.81 215 GLY A O 1
ATOM 1718 N N . CYS A 1 216 ? -6.637 33.219 10.109 1 85.69 216 CYS A N 1
ATOM 1719 C CA . CYS A 1 216 ? -7.188 33.406 8.773 1 85.69 216 CYS A CA 1
ATOM 1720 C C . CYS A 1 216 ? -8.695 33.656 8.836 1 85.69 216 CYS A C 1
ATOM 1722 O O . CYS A 1 216 ? -9.414 32.906 9.516 1 85.69 216 CYS A O 1
ATOM 1724 N N . THR A 1 217 ? -9.141 34.719 8.148 1 84.19 217 THR A N 1
ATOM 1725 C CA . THR A 1 217 ? -10.57 35 8.055 1 84.19 217 THR A CA 1
ATOM 1726 C C . THR A 1 217 ? -10.945 35.5 6.668 1 84.19 217 THR A C 1
ATOM 1728 O O . THR A 1 217 ? -10.18 36.25 6.047 1 84.19 217 THR A O 1
ATOM 1731 N N . PHE A 1 218 ? -12.031 35 6.094 1 84.56 218 PHE A N 1
ATOM 1732 C CA . PHE A 1 218 ? -12.711 35.531 4.918 1 84.56 218 PHE A CA 1
ATOM 1733 C C . PHE A 1 218 ? -14.203 35.219 4.957 1 84.56 218 PHE A C 1
ATOM 1735 O O . PHE A 1 218 ? -14.633 34.312 5.695 1 84.56 218 PHE A O 1
ATOM 1742 N N . ASP A 1 219 ? -15 35.938 4.184 1 85.19 219 ASP A N 1
ATOM 1743 C CA . ASP A 1 219 ? -16.453 35.781 4.219 1 85.19 219 ASP A CA 1
ATOM 1744 C C . ASP A 1 219 ? -16.906 34.719 3.227 1 85.19 219 ASP A C 1
ATOM 1746 O O . ASP A 1 219 ? -16.219 34.438 2.256 1 85.19 219 ASP A O 1
ATOM 1750 N N . ASP A 1 220 ? -18.078 34.188 3.57 1 86.62 220 ASP A N 1
ATOM 1751 C CA . ASP A 1 220 ? -18.688 33.219 2.666 1 86.62 220 ASP A CA 1
ATOM 1752 C C . ASP A 1 220 ? -18.953 33.844 1.295 1 86.62 220 ASP A C 1
ATOM 1754 O O . ASP A 1 220 ? -18.922 33.125 0.279 1 86.62 220 ASP A O 1
ATOM 1758 N N . ALA A 1 221 ? -19.203 35.094 1.336 1 84.75 221 ALA A N 1
ATOM 1759 C CA . ALA A 1 221 ? -19.406 35.781 0.069 1 84.75 221 ALA A CA 1
ATOM 1760 C C . ALA A 1 221 ? -18.188 35.688 -0.825 1 84.75 221 ALA A C 1
ATOM 1762 O O . ALA A 1 221 ? -18.297 35.594 -2.051 1 84.75 221 ALA A O 1
ATOM 1763 N N . ASP A 1 222 ? -17.031 35.688 -0.17 1 84.06 222 ASP A N 1
ATOM 1764 C CA . ASP A 1 222 ? -15.797 35.5 -0.928 1 84.06 222 ASP A CA 1
ATOM 1765 C C . ASP A 1 222 ? -15.742 34.125 -1.577 1 84.06 222 ASP A C 1
ATOM 1767 O O . ASP A 1 222 ? -15.273 34 -2.711 1 84.06 222 ASP A O 1
ATOM 1771 N N . VAL A 1 223 ? -16.234 33.156 -0.934 1 85.5 223 VAL A N 1
ATOM 1772 C CA . VAL A 1 223 ? -16.266 31.781 -1.439 1 85.5 223 VAL A CA 1
ATOM 1773 C C . VAL A 1 223 ? -17.203 31.688 -2.637 1 85.5 223 VAL A C 1
ATOM 1775 O O . VAL A 1 223 ? -16.875 31.062 -3.645 1 85.5 223 VAL A O 1
ATOM 1778 N N . GLN A 1 224 ? -18.359 32.281 -2.486 1 85 224 GLN A N 1
ATOM 1779 C CA . GLN A 1 224 ? -19.328 32.281 -3.582 1 85 224 GLN A CA 1
ATOM 1780 C C . GLN A 1 224 ? -18.734 32.969 -4.824 1 85 224 GLN A C 1
ATOM 1782 O O . GLN A 1 224 ? -18.922 32.469 -5.941 1 85 224 GLN A O 1
ATOM 1787 N N . ALA A 1 225 ? -18.094 34 -4.566 1 82.19 225 ALA A N 1
ATOM 1788 C CA . ALA A 1 225 ? -17.453 34.719 -5.676 1 82.19 225 ALA A CA 1
ATOM 1789 C C . ALA A 1 225 ? -16.391 33.844 -6.352 1 82.19 225 ALA A C 1
ATOM 1791 O O . ALA A 1 225 ? -16.297 33.844 -7.578 1 82.19 225 ALA A O 1
ATOM 1792 N N . TYR A 1 226 ? -15.664 33.188 -5.594 1 79.94 226 TYR A N 1
ATOM 1793 C CA . TYR A 1 226 ? -14.641 32.25 -6.098 1 79.94 226 TYR A CA 1
ATOM 1794 C C . TYR A 1 226 ? -15.258 31.203 -6.996 1 79.94 226 TYR A C 1
ATOM 1796 O O . TYR A 1 226 ? -14.742 30.922 -8.086 1 79.94 226 TYR A O 1
ATOM 1804 N N . GLU A 1 227 ? -16.344 30.625 -6.605 1 81.81 227 GLU A N 1
ATOM 1805 C CA . GLU A 1 227 ? -16.984 29.547 -7.34 1 81.81 227 GLU A CA 1
ATOM 1806 C C . GLU A 1 227 ? -17.594 30.047 -8.641 1 81.81 227 GLU A C 1
ATOM 1808 O O . GLU A 1 227 ? -17.703 29.297 -9.617 1 81.81 227 GLU A O 1
ATOM 1813 N N . SER A 1 228 ? -18.078 31.219 -8.641 1 77.75 228 SER A N 1
ATOM 1814 C CA . SER A 1 228 ? -18.719 31.797 -9.82 1 77.75 228 SER A CA 1
ATOM 1815 C C . SER A 1 228 ? -17.688 32.25 -10.836 1 77.75 228 SER A C 1
ATOM 1817 O O . SER A 1 228 ? -18.031 32.781 -11.898 1 77.75 228 SER A O 1
ATOM 1819 N N . GLY A 1 229 ? -16.562 31.812 -10.656 1 70.38 229 GLY A N 1
ATOM 1820 C CA . GLY A 1 229 ? -15.508 32.156 -11.586 1 70.38 229 GLY A CA 1
ATOM 1821 C C . GLY A 1 229 ? -14.883 33.531 -11.289 1 70.38 229 GLY A C 1
ATOM 1822 O O . GLY A 1 229 ? -14.203 34.094 -12.141 1 70.38 229 GLY A O 1
ATOM 1823 N N . GLY A 1 230 ? -15.344 34.094 -10.273 1 58.44 230 GLY A N 1
ATOM 1824 C CA . GLY A 1 230 ? -14.742 35.344 -9.891 1 58.44 230 GLY A CA 1
ATOM 1825 C C . GLY A 1 230 ? -13.297 35.219 -9.445 1 58.44 230 GLY A C 1
ATOM 1826 O O . GLY A 1 230 ? -12.773 34.125 -9.328 1 58.44 230 GLY A O 1
ATOM 1827 N N . GLU A 1 231 ? -12.539 36.344 -9.609 1 51.31 231 GLU A N 1
ATOM 1828 C CA . GLU A 1 231 ? -11.148 36.344 -9.164 1 51.31 231 GLU A CA 1
ATOM 1829 C C . GLU A 1 231 ? -11.023 35.781 -7.75 1 51.31 231 GLU A C 1
ATOM 1831 O O . GLU A 1 231 ? -11.766 36.188 -6.848 1 51.31 231 GLU A O 1
ATOM 1836 N N . ALA A 1 232 ? -10.797 34.656 -7.762 1 50.44 232 ALA A N 1
ATOM 1837 C CA . ALA A 1 232 ? -10.469 34.156 -6.43 1 50.44 232 ALA A CA 1
ATOM 1838 C C . ALA A 1 232 ? -9.852 35.25 -5.562 1 50.44 232 ALA A C 1
ATOM 1840 O O . ALA A 1 232 ? -8.938 35.938 -6 1 50.44 232 ALA A O 1
ATOM 1841 N N . VAL A 1 233 ? -10.664 36 -4.93 1 49.06 233 VAL A N 1
ATOM 1842 C CA . VAL A 1 233 ? -10.023 36.906 -3.994 1 49.06 233 VAL A CA 1
ATOM 1843 C C . VAL A 1 233 ? -8.891 36.219 -3.262 1 49.06 233 VAL A C 1
ATOM 1845 O O . VAL A 1 233 ? -9.125 35.219 -2.557 1 49.06 233 VAL A O 1
ATOM 1848 N N . ARG A 1 234 ? -7.902 36.094 -4.078 1 50.16 234 ARG A N 1
ATOM 1849 C CA . ARG A 1 234 ? -6.711 35.562 -3.422 1 50.16 234 ARG A CA 1
ATOM 1850 C C . ARG A 1 234 ? -6.324 36.406 -2.219 1 50.16 234 ARG A C 1
ATOM 1852 O O . ARG A 1 234 ? -6.094 37.625 -2.354 1 50.16 234 ARG A O 1
ATOM 1859 N N . PRO A 1 235 ? -6.855 36.125 -1.211 1 46.56 235 PRO A N 1
ATOM 1860 C CA . PRO A 1 235 ? -6.273 37.062 -0.246 1 46.56 235 PRO A CA 1
ATOM 1861 C C . PRO A 1 235 ? -4.891 37.562 -0.667 1 46.56 235 PRO A C 1
ATOM 1863 O O . PRO A 1 235 ? -4.262 36.969 -1.551 1 46.56 235 PRO A O 1
ATOM 1866 N N . GLU A 1 236 ? -4.238 38.656 -0.061 1 43.09 236 GLU A N 1
ATOM 1867 C CA . GLU A 1 236 ? -2.959 39.312 -0.351 1 43.09 236 GLU A CA 1
ATOM 1868 C C . GLU A 1 236 ? -1.956 38.281 -0.915 1 43.09 236 GLU A C 1
ATOM 1870 O O . GLU A 1 236 ? -1.896 37.156 -0.465 1 43.09 236 GLU A O 1
ATOM 1875 N N . ARG A 1 237 ? -1.785 38.469 -2.35 1 39.78 237 ARG A N 1
ATOM 1876 C CA . ARG A 1 237 ? -0.63 37.812 -2.961 1 39.78 237 ARG A CA 1
ATOM 1877 C C . ARG A 1 237 ? 0.427 37.5 -1.914 1 39.78 237 ARG A C 1
ATOM 1879 O O . ARG A 1 237 ? 0.965 38.375 -1.259 1 39.78 237 ARG A O 1
ATOM 1886 N N . MET A 1 238 ? 0.235 36.5 -1.337 1 40.38 238 MET A N 1
ATOM 1887 C CA . MET A 1 238 ? 1.022 35.906 -0.267 1 40.38 238 MET A CA 1
ATOM 1888 C C . MET A 1 238 ? 2.512 35.969 -0.587 1 40.38 238 MET A C 1
ATOM 1890 O O . MET A 1 238 ? 3 35.219 -1.434 1 40.38 238 MET A O 1
ATOM 1894 N N . SER A 1 239 ? 2.984 37.125 -0.697 1 37.62 239 SER A N 1
ATOM 1895 C CA . SER A 1 239 ? 4.441 37.062 -0.712 1 37.62 239 SER A CA 1
ATOM 1896 C C . SER A 1 239 ? 4.961 36.062 0.307 1 37.62 239 SER A C 1
ATOM 1898 O O . SER A 1 239 ? 4.418 35.938 1.407 1 37.62 239 SER A O 1
ATOM 1900 N N . GLN A 1 240 ? 5.438 34.969 -0.082 1 45.38 240 GLN A N 1
ATOM 1901 C CA . GLN A 1 240 ? 6.234 34.031 0.69 1 45.38 240 GLN A CA 1
ATOM 1902 C C . GLN A 1 240 ? 6.887 34.719 1.891 1 45.38 240 GLN A C 1
ATOM 1904 O O . GLN A 1 240 ? 7.57 34.062 2.684 1 45.38 240 GLN A O 1
ATOM 1909 N N . LYS A 1 241 ? 6.695 36.062 2.018 1 46.5 241 LYS A N 1
ATOM 1910 C CA . LYS A 1 241 ? 7.578 36.625 3.027 1 46.5 241 LYS A CA 1
ATOM 1911 C C . LYS A 1 241 ? 6.91 36.656 4.398 1 46.5 241 LYS A C 1
ATOM 1913 O O . LYS A 1 241 ? 5.727 36.969 4.52 1 46.5 241 LYS A O 1
ATOM 1918 N N . PHE A 1 242 ? 7.453 36 5.219 1 51.28 242 PHE A N 1
ATOM 1919 C CA . PHE A 1 242 ? 7.172 36.125 6.645 1 51.28 242 PHE A CA 1
ATOM 1920 C C . PHE A 1 242 ? 6.855 37.562 7.016 1 51.28 242 PHE A C 1
ATOM 1922 O O . PHE A 1 242 ? 7.633 38.469 6.715 1 51.28 242 PHE A O 1
ATOM 1929 N N . VAL A 1 243 ? 5.582 37.906 7.215 1 52.91 243 VAL A N 1
ATOM 1930 C CA . VAL A 1 243 ? 5.25 39.25 7.68 1 52.91 243 VAL A CA 1
ATOM 1931 C C . VAL A 1 243 ? 5.488 39.344 9.188 1 52.91 243 VAL A C 1
ATOM 1933 O O . VAL A 1 243 ? 4.848 38.656 9.969 1 52.91 243 VAL A O 1
ATOM 1936 N N . PRO A 1 244 ? 6.531 40.062 9.562 1 59.88 244 PRO A N 1
ATOM 1937 C CA . PRO A 1 244 ? 6.73 40.281 11 1 59.88 244 PRO A CA 1
ATOM 1938 C C . PRO A 1 244 ? 5.551 41 11.664 1 59.88 244 PRO A C 1
ATOM 1940 O O . PRO A 1 244 ? 4.914 41.844 11.039 1 59.88 244 PRO A O 1
ATOM 1943 N N . PHE A 1 245 ? 5.172 40.406 12.852 1 65.69 245 PHE A N 1
ATOM 1944 C CA . PHE A 1 245 ? 4.176 41.125 13.648 1 65.69 245 PHE A CA 1
ATOM 1945 C C . PHE A 1 245 ? 4.84 42.031 14.672 1 65.69 245 PHE A C 1
ATOM 1947 O O . PHE A 1 245 ? 5.652 41.594 15.484 1 65.69 245 PHE A O 1
ATOM 1954 N N . SER A 1 246 ? 4.59 43.281 14.477 1 64.88 246 SER A N 1
ATOM 1955 C CA . SER A 1 246 ? 5.207 44.25 15.367 1 64.88 246 SER A CA 1
ATOM 1956 C C . SER A 1 246 ? 4.691 44.094 16.797 1 64.88 246 SER A C 1
ATOM 1958 O O . SER A 1 246 ? 5.379 44.469 17.75 1 64.88 246 SER A O 1
ATOM 1960 N N . SER A 1 247 ? 3.52 43.688 16.938 1 74.56 247 SER A N 1
ATOM 1961 C CA . SER A 1 247 ? 2.906 43.5 18.25 1 74.56 247 SER A CA 1
ATOM 1962 C C . SER A 1 247 ? 2.469 42.062 18.453 1 74.56 247 SER A C 1
ATOM 1964 O O . SER A 1 247 ? 2.223 41.312 17.484 1 74.56 247 SER A O 1
ATOM 1966 N N . PRO A 1 248 ? 2.438 41.719 19.812 1 82.44 248 PRO A N 1
ATOM 1967 C CA . PRO A 1 248 ? 1.927 40.375 20.094 1 82.44 248 PRO A CA 1
ATOM 1968 C C . PRO A 1 248 ? 0.483 40.188 19.625 1 82.44 248 PRO A C 1
ATOM 1970 O O . PRO A 1 248 ? -0.27 41.156 19.531 1 82.44 248 PRO A O 1
ATOM 1973 N N . GLY A 1 249 ? 0.184 38.969 19.281 1 86.69 249 GLY A N 1
ATOM 1974 C CA . GLY A 1 249 ? -1.179 38.625 18.875 1 86.69 249 GLY A CA 1
ATOM 1975 C C . GLY A 1 249 ? -2.109 38.438 20.062 1 86.69 249 GLY A C 1
ATOM 1976 O O . GLY A 1 249 ? -2.08 37.375 20.719 1 86.69 249 GLY A O 1
ATOM 1977 N N . VAL A 1 250 ? -2.863 39.531 20.391 1 92.06 250 VAL A N 1
ATOM 1978 C CA . VAL A 1 250 ? -3.91 39.438 21.406 1 92.06 250 VAL A CA 1
ATOM 1979 C C . VAL A 1 250 ? -5.238 39.062 20.75 1 92.06 250 VAL A C 1
ATOM 1981 O O . VAL A 1 250 ? -5.781 39.844 19.953 1 92.06 250 VAL A O 1
ATOM 1984 N N . CYS A 1 251 ? -5.703 37.875 21.094 1 93.75 251 CYS A N 1
ATOM 1985 C CA . CYS A 1 251 ? -6.902 37.344 20.453 1 93.75 251 CYS A CA 1
ATOM 1986 C C . CYS A 1 251 ? -7.949 36.969 21.5 1 93.75 251 CYS A C 1
ATOM 1988 O O . CYS A 1 251 ? -7.633 36.812 22.672 1 93.75 251 CYS A O 1
ATOM 1990 N N . GLY A 1 252 ? -9.242 36.844 21.047 1 95.06 252 GLY A N 1
ATOM 1991 C CA . GLY A 1 252 ? -10.344 36.562 21.953 1 95.06 252 GLY A CA 1
ATOM 1992 C C . GLY A 1 252 ? -11.352 35.594 21.359 1 95.06 252 GLY A C 1
ATOM 1993 O O . GLY A 1 252 ? -11.109 34.969 20.312 1 95.06 252 GLY A O 1
ATOM 1994 N N . PRO A 1 253 ? -12.453 35.438 22.094 1 95.12 253 PRO A N 1
ATOM 1995 C CA . PRO A 1 253 ? -13.477 34.469 21.703 1 95.12 253 PRO A CA 1
ATOM 1996 C C . PRO A 1 253 ? -14.016 34.688 20.297 1 95.12 253 PRO A C 1
ATOM 1998 O O . PRO A 1 253 ? -14.336 33.75 19.594 1 95.12 253 PRO A O 1
ATOM 2001 N N . ALA A 1 254 ? -14.109 35.969 19.859 1 93.5 254 ALA A N 1
ATOM 2002 C CA . ALA A 1 254 ? -14.609 36.281 18.531 1 93.5 254 ALA A CA 1
ATOM 2003 C C . ALA A 1 254 ? -13.656 35.75 17.453 1 93.5 254 ALA A C 1
ATOM 2005 O O . ALA A 1 254 ? -14.086 35.438 16.328 1 93.5 254 ALA A O 1
ATOM 2006 N N . ASP A 1 255 ? -12.383 35.688 17.812 1 92 255 ASP A N 1
ATOM 2007 C CA . ASP A 1 255 ? -11.375 35.219 16.859 1 92 255 ASP A CA 1
ATOM 2008 C C . ASP A 1 255 ? -11.398 33.719 16.703 1 92 255 ASP A C 1
ATOM 2010 O O . ASP A 1 255 ? -11.312 33.188 15.586 1 92 255 ASP A O 1
ATOM 2014 N N . TRP A 1 256 ? -11.547 33 17.781 1 92.88 256 TRP A N 1
ATOM 2015 C CA . TRP A 1 256 ? -11.328 31.547 17.688 1 92.88 256 TRP A CA 1
ATOM 2016 C C . TRP A 1 256 ? -12.641 30.781 17.797 1 92.88 256 TRP A C 1
ATOM 2018 O O . TRP A 1 256 ? -12.641 29.562 17.969 1 92.88 256 TRP A O 1
ATOM 2028 N N . ARG A 1 257 ? -13.773 31.422 17.672 1 91.06 257 ARG A N 1
ATOM 2029 C CA . ARG A 1 257 ? -15.078 30.781 17.828 1 91.06 257 ARG A CA 1
ATOM 2030 C C . ARG A 1 257 ? -15.25 29.609 16.875 1 91.06 257 ARG A C 1
ATOM 2032 O O . ARG A 1 257 ? -15.93 28.641 17.188 1 91.06 257 ARG A O 1
ATOM 2039 N N . LEU A 1 258 ? -14.602 29.703 15.703 1 91.62 258 LEU A N 1
ATOM 2040 C CA . LEU A 1 258 ? -14.781 28.656 14.703 1 91.62 258 LEU A CA 1
ATOM 2041 C C . LEU A 1 258 ? -13.609 27.688 14.719 1 91.62 258 LEU A C 1
ATOM 2043 O O . LEU A 1 258 ? -13.625 26.672 14.008 1 91.62 258 LEU A O 1
ATOM 2047 N N . TRP A 1 259 ? -12.586 28 15.547 1 94.81 259 TRP A N 1
ATOM 2048 C CA . TRP A 1 259 ? -11.352 27.234 15.438 1 94.81 259 TRP A CA 1
ATOM 2049 C C . TRP A 1 259 ? -11.531 25.828 15.984 1 94.81 259 TRP A C 1
ATOM 2051 O O . TRP A 1 259 ? -12.078 25.641 17.078 1 94.81 259 TRP A O 1
ATOM 2061 N N . HIS A 1 260 ? -11.109 24.859 15.18 1 95.38 260 HIS A N 1
ATOM 2062 C CA . HIS A 1 260 ? -10.969 23.5 15.695 1 95.38 260 HIS A CA 1
ATOM 2063 C C . HIS A 1 260 ? -9.523 23.219 16.109 1 95.38 260 HIS A C 1
ATOM 2065 O O . HIS A 1 260 ? -9.281 22.469 17.047 1 95.38 260 HIS A O 1
ATOM 2071 N N . THR A 1 261 ? -8.602 23.828 15.312 1 95 261 THR A N 1
ATOM 2072 C CA . THR A 1 261 ? -7.195 23.688 15.68 1 95 261 THR A CA 1
ATOM 2073 C C . THR A 1 261 ? -6.434 24.984 15.391 1 95 261 THR A C 1
ATOM 2075 O O . THR A 1 261 ? -6.859 25.797 14.562 1 95 261 THR A O 1
ATOM 2078 N N . LYS A 1 262 ? -5.305 25.141 16.078 1 93.12 262 LYS A N 1
ATOM 2079 C CA . LYS A 1 262 ? -4.297 26.156 15.805 1 93.12 262 LYS A CA 1
ATOM 2080 C C . LYS A 1 262 ? -2.893 25.547 15.805 1 93.12 262 LYS A C 1
ATOM 2082 O O . LYS A 1 262 ? -2.395 25.125 16.844 1 93.12 262 LYS A O 1
ATOM 2087 N N . HIS A 1 263 ? -2.293 25.547 14.641 1 93 263 HIS A N 1
ATOM 2088 C CA . HIS A 1 263 ? -0.938 25.031 14.461 1 93 263 HIS A CA 1
ATOM 2089 C C . HIS A 1 263 ? 0.088 26.156 14.516 1 93 263 HIS A C 1
ATOM 2091 O O . HIS A 1 263 ? 0.017 27.109 13.734 1 93 263 HIS A O 1
ATOM 2097 N N . TYR A 1 264 ? 1.022 26 15.43 1 87.81 264 TYR A N 1
ATOM 2098 C CA . TYR A 1 264 ? 2.021 27.047 15.633 1 87.81 264 TYR A CA 1
ATOM 2099 C C . TYR A 1 264 ? 3.256 26.797 14.773 1 87.81 264 TYR A C 1
ATOM 2101 O O . TYR A 1 264 ? 3.541 25.656 14.406 1 87.81 264 TYR A O 1
ATOM 2109 N N . ASN A 1 265 ? 3.93 27.875 14.43 1 75.5 265 ASN A N 1
ATOM 2110 C CA . ASN A 1 265 ? 5.074 27.781 13.523 1 75.5 265 ASN A CA 1
ATOM 2111 C C . ASN A 1 265 ? 6.316 27.266 14.25 1 75.5 265 ASN A C 1
ATOM 2113 O O . ASN A 1 265 ? 6.441 27.406 15.461 1 75.5 265 ASN A O 1
ATOM 2117 N N . CYS A 1 266 ? 7.227 26.734 13.445 1 62.78 266 CYS A N 1
ATOM 2118 C CA . CYS A 1 266 ? 8.453 26.125 13.961 1 62.78 266 CYS A CA 1
ATOM 2119 C C . CYS A 1 266 ? 9.391 27.188 14.523 1 62.78 266 CYS A C 1
ATOM 2121 O O . CYS A 1 266 ? 10.258 26.875 15.344 1 62.78 266 CYS A O 1
ATOM 2123 N N . ILE A 1 267 ? 9.32 28.375 13.984 1 56.75 267 ILE A N 1
ATOM 2124 C CA . ILE A 1 267 ? 10.398 29.312 14.273 1 56.75 267 ILE A CA 1
ATOM 2125 C C . ILE A 1 267 ? 9.914 30.359 15.289 1 56.75 267 ILE A C 1
ATOM 2127 O O . ILE A 1 267 ? 9.586 31.484 14.922 1 56.75 267 ILE A O 1
ATOM 2131 N N . ILE A 1 268 ? 9.203 30 16.188 1 54.03 268 ILE A N 1
ATOM 2132 C CA . ILE A 1 268 ? 8.875 31.047 17.141 1 54.03 268 ILE A CA 1
ATOM 2133 C C . ILE A 1 268 ? 10 31.188 18.156 1 54.03 268 ILE A C 1
ATOM 2135 O O . ILE A 1 268 ? 10.211 30.297 19 1 54.03 268 ILE A O 1
ATOM 2139 N N . GLY A 1 269 ? 11.336 31.453 17.672 1 47.59 269 GLY A N 1
ATOM 2140 C CA . GLY A 1 269 ? 12.367 31.703 18.656 1 47.59 269 GLY A CA 1
ATOM 2141 C C . GLY A 1 269 ? 12.469 33.156 19.062 1 47.59 269 GLY A C 1
ATOM 2142 O O . GLY A 1 269 ? 12.367 34.062 18.219 1 47.59 269 GLY A O 1
ATOM 2143 N N . VAL A 1 270 ? 12 33.5 20.219 1 48.19 270 VAL A N 1
ATOM 2144 C CA . VAL A 1 270 ? 12.281 34.812 20.781 1 48.19 270 VAL A CA 1
ATOM 2145 C C . VAL A 1 270 ? 13.508 34.75 21.688 1 48.19 270 VAL A C 1
ATOM 2147 O O . VAL A 1 270 ? 13.797 33.688 22.266 1 48.19 270 VAL A O 1
ATOM 2150 N N . ASN A 1 271 ? 14.094 35.969 21.828 1 48.41 271 ASN A N 1
ATOM 2151 C CA . ASN A 1 271 ? 15.102 36.469 22.75 1 48.41 271 ASN A CA 1
ATOM 2152 C C . ASN A 1 271 ? 15.82 35.344 23.484 1 48.41 271 ASN A C 1
ATOM 2154 O O . ASN A 1 271 ? 15.812 35.281 24.719 1 48.41 271 ASN A O 1
ATOM 2158 N N . GLY A 1 272 ? 16.453 34.312 22.734 1 54.44 272 GLY A N 1
ATOM 2159 C CA . GLY A 1 272 ? 17.359 33.438 23.453 1 54.44 272 GLY A CA 1
ATOM 2160 C C . GLY A 1 272 ? 16.672 32.188 23.969 1 54.44 272 GLY A C 1
ATOM 2161 O O . GLY A 1 272 ? 17.328 31.25 24.406 1 54.44 272 GLY A O 1
ATOM 2162 N N . SER A 1 273 ? 15.398 32.156 24.109 1 58.97 273 SER A N 1
ATOM 2163 C CA . SER A 1 273 ? 14.695 30.969 24.578 1 58.97 273 SER A CA 1
ATOM 2164 C C . SER A 1 273 ? 14.484 29.969 23.453 1 58.97 273 SER A C 1
ATOM 2166 O O . SER A 1 273 ? 14.375 30.359 22.281 1 58.97 273 SER A O 1
ATOM 2168 N N . SER A 1 274 ? 14.508 28.766 23.891 1 71.62 274 SER A N 1
ATOM 2169 C CA . SER A 1 274 ? 14.242 27.703 22.922 1 71.62 274 SER A CA 1
ATOM 2170 C C . SER A 1 274 ? 12.875 27.875 22.281 1 71.62 274 SER A C 1
ATOM 2172 O O . SER A 1 274 ? 11.898 28.219 22.953 1 71.62 274 SER A O 1
ATOM 2174 N N . PRO A 1 275 ? 12.82 27.844 21.047 1 75.12 275 PRO A N 1
ATOM 2175 C CA . PRO A 1 275 ? 11.555 28 20.328 1 75.12 275 PRO A CA 1
ATOM 2176 C C . PRO A 1 275 ? 10.438 27.109 20.891 1 75.12 275 PRO A C 1
ATOM 2178 O O . PRO A 1 275 ? 9.273 27.531 20.906 1 75.12 275 PRO A O 1
ATOM 2181 N N . GLN A 1 276 ? 10.789 26.047 21.516 1 78.19 276 GLN A N 1
ATOM 2182 C CA . GLN A 1 276 ? 9.797 25.125 22.047 1 78.19 276 GLN A CA 1
ATOM 2183 C C . GLN A 1 276 ? 9.133 25.672 23.297 1 78.19 276 GLN A C 1
ATOM 2185 O O . GLN A 1 276 ? 7.922 25.531 23.484 1 78.19 276 GLN A O 1
ATOM 2190 N N . VAL A 1 277 ? 10 26.281 24.047 1 80.56 277 VAL A N 1
ATOM 2191 C CA . VAL A 1 277 ? 9.484 26.828 25.297 1 80.56 277 VAL A CA 1
ATOM 2192 C C . VAL A 1 277 ? 8.555 28 25.016 1 80.56 277 VAL A C 1
ATOM 2194 O O . VAL A 1 277 ? 7.473 28.109 25.594 1 80.56 277 VAL A O 1
ATOM 2197 N N . VAL A 1 278 ? 8.992 28.797 24.156 1 80.81 278 VAL A N 1
ATOM 2198 C CA . VAL A 1 278 ? 8.203 29.969 23.781 1 80.81 278 VAL A CA 1
ATOM 2199 C C . VAL A 1 278 ? 6.879 29.531 23.172 1 80.81 278 VAL A C 1
ATOM 2201 O O . VAL A 1 278 ? 5.816 30.047 23.547 1 80.81 278 VAL A O 1
ATOM 2204 N N . LYS A 1 279 ? 6.875 28.625 22.359 1 85.44 279 LYS A N 1
ATOM 2205 C CA . LYS A 1 279 ? 5.664 28.125 21.703 1 85.44 279 LYS A CA 1
ATOM 2206 C C . LYS A 1 279 ? 4.699 27.531 22.734 1 85.44 279 LYS A C 1
ATOM 2208 O O . LYS A 1 279 ? 3.494 27.781 22.672 1 85.44 279 LYS A O 1
ATOM 2213 N N . ALA A 1 280 ? 5.277 26.797 23.609 1 88.44 280 ALA A N 1
ATOM 2214 C CA . ALA A 1 280 ? 4.453 26.172 24.641 1 88.44 280 ALA A CA 1
ATOM 2215 C C . ALA A 1 280 ? 3.715 27.203 25.469 1 88.44 280 ALA A C 1
ATOM 2217 O O . ALA A 1 280 ? 2.576 26.984 25.891 1 88.44 280 ALA A O 1
ATOM 2218 N N . GLU A 1 281 ? 4.402 28.297 25.672 1 89.88 281 GLU A N 1
ATOM 2219 C CA . GLU A 1 281 ? 3.773 29.359 26.453 1 89.88 281 GLU A CA 1
ATOM 2220 C C . GLU A 1 281 ? 2.562 29.938 25.719 1 89.88 281 GLU A C 1
ATOM 2222 O O . GLU A 1 281 ? 1.499 30.109 26.312 1 89.88 281 GLU A O 1
ATOM 2227 N N . TYR A 1 282 ? 2.697 30.188 24.5 1 90.44 282 TYR A N 1
ATOM 2228 C CA . TYR A 1 282 ? 1.595 30.766 23.75 1 90.44 282 TYR A CA 1
ATOM 2229 C C . TYR A 1 282 ? 0.476 29.75 23.547 1 90.44 282 TYR A C 1
ATOM 2231 O O . TYR A 1 282 ? -0.702 30.125 23.516 1 90.44 282 TYR A O 1
ATOM 2239 N N . MET A 1 283 ? 0.824 28.516 23.438 1 93.31 283 MET A N 1
ATOM 2240 C CA . MET A 1 283 ? -0.178 27.469 23.375 1 93.31 283 MET A CA 1
ATOM 2241 C C . MET A 1 283 ? -0.987 27.406 24.656 1 93.31 283 MET A C 1
ATOM 2243 O O . MET A 1 283 ? -2.217 27.312 24.625 1 93.31 283 MET A O 1
ATOM 2247 N N . ARG A 1 284 ? -0.271 27.453 25.719 1 94.62 284 ARG A N 1
ATOM 2248 C CA . ARG A 1 284 ? -0.927 27.453 27.031 1 94.62 284 ARG A CA 1
ATOM 2249 C C . ARG A 1 284 ? -1.867 28.656 27.156 1 94.62 284 ARG A C 1
ATOM 2251 O O . ARG A 1 284 ? -2.979 28.516 27.672 1 94.62 284 ARG A O 1
ATOM 2258 N N . ASN A 1 285 ? -1.355 29.781 26.719 1 95.44 285 ASN A N 1
ATOM 2259 C CA . ASN A 1 285 ? -2.182 30.984 26.781 1 95.44 285 ASN A CA 1
ATOM 2260 C C . ASN A 1 285 ? -3.477 30.812 25.984 1 95.44 285 ASN A C 1
ATOM 2262 O O . ASN A 1 285 ? -4.543 31.234 26.438 1 95.44 285 ASN A O 1
ATOM 2266 N N . LEU A 1 286 ? -3.365 30.25 24.828 1 95.38 286 LEU A N 1
ATOM 2267 C CA . LEU A 1 286 ? -4.555 30.016 24.016 1 95.38 286 LEU A CA 1
ATOM 2268 C C . LEU A 1 286 ? -5.52 29.078 24.734 1 95.38 286 LEU A C 1
ATOM 2270 O O . LEU A 1 286 ? -6.723 29.344 24.797 1 95.38 286 LEU A O 1
ATOM 2274 N N . ILE A 1 287 ? -5.027 27.969 25.266 1 95.62 287 ILE A N 1
ATOM 2275 C CA . ILE A 1 287 ? -5.859 26.984 25.953 1 95.62 287 ILE A CA 1
ATOM 2276 C C . ILE A 1 287 ? -6.582 27.641 27.125 1 95.62 287 ILE A C 1
ATOM 2278 O O . ILE A 1 287 ? -7.797 27.484 27.281 1 95.62 287 ILE A O 1
ATOM 2282 N N . LYS A 1 288 ? -5.848 28.391 27.844 1 96.38 288 LYS A N 1
ATOM 2283 C CA . LYS A 1 288 ? -6.426 29.078 29.016 1 96.38 288 LYS A CA 1
ATOM 2284 C C . LYS A 1 288 ? -7.488 30.078 28.594 1 96.38 288 LYS A C 1
ATOM 2286 O O . LYS A 1 288 ? -8.586 30.109 29.156 1 96.38 288 LYS A O 1
ATOM 2291 N N . ALA A 1 289 ? -7.129 30.875 27.641 1 96.88 289 ALA A N 1
ATOM 2292 C CA . ALA A 1 289 ? -8.047 31.906 27.188 1 96.88 289 ALA A CA 1
ATOM 2293 C C . ALA A 1 289 ? -9.32 31.281 26.609 1 96.88 289 ALA A C 1
ATOM 2295 O O . ALA A 1 289 ? -10.43 31.75 26.891 1 96.88 289 ALA A O 1
ATOM 2296 N N . ALA A 1 290 ? -9.141 30.297 25.812 1 95.06 290 ALA A N 1
ATOM 2297 C CA . ALA A 1 290 ? -10.281 29.641 25.188 1 95.06 290 ALA A CA 1
ATOM 2298 C C . ALA A 1 290 ? -11.172 28.984 26.234 1 95.06 290 ALA A C 1
ATOM 2300 O O . ALA A 1 290 ? -12.406 29.031 26.141 1 95.06 290 ALA A O 1
ATOM 2301 N N . HIS A 1 291 ? -10.602 28.312 27.188 1 93.44 291 HIS A N 1
ATOM 2302 C CA . HIS A 1 291 ? -11.352 27.656 28.25 1 93.44 291 HIS A CA 1
ATOM 2303 C C . HIS A 1 291 ? -12.125 28.672 29.094 1 93.44 291 HIS A C 1
ATOM 2305 O O . HIS A 1 291 ? -13.273 28.422 29.484 1 93.44 291 HIS A O 1
ATOM 2311 N N . SER A 1 292 ? -11.516 29.781 29.359 1 95.06 292 SER A N 1
ATOM 2312 C CA . SER A 1 292 ? -12.148 30.781 30.203 1 95.06 292 SER A CA 1
ATOM 2313 C C . SER A 1 292 ? -12.961 31.781 29.359 1 95.06 292 SER A C 1
ATOM 2315 O O . SER A 1 292 ? -13.555 32.719 29.906 1 95.06 292 SER A O 1
ATOM 2317 N N . ASN A 1 293 ? -12.883 31.609 28.109 1 94.19 293 ASN A N 1
ATOM 2318 C CA . ASN A 1 293 ? -13.578 32.5 27.188 1 94.19 293 ASN A CA 1
ATOM 2319 C C . ASN A 1 293 ? -13.156 33.938 27.375 1 94.19 293 ASN A C 1
ATOM 2321 O O . ASN A 1 293 ? -14.008 34.844 27.5 1 94.19 293 ASN A O 1
ATOM 2325 N N . THR A 1 294 ? -11.852 34.188 27.484 1 96.62 294 THR A N 1
ATOM 2326 C CA . THR A 1 294 ? -11.273 35.5 27.641 1 96.62 294 THR A CA 1
ATOM 2327 C C . THR A 1 294 ? -10.227 35.781 26.562 1 96.62 294 THR A C 1
ATOM 2329 O O . THR A 1 294 ? -9.922 34.875 25.75 1 96.62 294 THR A O 1
ATOM 2332 N N . THR A 1 295 ? -9.812 37.031 26.609 1 96.19 295 THR A N 1
ATOM 2333 C CA . THR A 1 295 ? -8.734 37.406 25.688 1 96.19 295 THR A CA 1
ATOM 2334 C C . THR A 1 295 ? -7.383 36.938 26.234 1 96.19 295 THR A C 1
ATOM 2336 O O . THR A 1 295 ? -7.223 36.781 27.453 1 96.19 295 THR A O 1
ATOM 2339 N N . GLY A 1 296 ? -6.441 36.625 25.359 1 95.06 296 GLY A N 1
ATOM 2340 C CA . GLY A 1 296 ? -5.09 36.25 25.734 1 95.06 296 GLY A CA 1
ATOM 2341 C C . GLY A 1 296 ? -4.066 36.531 24.641 1 95.06 296 GLY A C 1
ATOM 2342 O O . GLY A 1 296 ? -4.422 36.719 23.484 1 95.06 296 GLY A O 1
ATOM 2343 N N . VAL A 1 297 ? -2.814 36.719 25.094 1 93.31 297 VAL A N 1
ATOM 2344 C CA . VAL A 1 297 ? -1.706 36.812 24.141 1 93.31 297 VAL A CA 1
ATOM 2345 C C . VAL A 1 297 ? -1.327 35.438 23.641 1 93.31 297 VAL A C 1
ATOM 2347 O O . VAL A 1 297 ? -0.714 34.625 24.359 1 93.31 297 VAL A O 1
ATOM 2350 N N . ILE A 1 298 ? -1.653 35.156 22.359 1 91 298 ILE A N 1
ATOM 2351 C CA . ILE A 1 298 ? -1.491 33.781 21.922 1 91 298 ILE A CA 1
ATOM 2352 C C . ILE A 1 298 ? -0.431 33.719 20.828 1 91 298 ILE A C 1
ATOM 2354 O O . ILE A 1 298 ? -0.162 32.625 20.297 1 91 298 ILE A O 1
ATOM 2358 N N . MET A 1 299 ? 0.107 34.875 20.359 1 86.56 299 MET A N 1
ATOM 2359 C CA . MET A 1 299 ? 1.196 34.938 19.391 1 86.56 299 MET A CA 1
ATOM 2360 C C . MET A 1 299 ? 2.24 35.969 19.812 1 86.56 299 MET A C 1
ATOM 2362 O O . MET A 1 299 ? 1.897 37 20.344 1 86.56 299 MET A O 1
ATOM 2366 N N . PRO A 1 300 ? 3.479 35.594 19.469 1 79.81 300 PRO A N 1
ATOM 2367 C CA . PRO A 1 300 ? 4.5 36.594 19.766 1 79.81 300 PRO A CA 1
ATOM 2368 C C . PRO A 1 300 ? 4.535 37.719 18.719 1 79.81 300 PRO A C 1
ATOM 2370 O O . PRO A 1 300 ? 3.928 37.594 17.641 1 79.81 300 PRO A O 1
ATOM 2373 N N . SER A 1 301 ? 5.277 38.719 19.281 1 72.56 301 SER A N 1
ATOM 2374 C CA . SER A 1 301 ? 5.652 39.719 18.281 1 72.56 301 SER A CA 1
ATOM 2375 C C . SER A 1 301 ? 6.758 39.188 17.375 1 72.56 301 SER A C 1
ATOM 2377 O O . SER A 1 301 ? 7.5 38.281 17.75 1 72.56 301 SER A O 1
ATOM 2379 N N . ARG A 1 302 ? 6.684 39.438 16.141 1 64.38 302 ARG A N 1
ATOM 2380 C CA . ARG A 1 302 ? 7.75 39.031 15.242 1 64.38 302 ARG A CA 1
ATOM 2381 C C . ARG A 1 302 ? 8.477 40.25 14.664 1 64.38 302 ARG A C 1
ATOM 2383 O O . ARG A 1 302 ? 7.867 41.281 14.422 1 64.38 302 ARG A O 1
ATOM 2390 N N . MET B 1 1 ? -43.938 5.461 11.023 1 17 1 MET B N 1
ATOM 2391 C CA . MET B 1 1 ? -43.688 4.109 10.531 1 17 1 MET B CA 1
ATOM 2392 C C . MET B 1 1 ? -42.875 4.141 9.242 1 17 1 MET B C 1
ATOM 2394 O O . MET B 1 1 ? -43.438 3.992 8.148 1 17 1 MET B O 1
ATOM 2398 N N . GLN B 1 2 ? -42.156 5.039 9.039 1 19.86 2 GLN B N 1
ATOM 2399 C CA . GLN B 1 2 ? -41.781 5.316 7.656 1 19.86 2 GLN B CA 1
ATOM 2400 C C . GLN B 1 2 ? -40.969 4.168 7.062 1 19.86 2 GLN B C 1
ATOM 2402 O O . GLN B 1 2 ? -40.156 3.555 7.754 1 19.86 2 GLN B O 1
ATOM 2407 N N . ARG B 1 3 ? -41.438 3.678 5.883 1 20.59 3 ARG B N 1
ATOM 2408 C CA . ARG B 1 3 ? -41.062 2.564 5.016 1 20.59 3 ARG B CA 1
ATOM 2409 C C . ARG B 1 3 ? -39.625 2.691 4.559 1 20.59 3 ARG B C 1
ATOM 2411 O O . ARG B 1 3 ? -39.25 3.699 3.955 1 20.59 3 ARG B O 1
ATOM 2418 N N . ARG B 1 4 ? -38.656 2.26 5.371 1 22.08 4 ARG B N 1
ATOM 2419 C CA . ARG B 1 4 ? -37.25 2.02 5.059 1 22.08 4 ARG B CA 1
ATOM 2420 C C . ARG B 1 4 ? -37.125 1.356 3.691 1 22.08 4 ARG B C 1
ATOM 2422 O O . ARG B 1 4 ? -37.562 0.223 3.496 1 22.08 4 ARG B O 1
ATOM 2429 N N . GLY B 1 5 ? -37.375 2.092 2.742 1 21.81 5 GLY B N 1
ATOM 2430 C CA . GLY B 1 5 ? -37.344 1.451 1.438 1 21.81 5 GLY B CA 1
ATOM 2431 C C . GLY B 1 5 ? -36.062 0.626 1.219 1 21.81 5 GLY B C 1
ATOM 2432 O O . GLY B 1 5 ? -35 0.985 1.699 1 21.81 5 GLY B O 1
ATOM 2433 N N . SER B 1 6 ? -36.156 -0.694 1.213 1 22.75 6 SER B N 1
ATOM 2434 C CA . SER B 1 6 ? -35.375 -1.874 0.866 1 22.75 6 SER B CA 1
ATOM 2435 C C . SER B 1 6 ? -34.531 -1.625 -0.374 1 22.75 6 SER B C 1
ATOM 2437 O O . SER B 1 6 ? -35.031 -1.47 -1.477 1 22.75 6 SER B O 1
ATOM 2439 N N . THR B 1 7 ? -33.812 -0.578 -0.382 1 25.16 7 THR B N 1
ATOM 2440 C CA . THR B 1 7 ? -33.188 -0.481 -1.697 1 25.16 7 THR B CA 1
ATOM 2441 C C . THR B 1 7 ? -32.5 -1.796 -2.072 1 25.16 7 THR B C 1
ATOM 2443 O O . THR B 1 7 ? -31.578 -2.23 -1.401 1 25.16 7 THR B O 1
ATOM 2446 N N . LYS B 1 8 ? -33.25 -2.732 -2.475 1 23.88 8 LYS B N 1
ATOM 2447 C CA . LYS B 1 8 ? -32.969 -3.957 -3.211 1 23.88 8 LYS B CA 1
ATOM 2448 C C . LYS B 1 8 ? -31.781 -3.758 -4.148 1 23.88 8 LYS B C 1
ATOM 2450 O O . LYS B 1 8 ? -31.875 -3.021 -5.133 1 23.88 8 LYS B O 1
ATOM 2455 N N . GLN B 1 9 ? -30.672 -3.549 -3.576 1 25.83 9 GLN B N 1
ATOM 2456 C CA . GLN B 1 9 ? -29.531 -3.594 -4.492 1 25.83 9 GLN B CA 1
ATOM 2457 C C . GLN B 1 9 ? -29.703 -4.707 -5.52 1 25.83 9 GLN B C 1
ATOM 2459 O O . GLN B 1 9 ? -29.891 -5.871 -5.16 1 25.83 9 GLN B O 1
ATOM 2464 N N . GLN B 1 10 ? -30.375 -4.5 -6.582 1 25.97 10 GLN B N 1
ATOM 2465 C CA . GLN B 1 10 ? -30.484 -5.371 -7.746 1 25.97 10 GLN B CA 1
ATOM 2466 C C . GLN B 1 10 ? -29.188 -6.156 -7.961 1 25.97 10 GLN B C 1
ATOM 2468 O O . GLN B 1 10 ? -28.094 -5.59 -7.902 1 25.97 10 GLN B O 1
ATOM 2473 N N . ALA B 1 11 ? -29.125 -7.414 -7.668 1 28.64 11 ALA B N 1
ATOM 2474 C CA . ALA B 1 11 ? -28.328 -8.492 -8.227 1 28.64 11 ALA B CA 1
ATOM 2475 C C . ALA B 1 11 ? -27.938 -8.203 -9.672 1 28.64 11 ALA B C 1
ATOM 2477 O O . ALA B 1 11 ? -28.75 -8.352 -10.586 1 28.64 11 ALA B O 1
ATOM 2478 N N . SER B 1 12 ? -27.594 -7.008 -9.93 1 30.78 12 SER B N 1
ATOM 2479 C CA . SER B 1 12 ? -27.297 -6.828 -11.344 1 30.78 12 SER B CA 1
ATOM 2480 C C . SER B 1 12 ? -26.812 -8.133 -11.984 1 30.78 12 SER B C 1
ATOM 2482 O O . SER B 1 12 ? -26.281 -9 -11.289 1 30.78 12 SER B O 1
ATOM 2484 N N . THR B 1 13 ? -27.344 -8.578 -13.102 1 30.83 13 THR B N 1
ATOM 2485 C CA . THR B 1 13 ? -26.859 -9.609 -14.016 1 30.83 13 THR B CA 1
ATOM 2486 C C . THR B 1 13 ? -25.344 -9.719 -13.969 1 30.83 13 THR B C 1
ATOM 2488 O O . THR B 1 13 ? -24.641 -8.719 -14.117 1 30.83 13 THR B O 1
ATOM 2491 N N . ALA B 1 14 ? -24.75 -10.398 -13.055 1 34.16 14 ALA B N 1
ATOM 2492 C CA . ALA B 1 14 ? -23.391 -10.922 -13.18 1 34.16 14 ALA B CA 1
ATOM 2493 C C . ALA B 1 14 ? -22.938 -10.953 -14.633 1 34.16 14 ALA B C 1
ATOM 2495 O O . ALA B 1 14 ? -23.312 -11.859 -15.383 1 34.16 14 ALA B O 1
ATOM 2496 N N . SER B 1 15 ? -23.219 -10.023 -15.406 1 37.59 15 SER B N 1
ATOM 2497 C CA . SER B 1 15 ? -22.641 -9.938 -16.734 1 37.59 15 SER B CA 1
ATOM 2498 C C . SER B 1 15 ? -21.359 -10.773 -16.828 1 37.59 15 SER B C 1
ATOM 2500 O O . SER B 1 15 ? -20.609 -10.883 -15.859 1 37.59 15 SER B O 1
ATOM 2502 N N . GLU B 1 16 ? -21.203 -11.867 -17.719 1 42.31 16 GLU B N 1
ATOM 2503 C CA . GLU B 1 16 ? -20.156 -12.836 -18.031 1 42.31 16 GLU B CA 1
ATOM 2504 C C . GLU B 1 16 ? -18.766 -12.219 -17.891 1 42.31 16 GLU B C 1
ATOM 2506 O O . GLU B 1 16 ? -18.281 -11.539 -18.797 1 42.31 16 GLU B O 1
ATOM 2511 N N . LEU B 1 17 ? -18.469 -11.539 -16.938 1 47.03 17 LEU B N 1
ATOM 2512 C CA . LEU B 1 17 ? -17.031 -11.312 -16.797 1 47.03 17 LEU B CA 1
ATOM 2513 C C . LEU B 1 17 ? -16.25 -12.484 -17.375 1 47.03 17 LEU B C 1
ATOM 2515 O O . LEU B 1 17 ? -16.156 -13.547 -16.75 1 47.03 17 LEU B O 1
ATOM 2519 N N . THR B 1 18 ? -16.344 -12.656 -18.625 1 59.09 18 THR B N 1
ATOM 2520 C CA . THR B 1 18 ? -15.422 -13.625 -19.219 1 59.09 18 THR B CA 1
ATOM 2521 C C . THR B 1 18 ? -13.969 -13.211 -18.984 1 59.09 18 THR B C 1
ATOM 2523 O O . THR B 1 18 ? -13.672 -12.023 -18.859 1 59.09 18 THR B O 1
ATOM 2526 N N . LEU B 1 19 ? -13.188 -14.086 -18.391 1 62.03 19 LEU B N 1
ATOM 2527 C CA . LEU B 1 19 ? -11.75 -13.867 -18.25 1 62.03 19 LEU B CA 1
ATOM 2528 C C . LEU B 1 19 ? -11.234 -12.914 -19.312 1 62.03 19 LEU B C 1
ATOM 2530 O O . LEU B 1 19 ? -10.32 -12.125 -19.062 1 62.03 19 LEU B O 1
ATOM 2534 N N . ALA B 1 20 ? -12.039 -12.844 -20.344 1 65.5 20 ALA B N 1
ATOM 2535 C CA . ALA B 1 20 ? -11.508 -12.109 -21.484 1 65.5 20 ALA B CA 1
ATOM 2536 C C . ALA B 1 20 ? -11.547 -10.602 -21.234 1 65.5 20 ALA B C 1
ATOM 2538 O O . ALA B 1 20 ? -10.602 -9.891 -21.594 1 65.5 20 ALA B O 1
ATOM 2539 N N . ASN B 1 21 ? -12.555 -10.125 -20.516 1 73.94 21 ASN B N 1
ATOM 2540 C CA . ASN B 1 21 ? -12.656 -8.672 -20.422 1 73.94 21 ASN B CA 1
ATOM 2541 C C . ASN B 1 21 ? -11.812 -8.125 -19.266 1 73.94 21 ASN B C 1
ATOM 2543 O O . ASN B 1 21 ? -11.539 -6.922 -19.219 1 73.94 21 ASN B O 1
ATOM 2547 N N . ILE B 1 22 ? -11.273 -9.078 -18.547 1 83.12 22 ILE B N 1
ATOM 2548 C CA . ILE B 1 22 ? -10.523 -8.562 -17.406 1 83.12 22 ILE B CA 1
ATOM 2549 C C . ILE B 1 22 ? -9.062 -9 -17.5 1 83.12 22 ILE B C 1
ATOM 2551 O O . ILE B 1 22 ? -8.227 -8.586 -16.703 1 83.12 22 ILE B O 1
ATOM 2555 N N . LEU B 1 23 ? -8.789 -9.789 -18.531 1 91.69 23 LEU B N 1
ATOM 2556 C CA . LEU B 1 23 ? -7.438 -10.32 -18.703 1 91.69 23 LEU B CA 1
ATOM 2557 C C . LEU B 1 23 ? -6.523 -9.297 -19.359 1 91.69 23 LEU B C 1
ATOM 2559 O O . LEU B 1 23 ? -6.859 -8.734 -20.406 1 91.69 23 LEU B O 1
ATOM 2563 N N . VAL B 1 24 ? -5.453 -9.023 -18.703 1 94.06 24 VAL B N 1
ATOM 2564 C C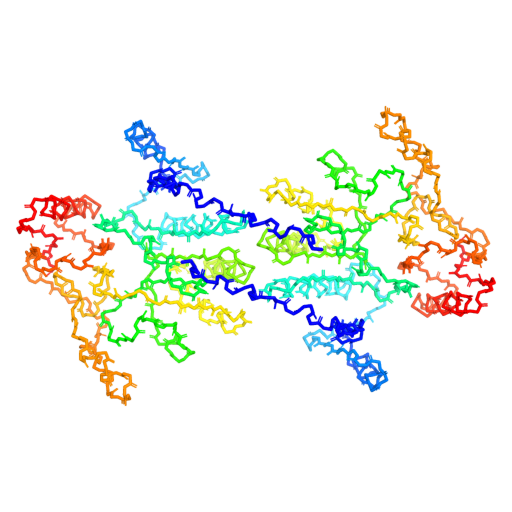A . VAL B 1 24 ? -4.371 -8.227 -19.266 1 94.06 24 VAL B CA 1
ATOM 2565 C C . VAL B 1 24 ? -3.156 -9.117 -19.531 1 94.06 24 VAL B C 1
ATOM 2567 O O . VAL B 1 24 ? -2.637 -9.75 -18.609 1 94.06 24 VAL B O 1
ATOM 2570 N N . VAL B 1 25 ? -2.721 -9.156 -20.766 1 94.62 25 VAL B N 1
ATOM 2571 C CA . VAL B 1 25 ? -1.525 -9.906 -21.141 1 94.62 25 VAL B CA 1
ATOM 2572 C C . VAL B 1 25 ? -0.319 -8.977 -21.172 1 94.62 25 VAL B C 1
ATOM 2574 O O . VAL B 1 25 ? -0.272 -8.039 -21.969 1 94.62 25 VAL B O 1
ATOM 2577 N N . LEU B 1 26 ? 0.653 -9.273 -20.297 1 93.5 26 LEU B N 1
ATOM 2578 C CA . LEU B 1 26 ? 1.907 -8.523 -20.281 1 93.5 26 LEU B CA 1
ATOM 2579 C C . LEU B 1 26 ? 2.916 -9.148 -21.25 1 93.5 26 LEU B C 1
ATOM 2581 O O . LEU B 1 26 ? 3.291 -10.312 -21.094 1 93.5 26 LEU B O 1
ATOM 2585 N N . THR B 1 27 ? 3.293 -8.312 -22.188 1 91 27 THR B N 1
ATOM 2586 C CA . THR B 1 27 ? 4.234 -8.805 -23.188 1 91 27 THR B CA 1
ATOM 2587 C C . THR B 1 27 ? 5.613 -8.18 -22.984 1 91 27 THR B C 1
ATOM 2589 O O . THR B 1 27 ? 5.723 -7.047 -22.516 1 91 27 THR B O 1
ATOM 2592 N N . TRP B 1 28 ? 6.598 -8.922 -23.391 1 84.69 28 TRP B N 1
ATOM 2593 C CA . TRP B 1 28 ? 7.969 -8.453 -23.219 1 84.69 28 TRP B CA 1
ATOM 2594 C C . TRP B 1 28 ? 8.453 -7.711 -24.453 1 84.69 28 TRP B C 1
ATOM 2596 O O . TRP B 1 28 ? 9.203 -6.738 -24.359 1 84.69 28 TRP B O 1
ATOM 2606 N N . THR B 1 29 ? 8.047 -8.219 -25.578 1 82.81 29 THR B N 1
ATOM 2607 C CA . THR B 1 29 ? 8.531 -7.641 -26.828 1 82.81 29 THR B CA 1
ATOM 2608 C C . THR B 1 29 ? 7.387 -6.996 -27.609 1 82.81 29 THR B C 1
ATOM 2610 O O . THR B 1 29 ? 6.223 -7.344 -27.406 1 82.81 29 THR B O 1
ATOM 2613 N N . GLN B 1 30 ? 7.875 -6.191 -28.531 1 85.06 30 GLN B N 1
ATOM 2614 C CA . GLN B 1 30 ? 6.887 -5.578 -29.422 1 85.06 30 GLN B CA 1
ATOM 2615 C C . GLN B 1 30 ? 6.215 -6.629 -30.297 1 85.06 30 GLN B C 1
ATOM 2617 O O . GLN B 1 30 ? 5.02 -6.531 -30.578 1 85.06 30 GLN B O 1
ATOM 2622 N N . GLN B 1 31 ? 6.945 -7.551 -30.719 1 86.25 31 GLN B N 1
ATOM 2623 C CA . GLN B 1 31 ? 6.379 -8.617 -31.531 1 86.25 31 GLN B CA 1
ATOM 2624 C C . GLN B 1 31 ? 5.285 -9.367 -30.781 1 86.25 31 GLN B C 1
ATOM 2626 O O . GLN B 1 31 ? 4.227 -9.656 -31.344 1 86.25 31 GLN B O 1
ATOM 2631 N N . ALA B 1 32 ? 5.559 -9.672 -29.547 1 89.06 32 ALA B N 1
ATOM 2632 C CA . ALA B 1 32 ? 4.562 -10.352 -28.719 1 89.06 32 ALA B CA 1
ATOM 2633 C C . ALA B 1 32 ? 3.336 -9.461 -28.516 1 89.06 32 ALA B C 1
ATOM 2635 O O . ALA B 1 32 ? 2.203 -9.953 -28.516 1 89.06 32 ALA B O 1
ATOM 2636 N N . TYR B 1 33 ? 3.6 -8.211 -28.359 1 91.81 33 TYR B N 1
ATOM 2637 C CA . TYR B 1 33 ? 2.506 -7.258 -28.203 1 91.81 33 TYR B CA 1
ATOM 2638 C C . TYR B 1 33 ? 1.621 -7.227 -29.438 1 91.81 33 TYR B C 1
ATOM 2640 O O . TYR B 1 33 ? 0.392 -7.258 -29.328 1 91.81 33 TYR B O 1
ATOM 2648 N N . ASP B 1 34 ? 2.266 -7.148 -30.562 1 92.31 34 ASP B N 1
ATOM 2649 C CA . ASP B 1 34 ? 1.524 -7.129 -31.812 1 92.31 34 ASP B CA 1
ATOM 2650 C C . ASP B 1 34 ? 0.678 -8.391 -31.969 1 92.31 34 ASP B C 1
ATOM 2652 O O . ASP B 1 34 ? -0.489 -8.312 -32.375 1 92.31 34 ASP B O 1
ATOM 2656 N N . ARG B 1 35 ? 1.281 -9.484 -31.688 1 92.81 35 ARG B N 1
ATOM 2657 C CA . ARG B 1 35 ? 0.543 -10.742 -31.766 1 92.81 35 ARG B CA 1
ATOM 2658 C C . ARG B 1 35 ? -0.623 -10.758 -30.781 1 92.81 35 ARG B C 1
ATOM 2660 O O . ARG B 1 35 ? -1.717 -11.219 -31.125 1 92.81 35 ARG B O 1
ATOM 2667 N N . CYS B 1 36 ? -0.35 -10.305 -29.594 1 94.06 36 CYS B N 1
ATOM 2668 C CA . CYS B 1 36 ? -1.391 -10.188 -28.578 1 94.06 36 CYS B CA 1
ATOM 2669 C C . CYS B 1 36 ? -2.549 -9.336 -29.078 1 94.06 36 CYS B C 1
ATOM 2671 O O . CYS B 1 36 ? -3.711 -9.727 -28.953 1 94.06 36 CYS B O 1
ATOM 2673 N N . THR B 1 37 ? -2.242 -8.258 -29.672 1 94.5 37 THR B N 1
ATOM 2674 C CA . THR B 1 37 ? -3.244 -7.316 -30.156 1 94.5 37 THR B CA 1
ATOM 2675 C C . THR B 1 37 ? -4.047 -7.93 -31.297 1 94.5 37 THR B C 1
ATOM 2677 O O . THR B 1 37 ? -5.258 -7.73 -31.391 1 94.5 37 THR B O 1
ATOM 2680 N N . GLU B 1 38 ? -3.359 -8.641 -32.125 1 95.19 38 GLU B N 1
ATOM 2681 C CA . GLU B 1 38 ? -4.035 -9.336 -33.219 1 95.19 38 GLU B CA 1
ATOM 2682 C C . GLU B 1 38 ? -5.098 -10.289 -32.688 1 95.19 38 GLU B C 1
ATOM 2684 O O . GLU B 1 38 ? -6.18 -10.398 -33.25 1 95.19 38 GLU B O 1
ATOM 2689 N N . LEU B 1 39 ? -4.809 -10.961 -31.625 1 91.75 39 LEU B N 1
ATOM 2690 C CA . LEU B 1 39 ? -5.695 -11.984 -31.078 1 91.75 39 LEU B CA 1
ATOM 2691 C C . LEU B 1 39 ? -6.84 -11.344 -30.297 1 91.75 39 LEU B C 1
ATOM 2693 O O . LEU B 1 39 ? -7.824 -12.016 -29.969 1 91.75 39 LEU B O 1
ATOM 2697 N N . ARG B 1 40 ? -6.75 -10.047 -30.047 1 90.19 40 ARG B N 1
ATOM 2698 C CA . ARG B 1 40 ? -7.746 -9.352 -29.234 1 90.19 40 ARG B CA 1
ATOM 2699 C C . ARG B 1 40 ? -9.117 -9.391 -29.906 1 90.19 40 ARG B C 1
ATOM 2701 O O . ARG B 1 40 ? -10.148 -9.422 -29.219 1 90.19 40 ARG B O 1
ATOM 2708 N N . HIS B 1 41 ? -9.133 -9.297 -31.156 1 87.06 41 HIS B N 1
ATOM 2709 C CA . HIS B 1 41 ? -10.391 -9.312 -31.891 1 87.06 41 HIS B CA 1
ATOM 2710 C C . HIS B 1 41 ? -11.18 -10.586 -31.609 1 87.06 41 HIS B C 1
ATOM 2712 O O . HIS B 1 41 ? -12.406 -10.578 -31.594 1 87.06 41 HIS B O 1
ATOM 2718 N N . GLN B 1 42 ? -10.453 -11.555 -31.281 1 86.62 42 GLN B N 1
ATOM 2719 C CA . GLN B 1 42 ? -11.078 -12.859 -31.078 1 86.62 42 GLN B CA 1
ATOM 2720 C C . GLN B 1 42 ? -11.438 -13.078 -29.625 1 86.62 42 GLN B C 1
ATOM 2722 O O . GLN B 1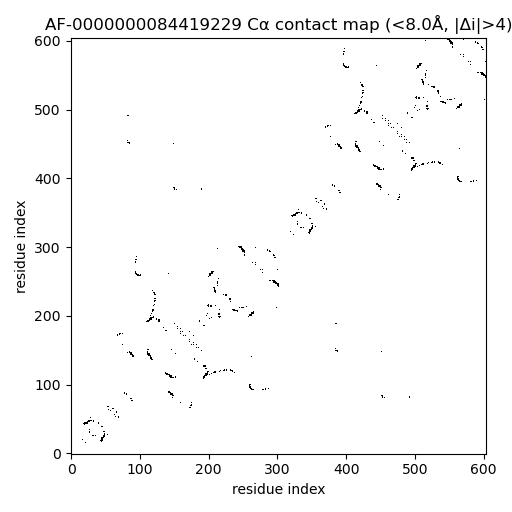 42 ? -12.484 -13.648 -29.312 1 86.62 42 GLN B O 1
ATOM 2727 N N . TYR B 1 43 ? -10.656 -12.641 -28.703 1 86.69 43 TYR B N 1
ATOM 2728 C CA . TYR B 1 43 ? -10.789 -13.102 -27.328 1 86.69 43 TYR B CA 1
ATOM 2729 C C . TYR B 1 43 ? -11.117 -11.938 -26.391 1 86.69 43 TYR B C 1
ATOM 2731 O O . TYR B 1 43 ? -11.531 -12.148 -25.25 1 86.69 43 TYR B O 1
ATOM 2739 N N . GLY B 1 44 ? -10.938 -10.656 -26.75 1 87.81 44 GLY B N 1
ATOM 2740 C CA . GLY B 1 44 ? -11.383 -9.484 -26.016 1 87.81 44 GLY B CA 1
ATOM 2741 C C . GLY B 1 44 ? -10.438 -9.07 -24.906 1 87.81 44 GLY B C 1
ATOM 2742 O O . GLY B 1 44 ? -10.695 -8.109 -24.172 1 87.81 44 GLY B O 1
ATOM 2743 N N . HIS B 1 45 ? -9.289 -9.789 -24.766 1 90.5 45 HIS B N 1
ATOM 2744 C CA . HIS B 1 45 ? -8.305 -9.484 -23.734 1 90.5 45 HIS B CA 1
ATOM 2745 C C . HIS B 1 45 ? -7.582 -8.172 -24.031 1 90.5 45 HIS B C 1
ATOM 2747 O O . HIS B 1 45 ? -7.777 -7.574 -25.078 1 90.5 45 HIS B O 1
ATOM 2753 N N . HIS B 1 46 ? -6.879 -7.656 -22.969 1 92.75 46 HIS B N 1
ATOM 2754 C CA . HIS B 1 46 ? -6.062 -6.457 -23.109 1 92.75 46 HIS B CA 1
ATOM 2755 C C . HIS B 1 46 ? -4.582 -6.809 -23.203 1 92.75 46 HIS B C 1
ATOM 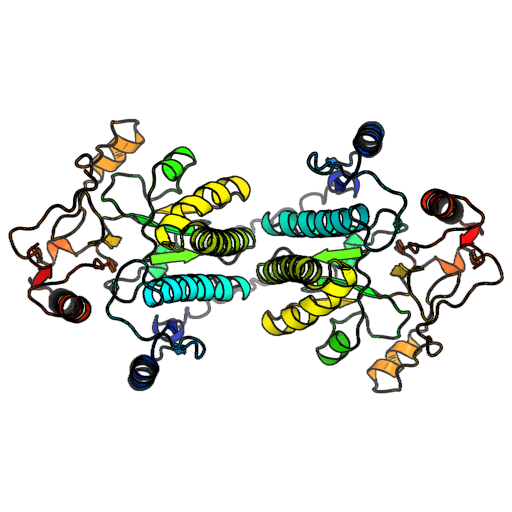2757 O O . HIS B 1 46 ? -4.156 -7.859 -22.719 1 92.75 46 HIS B O 1
ATOM 2763 N N . CYS B 1 47 ? -3.857 -5.953 -23.891 1 93.75 47 CYS B N 1
ATOM 2764 C CA . CYS B 1 47 ? -2.426 -6.164 -24.078 1 93.75 47 CYS B CA 1
ATOM 2765 C C . CYS B 1 47 ? -1.628 -4.984 -23.531 1 93.75 47 CYS B C 1
ATOM 2767 O O . CYS B 1 47 ? -2.039 -3.832 -23.688 1 93.75 47 CYS B O 1
ATOM 2769 N N . ALA B 1 48 ? -0.602 -5.324 -22.812 1 91.06 48 ALA B N 1
ATOM 2770 C CA . ALA B 1 48 ? 0.291 -4.281 -22.312 1 91.06 48 ALA B CA 1
ATOM 2771 C C . ALA B 1 48 ? 1.751 -4.633 -22.578 1 91.06 48 ALA B C 1
ATOM 2773 O O . ALA B 1 48 ? 2.129 -5.805 -22.578 1 91.06 48 ALA B O 1
ATOM 2774 N N . VAL B 1 49 ? 2.52 -3.584 -22.844 1 87.69 49 VAL B N 1
ATOM 2775 C CA . VAL B 1 49 ? 3.961 -3.734 -23.016 1 87.69 49 VAL B CA 1
ATOM 2776 C C . VAL B 1 49 ? 4.688 -2.547 -22.391 1 87.69 49 VAL B C 1
ATOM 2778 O O . VAL B 1 49 ? 4.172 -1.426 -22.391 1 87.69 49 VAL B O 1
ATOM 2781 N N . ASP B 1 50 ? 5.672 -2.828 -21.641 1 77.56 50 ASP B N 1
ATOM 2782 C CA . ASP B 1 50 ? 6.52 -1.739 -21.156 1 77.56 50 ASP B CA 1
ATOM 2783 C C . ASP B 1 50 ? 7.621 -1.423 -22.172 1 77.56 50 ASP B C 1
ATOM 2785 O O . ASP B 1 50 ? 8.547 -2.217 -22.359 1 77.56 50 ASP B O 1
ATOM 2789 N N . SER B 1 51 ? 7.477 -0.254 -22.641 1 70.56 51 SER B N 1
ATOM 2790 C CA . SER B 1 51 ? 8.383 0.156 -23.719 1 70.56 51 SER B CA 1
ATOM 2791 C C . SER B 1 51 ? 9.805 0.313 -23.203 1 70.56 51 SER B C 1
ATOM 2793 O O . SER B 1 51 ? 10.758 0.315 -23.984 1 70.56 51 SER B O 1
ATOM 2795 N N . ARG B 1 52 ? 9.906 0.388 -21.969 1 67.94 52 ARG B N 1
ATOM 2796 C CA . ARG B 1 52 ? 11.234 0.582 -21.391 1 67.94 52 ARG B CA 1
ATOM 2797 C C . ARG B 1 52 ? 12.039 -0.714 -21.438 1 67.94 52 ARG B C 1
ATOM 2799 O O . ARG B 1 52 ? 13.266 -0.693 -21.312 1 67.94 52 ARG B O 1
ATOM 2806 N N . HIS B 1 53 ? 11.258 -1.702 -21.594 1 69.44 53 HIS B N 1
ATOM 2807 C CA . HIS B 1 53 ? 11.938 -2.996 -21.594 1 69.44 53 HIS B CA 1
ATOM 2808 C C . HIS B 1 53 ? 12.523 -3.316 -22.969 1 69.44 53 HIS B C 1
ATOM 2810 O O . HIS B 1 53 ? 11.781 -3.539 -23.922 1 69.44 53 HIS B O 1
ATOM 2816 N N . GLN B 1 54 ? 13.805 -3.152 -23 1 65.5 54 GLN B N 1
ATOM 2817 C CA . GLN B 1 54 ? 14.508 -3.336 -24.266 1 65.5 54 GLN B CA 1
ATOM 2818 C C . GLN B 1 54 ? 15.398 -4.57 -24.234 1 65.5 54 GLN B C 1
ATOM 2820 O O . GLN B 1 54 ? 15.977 -4.957 -25.25 1 65.5 54 GLN B O 1
ATOM 2825 N N . GLN B 1 55 ? 15.367 -5.039 -23.125 1 66.06 55 GLN B N 1
ATOM 2826 C CA . GLN B 1 55 ? 16.328 -6.137 -23 1 66.06 55 GLN B CA 1
ATOM 2827 C C . GLN B 1 55 ? 15.906 -7.316 -23.875 1 66.06 55 GLN B C 1
ATOM 2829 O O . GLN B 1 55 ? 14.742 -7.707 -23.891 1 66.06 55 GLN B O 1
ATOM 2834 N N . GLN B 1 56 ? 16.844 -7.668 -24.672 1 64.75 56 GLN B N 1
ATOM 2835 C CA . GLN B 1 56 ? 16.609 -8.836 -25.516 1 64.75 56 GLN B CA 1
ATOM 2836 C C . GLN B 1 56 ? 16.906 -10.125 -24.781 1 64.75 56 GLN B C 1
ATOM 2838 O O . GLN B 1 56 ? 17.766 -10.148 -23.891 1 64.75 56 GLN B O 1
ATOM 2843 N N . ASP B 1 57 ? 16.047 -11.102 -25.031 1 62.88 57 ASP B N 1
ATOM 2844 C CA . ASP B 1 57 ? 16.328 -12.43 -24.516 1 62.88 57 ASP B CA 1
ATOM 2845 C C . ASP B 1 57 ? 17.672 -12.953 -25.016 1 62.88 57 ASP B C 1
ATOM 2847 O O . ASP B 1 57 ? 17.875 -13.102 -26.219 1 62.88 57 ASP B O 1
ATOM 2851 N N . ASP B 1 58 ? 18.594 -12.93 -24.125 1 59.56 58 ASP B N 1
ATOM 2852 C CA . ASP B 1 58 ? 19.922 -13.383 -24.531 1 59.56 58 ASP B CA 1
ATOM 2853 C C . ASP B 1 58 ? 20.031 -14.906 -24.453 1 59.56 58 ASP B C 1
ATOM 2855 O O . ASP B 1 58 ? 21.109 -15.461 -24.609 1 59.56 58 ASP B O 1
ATOM 2859 N N . GLY B 1 59 ? 19 -15.43 -24.344 1 59.12 59 GLY B N 1
ATOM 2860 C CA . GLY B 1 59 ? 18.984 -16.875 -24.281 1 59.12 59 GLY B CA 1
ATOM 2861 C C . GLY B 1 59 ? 19.484 -17.422 -22.953 1 59.12 59 GLY B C 1
ATOM 2862 O O . GLY B 1 59 ? 19.469 -18.625 -22.719 1 59.12 59 GLY B O 1
ATOM 2863 N N . LYS B 1 60 ? 20.062 -16.516 -22.125 1 58.16 60 LYS B N 1
ATOM 2864 C CA . LYS B 1 60 ? 20.5 -16.938 -20.797 1 58.16 60 LYS B CA 1
ATOM 2865 C C . LYS B 1 60 ? 19.344 -16.922 -19.797 1 58.16 60 LYS B C 1
ATOM 2867 O O . LYS B 1 60 ? 18.469 -16.062 -19.875 1 58.16 60 LYS B O 1
ATOM 2872 N N . HIS B 1 61 ? 19.234 -18.125 -19.156 1 65.94 61 HIS B N 1
ATOM 2873 C CA . HIS B 1 61 ? 17.938 -18.312 -18.5 1 65.94 61 HIS B CA 1
ATOM 2874 C C . HIS B 1 61 ? 17.953 -17.75 -17.094 1 65.94 61 HIS B C 1
ATOM 2876 O O . HIS B 1 61 ? 17.078 -16.969 -16.719 1 65.94 61 HIS B O 1
ATOM 2882 N N . TYR B 1 62 ? 18.953 -18.203 -16.234 1 71.69 62 TYR B N 1
ATOM 2883 C CA . TYR B 1 62 ? 18.797 -17.812 -14.852 1 71.69 62 TYR B CA 1
ATOM 2884 C C . TYR B 1 62 ? 19.75 -16.672 -14.492 1 71.69 62 TYR B C 1
ATOM 2886 O O . TYR B 1 62 ? 20.922 -16.703 -14.852 1 71.69 62 TYR B O 1
ATOM 2894 N N . PHE B 1 63 ? 19.266 -15.57 -14.047 1 78.94 63 PHE B N 1
ATOM 2895 C CA . PHE B 1 63 ? 19.938 -14.438 -13.43 1 78.94 63 PHE B CA 1
ATOM 2896 C C . PHE B 1 63 ? 20.578 -13.547 -14.484 1 78.94 63 PHE B C 1
ATOM 2898 O O . PHE B 1 63 ? 21.422 -12.695 -14.164 1 78.94 63 PHE B O 1
ATOM 2905 N N . SER B 1 64 ? 20.281 -13.875 -15.742 1 81 64 SER B N 1
ATOM 2906 C CA . SER B 1 64 ? 20.672 -12.914 -16.781 1 81 64 SER B CA 1
ATOM 2907 C C . SER B 1 64 ? 19.953 -11.578 -16.578 1 81 64 SER B C 1
ATOM 2909 O O . SER B 1 64 ? 18.984 -11.492 -15.82 1 81 64 SER B O 1
ATOM 2911 N N . ALA B 1 65 ? 20.5 -10.578 -17.234 1 81.81 65 ALA B N 1
ATOM 2912 C CA . ALA B 1 65 ? 19.859 -9.266 -17.172 1 81.81 65 ALA B CA 1
ATOM 2913 C C . ALA B 1 65 ? 18.406 -9.336 -17.641 1 81.81 65 ALA B C 1
ATOM 2915 O O . ALA B 1 65 ? 17.531 -8.68 -17.062 1 81.81 65 ALA B O 1
ATOM 2916 N N . PHE B 1 66 ? 18.219 -10.141 -18.625 1 81.19 66 PHE B N 1
ATOM 2917 C CA . PHE B 1 66 ? 16.875 -10.344 -19.141 1 81.19 66 PHE B CA 1
ATOM 2918 C C . PHE B 1 66 ? 15.984 -10.984 -18.078 1 81.19 66 PHE B C 1
ATOM 2920 O O . PHE B 1 66 ? 14.867 -10.516 -17.828 1 81.19 66 PHE B O 1
ATOM 2927 N N . TRP B 1 67 ? 16.469 -11.961 -17.5 1 82.19 67 TRP B N 1
ATOM 2928 C CA . TRP B 1 67 ? 15.727 -12.688 -16.469 1 82.19 67 TRP B CA 1
ATOM 2929 C C . TRP B 1 67 ? 15.391 -11.781 -15.289 1 82.19 67 TRP B C 1
ATOM 2931 O O . TRP B 1 67 ? 14.258 -11.781 -14.805 1 82.19 67 TRP B O 1
ATOM 2941 N N . LEU B 1 68 ? 16.344 -11.031 -14.93 1 86.81 68 LEU B N 1
ATOM 2942 C CA . LEU B 1 68 ? 16.141 -10.102 -13.828 1 86.81 68 LEU B CA 1
ATOM 2943 C C . LEU B 1 68 ? 15.078 -9.07 -14.188 1 86.81 68 LEU B C 1
ATOM 2945 O O . LEU B 1 68 ? 14.172 -8.805 -13.391 1 86.81 68 LEU B O 1
ATOM 2949 N N . ALA B 1 69 ? 15.172 -8.57 -15.336 1 87.31 69 ALA B N 1
ATOM 2950 C CA . ALA B 1 69 ? 14.227 -7.559 -15.789 1 87.31 69 ALA B CA 1
ATOM 2951 C C . ALA B 1 69 ? 12.805 -8.109 -15.836 1 87.31 69 ALA B C 1
ATOM 2953 O O . ALA B 1 69 ? 11.852 -7.406 -15.492 1 87.31 69 ALA B O 1
ATOM 2954 N N . MET B 1 70 ? 12.672 -9.328 -16.156 1 86.81 70 MET B N 1
ATOM 2955 C CA . MET B 1 70 ? 11.352 -9.945 -16.234 1 86.81 70 MET B CA 1
ATOM 2956 C C . MET B 1 70 ? 10.734 -10.078 -14.844 1 86.81 70 MET B C 1
ATOM 2958 O O . MET B 1 70 ? 9.531 -9.867 -14.672 1 86.81 70 MET B O 1
ATOM 2962 N N . GLY B 1 71 ? 11.617 -10.492 -13.93 1 90.56 71 GLY B N 1
ATOM 2963 C CA . GLY B 1 71 ? 11.141 -10.578 -12.562 1 90.56 71 GLY B CA 1
ATOM 2964 C C . GLY B 1 71 ? 10.648 -9.25 -12.016 1 90.56 71 GLY B C 1
ATOM 2965 O O . GLY B 1 71 ? 9.57 -9.18 -11.422 1 90.56 71 GLY B O 1
ATOM 2966 N N . PHE B 1 72 ? 11.375 -8.188 -12.289 1 92.56 72 PHE B N 1
ATOM 2967 C CA . PHE B 1 72 ? 10.992 -6.855 -11.836 1 92.56 72 PHE B CA 1
ATOM 2968 C C . PHE B 1 72 ? 9.734 -6.383 -12.555 1 92.56 72 PHE B C 1
ATOM 2970 O O . PHE B 1 72 ? 8.891 -5.707 -11.961 1 92.56 72 PHE B O 1
ATOM 2977 N N . TYR B 1 73 ? 9.664 -6.746 -13.789 1 91.69 73 TYR B N 1
ATOM 2978 C CA . TYR B 1 73 ? 8.477 -6.379 -14.562 1 91.69 73 TYR B CA 1
ATOM 2979 C C . TYR B 1 73 ? 7.227 -7.023 -13.977 1 91.69 73 TYR B C 1
ATOM 2981 O O . TYR B 1 73 ? 6.211 -6.352 -13.781 1 91.69 73 TYR B O 1
ATOM 2989 N N . ARG B 1 74 ? 7.312 -8.234 -13.672 1 93.44 74 ARG B N 1
ATOM 2990 C CA . ARG B 1 74 ? 6.199 -8.969 -13.078 1 93.44 74 ARG B CA 1
ATOM 2991 C C . ARG B 1 74 ? 5.773 -8.344 -11.758 1 93.44 74 ARG B C 1
ATOM 2993 O O . ARG B 1 74 ? 4.609 -7.98 -11.578 1 93.44 74 ARG B O 1
ATOM 3000 N N . VAL B 1 75 ? 6.676 -8.242 -10.906 1 96.44 75 VAL B N 1
ATOM 3001 C CA . VAL B 1 75 ? 6.371 -7.742 -9.562 1 96.44 75 VAL B CA 1
ATOM 3002 C C . VAL B 1 75 ? 5.891 -6.297 -9.648 1 96.44 75 VAL B C 1
ATOM 3004 O O . VAL B 1 75 ? 4.949 -5.91 -8.945 1 96.44 75 VAL B O 1
ATOM 3007 N N . GLY B 1 76 ? 6.531 -5.523 -10.508 1 94.25 76 GLY B N 1
ATOM 3008 C CA . GLY B 1 76 ? 6.086 -4.156 -10.719 1 94.25 76 GLY B CA 1
ATOM 3009 C C . GLY B 1 76 ? 4.641 -4.062 -11.18 1 94.25 76 GLY B C 1
ATOM 3010 O O . GLY B 1 76 ? 3.883 -3.223 -10.695 1 94.25 76 GLY B O 1
ATOM 3011 N N . ALA B 1 77 ? 4.238 -4.875 -12.117 1 94.38 77 ALA B N 1
ATOM 3012 C CA . ALA B 1 77 ? 2.865 -4.879 -12.617 1 94.38 77 ALA B CA 1
ATOM 3013 C C . ALA B 1 77 ? 1.877 -5.223 -11.508 1 94.38 77 ALA B C 1
ATOM 3015 O O . ALA B 1 77 ? 0.805 -4.621 -11.414 1 94.38 77 ALA B O 1
ATOM 3016 N N . ILE B 1 78 ? 2.225 -6.176 -10.719 1 96.75 78 ILE B N 1
ATOM 3017 C CA . ILE B 1 78 ? 1.378 -6.586 -9.609 1 96.75 78 ILE B CA 1
ATOM 3018 C C . ILE B 1 78 ? 1.216 -5.43 -8.625 1 96.75 78 ILE B C 1
ATOM 3020 O O . ILE B 1 78 ? 0.094 -5.07 -8.258 1 96.75 78 ILE B O 1
ATOM 3024 N N . VAL B 1 79 ? 2.297 -4.809 -8.195 1 96 79 VAL B N 1
ATOM 3025 C CA . VAL B 1 79 ? 2.293 -3.705 -7.246 1 96 79 VAL B CA 1
ATOM 3026 C C . VAL B 1 79 ? 1.489 -2.537 -7.809 1 96 79 VAL B C 1
ATOM 3028 O O . VAL B 1 79 ? 0.696 -1.918 -7.098 1 96 79 VAL B O 1
ATOM 3031 N N . ASN B 1 80 ? 1.685 -2.262 -9.07 1 93.19 80 ASN B N 1
ATOM 3032 C CA . ASN B 1 80 ? 0.946 -1.176 -9.711 1 93.19 80 ASN B CA 1
ATOM 3033 C C . ASN B 1 80 ? -0.556 -1.445 -9.711 1 93.19 80 ASN B C 1
ATOM 3035 O O . ASN B 1 80 ? -1.353 -0.547 -9.43 1 93.19 80 ASN B O 1
ATOM 3039 N N . ALA B 1 81 ? -0.924 -2.645 -10.016 1 94.62 81 ALA B N 1
ATOM 3040 C CA . ALA B 1 81 ? -2.342 -2.994 -10.039 1 94.62 81 ALA B CA 1
ATOM 3041 C C . ALA B 1 81 ? -2.965 -2.859 -8.656 1 94.62 81 ALA B C 1
ATOM 3043 O O . ALA B 1 81 ? -4.027 -2.25 -8.5 1 94.62 81 ALA B O 1
ATOM 3044 N N . ILE B 1 82 ? -2.312 -3.389 -7.645 1 96.19 82 ILE B N 1
ATOM 3045 C CA . ILE B 1 82 ? -2.814 -3.307 -6.277 1 96.19 82 ILE B CA 1
ATOM 3046 C C . ILE B 1 82 ? -2.918 -1.844 -5.852 1 96.19 82 ILE B C 1
ATOM 3048 O O . ILE B 1 82 ? -3.879 -1.451 -5.188 1 96.19 82 ILE B O 1
ATOM 3052 N N . SER B 1 83 ? -1.953 -1.019 -6.25 1 93.44 83 SER B N 1
ATOM 3053 C CA . SER B 1 83 ? -1.935 0.398 -5.902 1 93.44 83 SER B CA 1
ATOM 3054 C C . SER B 1 83 ? -3.172 1.113 -6.434 1 93.44 83 SER B C 1
ATOM 3056 O O . SER B 1 83 ? -3.605 2.119 -5.871 1 93.44 83 SER B O 1
ATOM 3058 N N . GLN B 1 84 ? -3.721 0.563 -7.508 1 92.56 84 GLN B N 1
ATOM 3059 C CA . GLN B 1 84 ? -4.898 1.155 -8.133 1 92.56 84 GLN B CA 1
ATOM 3060 C C . GLN B 1 84 ? -6.18 0.657 -7.477 1 92.56 84 GLN B C 1
ATOM 3062 O O . GLN B 1 84 ? -7.281 1.02 -7.895 1 92.56 84 GLN B O 1
A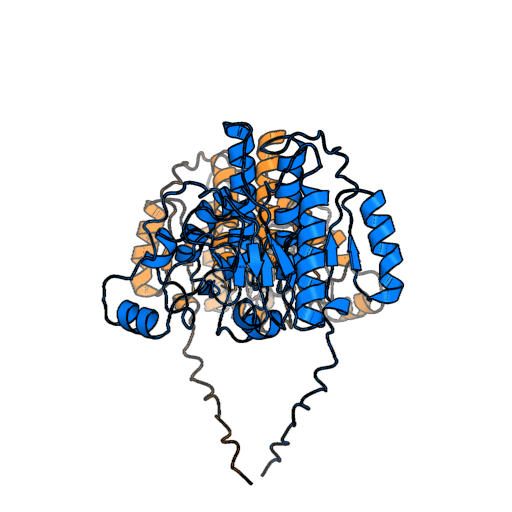TOM 3067 N N . GLY B 1 85 ? -5.992 -0.184 -6.461 1 92.06 85 GLY B N 1
ATOM 3068 C CA . GLY B 1 85 ? -7.152 -0.703 -5.754 1 92.06 85 GLY B CA 1
ATOM 3069 C C . GLY B 1 85 ? -7.77 -1.914 -6.43 1 92.06 85 GLY B C 1
ATOM 3070 O O . GLY B 1 85 ? -8.93 -2.246 -6.18 1 92.06 85 GLY B O 1
ATOM 3071 N N . LEU B 1 86 ? -7 -2.545 -7.297 1 93.31 86 LEU B N 1
ATOM 3072 C CA . LEU B 1 86 ? -7.516 -3.701 -8.023 1 93.31 86 LEU B CA 1
ATOM 3073 C C . LEU B 1 86 ? -7.059 -5 -7.371 1 93.31 86 LEU B C 1
ATOM 3075 O O . LEU B 1 86 ? -5.859 -5.234 -7.211 1 93.31 86 LEU B O 1
ATOM 3079 N N . ASP B 1 87 ? -8.07 -5.816 -6.984 1 94.94 87 ASP B N 1
ATOM 3080 C CA . ASP B 1 87 ? -7.684 -7.195 -6.703 1 94.94 87 ASP B CA 1
ATOM 3081 C C . ASP B 1 87 ? -7.02 -7.836 -7.922 1 94.94 87 ASP B C 1
ATOM 3083 O O . ASP B 1 87 ? -7.465 -7.637 -9.055 1 94.94 87 ASP B O 1
ATOM 3087 N N . THR B 1 88 ? -5.906 -8.547 -7.68 1 95.81 88 THR B N 1
ATOM 3088 C CA . THR B 1 88 ? -5.07 -8.953 -8.812 1 95.81 88 THR B CA 1
ATOM 3089 C C . THR B 1 88 ? -4.777 -10.445 -8.758 1 95.81 88 THR B C 1
ATOM 3091 O O . THR B 1 88 ? -4.383 -10.969 -7.711 1 95.81 88 THR B O 1
ATOM 3094 N N . VAL B 1 89 ? -5.043 -11.125 -9.828 1 96.12 89 VAL B N 1
ATOM 3095 C CA . VAL B 1 89 ? -4.543 -12.477 -10.039 1 96.12 89 VAL B CA 1
ATOM 3096 C C . VAL B 1 89 ? -3.432 -12.461 -11.086 1 96.12 89 VAL B C 1
ATOM 3098 O O . VAL B 1 89 ? -3.631 -11.977 -12.203 1 96.12 89 VAL B O 1
ATOM 3101 N N . PHE B 1 90 ? -2.309 -12.914 -10.703 1 96.75 90 PHE B N 1
ATOM 3102 C CA . PHE B 1 90 ? -1.222 -13.078 -11.664 1 96.75 90 PHE B CA 1
ATOM 3103 C C . PHE B 1 90 ? -1.099 -14.531 -12.094 1 96.75 90 PHE B C 1
ATOM 3105 O O . PHE B 1 90 ? -1.188 -15.445 -11.273 1 96.75 90 PHE B O 1
ATOM 3112 N N . LEU B 1 91 ? -0.895 -14.68 -13.344 1 95.44 91 LEU B N 1
ATOM 3113 C CA . LEU B 1 91 ? -0.792 -16.016 -13.93 1 95.44 91 LEU B CA 1
ATOM 3114 C C . LEU B 1 91 ? 0.349 -16.078 -14.938 1 95.44 91 LEU B C 1
ATOM 3116 O O . LEU B 1 91 ? 0.39 -15.281 -15.883 1 95.44 91 LEU B O 1
ATOM 3120 N N . ASP B 1 92 ? 1.263 -17.031 -14.703 1 93.06 92 ASP B N 1
ATOM 3121 C CA . ASP B 1 92 ? 2.312 -17.234 -15.703 1 93.06 92 ASP B CA 1
ATOM 3122 C C . ASP B 1 92 ? 1.728 -17.734 -17.016 1 93.06 92 ASP B C 1
ATOM 3124 O O . ASP B 1 92 ? 0.753 -18.484 -17.031 1 93.06 92 ASP B O 1
ATOM 3128 N N . SER B 1 93 ? 2.393 -17.359 -18.094 1 90.75 93 SER B N 1
ATOM 3129 C CA . SER B 1 93 ? 1.872 -17.672 -19.422 1 90.75 93 SER B CA 1
ATOM 3130 C C . SER B 1 93 ? 1.972 -19.172 -19.719 1 90.75 93 SER B C 1
ATOM 3132 O O . SER B 1 93 ? 1.311 -19.672 -20.625 1 90.75 93 SER B O 1
ATOM 3134 N N . ASP B 1 94 ? 2.883 -19.875 -18.984 1 91.38 94 ASP B N 1
ATOM 3135 C CA . ASP B 1 94 ? 3.01 -21.297 -19.203 1 91.38 94 ASP B CA 1
ATOM 3136 C C . ASP B 1 94 ? 2.059 -22.078 -18.297 1 91.38 94 ASP B C 1
ATOM 3138 O O . ASP B 1 94 ? 2.414 -23.156 -17.797 1 91.38 94 ASP B O 1
ATOM 3142 N N . THR B 1 95 ? 0.933 -21.531 -18.109 1 93.56 95 THR B N 1
ATOM 3143 C CA . THR B 1 95 ? -0.14 -22.172 -17.359 1 93.56 95 THR B CA 1
ATOM 3144 C C . THR B 1 95 ? -1.346 -22.438 -18.25 1 93.56 95 THR B C 1
ATOM 3146 O O . THR B 1 95 ? -1.815 -21.547 -18.969 1 93.56 95 THR B O 1
ATOM 3149 N N . VAL B 1 96 ? -1.763 -23.688 -18.234 1 94.38 96 VAL B N 1
ATOM 3150 C CA . VAL B 1 96 ? -3.004 -24.047 -18.922 1 94.38 96 VAL B CA 1
ATOM 3151 C C . VAL B 1 96 ? -4.176 -23.953 -17.938 1 94.38 96 VAL B C 1
ATOM 3153 O O . VAL B 1 96 ? -4.105 -24.469 -16.828 1 94.38 96 VAL B O 1
ATOM 3156 N N . VAL B 1 97 ? -5.195 -23.281 -18.375 1 93.62 97 VAL B N 1
ATOM 3157 C CA . VAL B 1 97 ? -6.398 -23.125 -17.562 1 93.62 97 VAL B CA 1
ATOM 3158 C C . VAL B 1 97 ? -7.488 -24.062 -18.094 1 93.62 97 VAL B C 1
ATOM 3160 O O . VAL B 1 97 ? -7.871 -24 -19.266 1 93.62 97 VAL B O 1
ATOM 3163 N N . LEU B 1 98 ? -8.023 -24.922 -17.203 1 93.12 98 LEU B N 1
ATOM 3164 C CA . LEU B 1 98 ? -8.992 -25.922 -17.594 1 93.12 98 LEU B CA 1
ATOM 3165 C C . LEU B 1 98 ? -10.336 -25.688 -16.906 1 93.12 98 LEU B C 1
ATOM 3167 O O . LEU B 1 98 ? -11.344 -26.297 -17.297 1 93.12 98 LEU B O 1
ATOM 3171 N N . GLY B 1 99 ? -10.344 -24.875 -15.938 1 90.06 99 GLY B N 1
ATOM 3172 C CA . GLY B 1 99 ? -11.555 -24.609 -15.18 1 90.06 99 GLY B CA 1
ATOM 3173 C C . GLY B 1 99 ? -11.648 -23.188 -14.672 1 90.06 99 GLY B C 1
ATOM 3174 O O . GLY B 1 99 ? -10.773 -22.359 -14.953 1 90.06 99 GLY B O 1
ATOM 3175 N N . ASP B 1 100 ? -12.742 -22.891 -13.922 1 87.25 100 ASP B N 1
ATOM 3176 C CA . ASP B 1 100 ? -13 -21.547 -13.406 1 87.25 100 ASP B CA 1
ATOM 3177 C C . ASP B 1 100 ? -12.289 -21.328 -12.07 1 87.25 100 ASP B C 1
ATOM 3179 O O . ASP B 1 100 ? -12.922 -21.344 -11.016 1 87.25 100 ASP B O 1
ATOM 3183 N N . PHE B 1 101 ? -11.039 -21.094 -12.211 1 90.56 101 PHE B N 1
ATOM 3184 C CA . PHE B 1 101 ? -10.234 -21 -11 1 90.56 101 PHE B CA 1
ATOM 3185 C C . PHE B 1 101 ? -10.484 -19.688 -10.281 1 90.56 101 PHE B C 1
ATOM 3187 O O . PHE B 1 101 ? -10.242 -19.562 -9.078 1 90.56 101 PHE B O 1
ATOM 3194 N N . LEU B 1 102 ? -10.977 -18.656 -10.922 1 89.06 102 LEU B N 1
ATOM 3195 C CA . LEU B 1 102 ? -11.227 -17.359 -10.297 1 89.06 102 LEU B CA 1
ATOM 3196 C C . LEU B 1 102 ? -12.352 -17.453 -9.266 1 89.06 102 LEU B C 1
ATOM 3198 O O . LEU B 1 102 ? -12.281 -16.844 -8.195 1 89.06 102 LEU B O 1
ATOM 3202 N N . LEU B 1 103 ? -13.312 -18.203 -9.641 1 85.75 103 LEU B N 1
ATOM 3203 C CA . LEU B 1 103 ? -14.43 -18.406 -8.711 1 85.75 103 LEU B CA 1
ATOM 3204 C C . LEU B 1 103 ? -13.961 -19.109 -7.441 1 85.75 103 LEU B C 1
ATOM 3206 O O . LEU B 1 103 ? -14.422 -18.781 -6.344 1 85.75 103 LEU B O 1
ATOM 3210 N N . LEU B 1 104 ? -13.117 -20.031 -7.633 1 89.38 104 LEU B N 1
ATOM 3211 C CA . LEU B 1 104 ? -12.586 -20.75 -6.477 1 89.38 104 LEU B CA 1
ATOM 3212 C C . LEU B 1 104 ? -11.797 -19.797 -5.574 1 89.38 104 LEU B C 1
ATOM 3214 O O . LEU B 1 104 ? -11.953 -19.828 -4.352 1 89.38 104 LEU B O 1
ATOM 3218 N N . ILE B 1 105 ? -11.023 -18.984 -6.113 1 91.75 105 ILE B N 1
ATOM 3219 C CA . ILE B 1 105 ? -10.219 -18.047 -5.348 1 91.75 105 ILE B CA 1
ATOM 3220 C C . ILE B 1 105 ? -11.125 -17.047 -4.637 1 91.75 105 ILE B C 1
ATOM 3222 O O . ILE B 1 105 ? -10.922 -16.734 -3.457 1 91.75 105 ILE B O 1
ATOM 3226 N N . GLN B 1 106 ? -12.125 -16.578 -5.254 1 87.56 106 GLN B N 1
ATOM 3227 C CA . GLN B 1 106 ? -13.055 -15.602 -4.699 1 87.56 106 GLN B CA 1
ATOM 3228 C C . GLN B 1 106 ? -13.844 -16.188 -3.537 1 87.56 106 GLN B C 1
ATOM 3230 O O . GLN B 1 106 ? -14.336 -15.461 -2.678 1 87.56 106 GLN B O 1
ATOM 3235 N N . SER B 1 107 ? -13.93 -17.469 -3.57 1 91.06 107 SER B N 1
ATOM 3236 C CA . SER B 1 107 ? -14.727 -18.125 -2.545 1 91.06 107 SER B CA 1
ATOM 3237 C C . SER B 1 107 ? -13.945 -18.281 -1.246 1 91.06 107 SER B C 1
ATOM 3239 O O . SER B 1 107 ? -14.523 -18.609 -0.205 1 91.06 107 SER B O 1
ATOM 3241 N N . LEU B 1 108 ? -12.656 -18.109 -1.306 1 94.25 108 LEU B N 1
ATOM 3242 C CA . LEU B 1 108 ? -11.836 -18.219 -0.107 1 94.25 108 LEU B CA 1
ATOM 3243 C C . LEU B 1 108 ? -12.062 -17.031 0.822 1 94.25 108 LEU B C 1
ATOM 3245 O O . LEU B 1 108 ? -11.703 -15.906 0.49 1 94.25 108 LEU B O 1
ATOM 3249 N N . ASP B 1 109 ? -12.562 -17.266 1.951 1 89.44 109 ASP B N 1
ATOM 3250 C CA . ASP B 1 109 ? -13.055 -16.25 2.873 1 89.44 109 ASP B CA 1
ATOM 3251 C C . ASP B 1 109 ? -11.906 -15.375 3.383 1 89.44 109 ASP B C 1
ATOM 3253 O O . ASP B 1 109 ? -10.961 -15.875 3.994 1 89.44 109 ASP B O 1
ATOM 3257 N N . GLY B 1 110 ? -12.078 -14.133 3.08 1 93.62 110 GLY B N 1
ATOM 3258 C CA . GLY B 1 110 ? -11.172 -13.164 3.672 1 93.62 110 GLY B CA 1
ATOM 3259 C C . GLY B 1 110 ? -9.766 -13.242 3.105 1 93.62 110 GLY B C 1
ATOM 3260 O O . GLY B 1 110 ? -8.828 -12.672 3.668 1 93.62 110 GLY B O 1
ATOM 3261 N N . ALA B 1 111 ? -9.578 -13.945 2.031 1 96.5 111 ALA B N 1
ATOM 3262 C CA . ALA B 1 111 ? -8.242 -14.164 1.49 1 96.5 111 ALA B CA 1
ATOM 3263 C C . ALA B 1 111 ? -7.602 -12.844 1.06 1 96.5 111 ALA B C 1
ATOM 3265 O O . ALA B 1 111 ? -8.211 -12.062 0.323 1 96.5 111 ALA B O 1
ATOM 3266 N N . ASP B 1 112 ? -6.363 -12.617 1.552 1 96.31 112 ASP B N 1
ATOM 3267 C CA . ASP B 1 112 ? -5.562 -11.484 1.101 1 96.31 112 ASP B CA 1
ATOM 3268 C C . ASP B 1 112 ? -4.523 -11.922 0.072 1 96.31 112 ASP B C 1
ATOM 3270 O O . ASP B 1 112 ? -4.195 -11.164 -0.846 1 96.31 112 ASP B O 1
ATOM 3274 N N . VAL B 1 113 ? -4.02 -13.109 0.321 1 96.81 113 VAL B N 1
ATOM 3275 C CA . VAL B 1 113 ? -3.02 -13.695 -0.564 1 96.81 113 VAL B CA 1
ATOM 3276 C C . VAL B 1 113 ? -3.344 -15.172 -0.799 1 96.81 113 VAL B C 1
ATOM 3278 O O . VAL B 1 113 ? -3.701 -15.891 0.135 1 96.81 113 VAL B O 1
ATOM 3281 N N . VAL B 1 114 ? -3.279 -15.578 -2.018 1 97 114 VAL B N 1
ATOM 3282 C CA . VAL B 1 114 ? -3.459 -16.969 -2.393 1 97 114 VAL B CA 1
ATOM 3283 C C . VAL B 1 114 ? -2.332 -17.406 -3.324 1 97 114 VAL B C 1
ATOM 3285 O O . VAL B 1 114 ? -1.994 -16.703 -4.273 1 97 114 VAL B O 1
ATOM 3288 N N . THR B 1 115 ? -1.687 -18.5 -3.014 1 96.25 115 THR B N 1
ATOM 3289 C CA . THR B 1 115 ? -0.592 -18.984 -3.848 1 96.25 115 THR B CA 1
ATOM 3290 C C . THR B 1 115 ? -0.743 -20.469 -4.125 1 96.25 115 THR B C 1
ATOM 3292 O O . THR B 1 115 ? -1.447 -21.172 -3.4 1 96.25 115 THR B O 1
ATOM 3295 N N . THR B 1 116 ? -0.074 -20.859 -5.168 1 93.69 116 THR B N 1
ATOM 3296 C CA . THR B 1 116 ? 0.174 -22.297 -5.332 1 93.69 116 THR B CA 1
ATOM 3297 C C . THR B 1 116 ? 1.412 -22.719 -4.551 1 93.69 116 THR B C 1
ATOM 3299 O O . THR B 1 116 ? 2.064 -21.891 -3.908 1 93.69 116 THR B O 1
ATOM 3302 N N . THR B 1 117 ? 1.63 -24.047 -4.543 1 87.56 117 THR B N 1
ATOM 3303 C CA . THR B 1 117 ? 2.77 -24.562 -3.797 1 87.56 117 THR B CA 1
ATOM 3304 C C . THR B 1 117 ? 3.732 -25.297 -4.727 1 87.56 117 THR B C 1
ATOM 3306 O O . THR B 1 117 ? 3.316 -25.859 -5.746 1 87.56 117 THR B O 1
ATOM 3309 N N . GLU B 1 118 ? 4.965 -25.297 -4.332 1 80.62 118 GLU B N 1
ATOM 3310 C CA . GLU B 1 118 ? 6.008 -25.969 -5.109 1 80.62 118 GLU B CA 1
ATOM 3311 C C . GLU B 1 118 ? 5.988 -27.469 -4.883 1 80.62 118 GLU B C 1
ATOM 3313 O O . GLU B 1 118 ? 6.66 -28.219 -5.598 1 80.62 118 GLU B O 1
ATOM 3318 N N . ARG B 1 119 ? 5.199 -27.844 -3.924 1 78.31 119 ARG B N 1
ATOM 3319 C CA . ARG B 1 119 ? 5.246 -29.25 -3.535 1 78.31 119 ARG B CA 1
ATOM 3320 C C . ARG B 1 119 ? 3.844 -29.859 -3.473 1 78.31 119 ARG B C 1
ATOM 3322 O O . ARG B 1 119 ? 2.879 -29.156 -3.16 1 78.31 119 ARG B O 1
ATOM 3329 N N . CYS B 1 120 ? 3.924 -31.141 -3.824 1 84 120 CYS B N 1
ATOM 3330 C CA . CYS B 1 120 ? 2.721 -31.922 -3.545 1 84 120 CYS B CA 1
ATOM 3331 C C . CYS B 1 120 ? 2.654 -32.312 -2.074 1 84 120 CYS B C 1
ATOM 3333 O O . CYS B 1 120 ? 3.305 -33.281 -1.652 1 84 120 CYS B O 1
ATOM 3335 N N . VAL B 1 121 ? 1.911 -31.547 -1.263 1 81.5 121 VAL B N 1
ATOM 3336 C CA . VAL B 1 121 ? 1.877 -31.766 0.18 1 81.5 121 VAL B CA 1
ATOM 3337 C C . VAL B 1 121 ? 0.429 -31.875 0.654 1 81.5 121 VAL B C 1
ATOM 3339 O O . VAL B 1 121 ? -0.444 -31.156 0.163 1 81.5 121 VAL B O 1
ATOM 3342 N N . VAL B 1 122 ? 0.297 -32.812 1.571 1 83.31 122 VAL B N 1
ATOM 3343 C CA . VAL B 1 122 ? -1.021 -32.969 2.174 1 83.31 122 VAL B CA 1
ATOM 3344 C C . VAL B 1 122 ? -1.256 -31.891 3.215 1 83.31 122 VAL B C 1
ATOM 3346 O O . VAL B 1 122 ? -0.449 -31.719 4.129 1 83.31 122 VAL B O 1
ATOM 3349 N N . ARG B 1 123 ? -2.385 -31.25 2.994 1 86.19 123 ARG B N 1
ATOM 3350 C CA . ARG B 1 123 ? -2.84 -30.234 3.936 1 86.19 123 ARG B CA 1
ATOM 3351 C C . ARG B 1 123 ? -4.336 -29.984 3.787 1 86.19 123 ARG B C 1
ATOM 3353 O O . ARG B 1 123 ? -4.941 -30.375 2.787 1 86.19 123 ARG B O 1
ATOM 3360 N N . ASN B 1 124 ? -4.816 -29.281 4.875 1 88.56 124 ASN B N 1
ATOM 3361 C CA . ASN B 1 124 ? -6.188 -28.797 4.719 1 88.56 124 ASN B CA 1
ATOM 3362 C C . ASN B 1 124 ? -6.23 -27.469 3.975 1 88.56 124 ASN B C 1
ATOM 3364 O O . ASN B 1 124 ? -5.969 -26.406 4.559 1 88.56 124 ASN B O 1
ATOM 3368 N N . TYR B 1 125 ? -6.637 -27.531 2.77 1 90.62 125 TYR B N 1
ATOM 3369 C CA . TYR B 1 125 ? -6.586 -26.344 1.908 1 90.62 125 TYR B CA 1
ATOM 3370 C C . TYR B 1 125 ? -7.863 -25.531 2.029 1 90.62 125 TYR B C 1
ATOM 3372 O O . TYR B 1 125 ? -7.992 -24.469 1.402 1 90.62 125 TYR B O 1
ATOM 3380 N N . SER B 1 126 ? -8.812 -25.906 2.877 1 90 126 SER B N 1
ATOM 3381 C CA . SER B 1 126 ? -10.047 -25.156 3.094 1 90 126 SER B CA 1
ATOM 3382 C C . SER B 1 126 ? -9.859 -24.047 4.125 1 90 126 SER B C 1
ATOM 3384 O O . SER B 1 126 ? -10.742 -23.219 4.32 1 90 126 SER B O 1
ATOM 3386 N N . ARG B 1 127 ? -8.719 -24.062 4.73 1 92.88 127 ARG B N 1
ATOM 3387 C CA . ARG B 1 127 ? -8.422 -23.016 5.703 1 92.88 127 ARG B CA 1
ATOM 3388 C C . ARG B 1 127 ? -7.129 -22.297 5.352 1 92.88 127 ARG B C 1
ATOM 3390 O O . ARG B 1 127 ? -6.273 -22.844 4.648 1 92.88 127 ARG B O 1
ATOM 3397 N N . PRO B 1 128 ? -6.996 -21.094 5.918 1 93.62 128 PRO B N 1
ATOM 3398 C CA . PRO B 1 128 ? -5.738 -20.391 5.68 1 93.62 128 PRO B CA 1
ATOM 3399 C C . PRO B 1 128 ? -4.547 -21.047 6.379 1 93.62 128 PRO B C 1
ATOM 3401 O O . PRO B 1 128 ? -4.734 -21.875 7.27 1 93.62 128 PRO B O 1
ATOM 3404 N N . TYR B 1 129 ? -3.375 -20.625 5.883 1 90.88 129 TYR B N 1
ATOM 3405 C CA . TYR B 1 129 ? -2.16 -21.047 6.57 1 90.88 129 TYR B CA 1
ATOM 3406 C C . TYR B 1 129 ? -2.133 -20.516 8 1 90.88 129 TYR B C 1
ATOM 3408 O O . TYR B 1 129 ? -2.553 -19.391 8.266 1 90.88 129 TYR B O 1
ATOM 3416 N N . ASP B 1 130 ? -1.641 -21.359 8.805 1 85.19 130 ASP B N 1
ATOM 3417 C CA . ASP B 1 130 ? -1.257 -20.797 10.102 1 85.19 130 ASP B CA 1
ATOM 3418 C C . ASP B 1 130 ? 0.216 -20.391 10.117 1 85.19 130 ASP B C 1
ATOM 3420 O O . ASP B 1 130 ? 0.923 -20.578 9.125 1 85.19 130 ASP B O 1
ATOM 3424 N N . ARG B 1 131 ? 0.659 -19.891 11.211 1 79.38 131 ARG B N 1
ATOM 3425 C CA . ARG B 1 131 ? 1.999 -19.312 11.32 1 79.38 131 ARG B CA 1
ATOM 3426 C C . ARG B 1 131 ? 3.064 -20.375 11.086 1 79.38 131 ARG B C 1
ATOM 3428 O O . ARG B 1 131 ? 4.055 -20.141 10.391 1 79.38 131 ARG B O 1
ATOM 3435 N N . ASN B 1 132 ? 2.896 -21.547 11.57 1 76.56 132 ASN B N 1
ATOM 3436 C CA . ASN B 1 132 ? 3.877 -22.609 11.453 1 76.56 132 ASN B CA 1
ATOM 3437 C C . ASN B 1 132 ? 3.936 -23.172 10.031 1 76.56 132 ASN B C 1
ATOM 3439 O O . ASN B 1 132 ? 5.016 -23.469 9.516 1 76.56 132 ASN B O 1
ATOM 3443 N N . GLU B 1 133 ? 2.848 -23.25 9.414 1 79.75 133 GLU B N 1
ATOM 3444 C CA . GLU B 1 133 ? 2.793 -23.75 8.055 1 79.75 133 GLU B CA 1
ATOM 3445 C C . GLU B 1 133 ? 3.484 -22.812 7.078 1 79.75 133 GLU B C 1
ATOM 3447 O O . GLU B 1 133 ? 4.16 -23.25 6.145 1 79.75 133 GLU B O 1
ATOM 3452 N N . LEU B 1 134 ? 3.33 -21.562 7.324 1 79.75 134 LEU B N 1
ATOM 3453 C CA . LEU B 1 134 ? 3.877 -20.562 6.402 1 79.75 134 LEU B CA 1
ATOM 3454 C C . LEU B 1 134 ? 5.402 -20.578 6.434 1 79.75 134 LEU B C 1
ATOM 3456 O O . LEU B 1 134 ? 6.051 -20.297 5.422 1 79.75 134 LEU B O 1
ATOM 3460 N N . THR B 1 135 ? 5.945 -20.938 7.539 1 73.12 135 THR B N 1
ATOM 3461 C CA . THR B 1 135 ? 7.398 -20.984 7.668 1 73.12 135 THR B CA 1
ATOM 3462 C C . THR B 1 135 ? 7.973 -22.172 6.902 1 73.12 135 THR B C 1
ATOM 3464 O O . THR B 1 135 ? 9.109 -22.109 6.426 1 73.12 135 THR B O 1
ATOM 3467 N N . ALA B 1 136 ? 7.168 -23.172 6.754 1 69.38 136 ALA B N 1
ATOM 3468 C CA . ALA B 1 136 ? 7.629 -24.391 6.086 1 69.38 136 ALA B CA 1
ATOM 3469 C C . ALA B 1 136 ? 7.211 -24.406 4.621 1 69.38 136 ALA B C 1
ATOM 3471 O O . ALA B 1 136 ? 7.66 -25.25 3.85 1 69.38 136 ALA B O 1
ATOM 3472 N N . TRP B 1 137 ? 6.484 -23.438 4.324 1 73.62 137 TRP B N 1
ATOM 3473 C CA . TRP B 1 137 ? 5.852 -23.422 3.008 1 73.62 137 TRP B CA 1
ATOM 3474 C C . TRP B 1 137 ? 6.723 -22.688 1.994 1 73.62 137 TRP B C 1
ATOM 3476 O O . TRP B 1 137 ? 7.422 -21.734 2.342 1 73.62 137 TRP B O 1
ATOM 3486 N N . THR B 1 138 ? 6.723 -23.297 0.806 1 82.25 138 THR B N 1
ATOM 3487 C CA . THR B 1 138 ? 7.312 -22.609 -0.336 1 82.25 138 THR B CA 1
ATOM 3488 C C . THR B 1 138 ? 6.266 -22.359 -1.419 1 82.25 138 THR B C 1
ATOM 3490 O O . THR B 1 138 ? 5.734 -23.297 -2.006 1 82.25 138 THR B O 1
ATOM 3493 N N . ALA B 1 139 ? 5.992 -21.156 -1.604 1 90.5 139 ALA B N 1
ATOM 3494 C CA . ALA B 1 139 ? 4.996 -20.781 -2.604 1 90.5 139 ALA B CA 1
ATOM 3495 C C . ALA B 1 139 ? 5.574 -20.859 -4.012 1 90.5 139 ALA B C 1
ATOM 3497 O O . ALA B 1 139 ? 6.746 -20.531 -4.227 1 90.5 139 ALA B O 1
ATOM 3498 N N . ASN B 1 140 ? 4.84 -21.422 -4.871 1 92.19 140 ASN B N 1
ATOM 3499 C CA . ASN B 1 140 ? 5.016 -21.125 -6.289 1 92.19 140 ASN B CA 1
ATOM 3500 C C . ASN B 1 140 ? 4.195 -19.906 -6.715 1 92.19 140 ASN B C 1
ATOM 3502 O O . ASN B 1 140 ? 2.992 -19.844 -6.461 1 92.19 140 ASN B O 1
ATOM 3506 N N . ILE B 1 141 ? 4.805 -18.953 -7.328 1 94.25 141 ILE B N 1
ATOM 3507 C CA . ILE B 1 141 ? 4.129 -17.688 -7.531 1 94.25 141 ILE B CA 1
ATOM 3508 C C . ILE B 1 141 ? 3.621 -17.594 -8.969 1 94.25 141 ILE B C 1
ATOM 3510 O O . ILE B 1 141 ? 3.256 -16.516 -9.438 1 94.25 141 ILE B O 1
ATOM 3514 N N . GLY B 1 142 ? 3.57 -18.719 -9.672 1 93.94 142 GLY B N 1
ATOM 3515 C CA . GLY B 1 142 ? 3.08 -18.719 -11.047 1 93.94 142 GLY B CA 1
ATOM 3516 C C . GLY B 1 142 ? 1.596 -18.422 -11.148 1 93.94 142 GLY B C 1
ATOM 3517 O O . GLY B 1 142 ? 1.112 -18 -12.203 1 93.94 142 GLY B O 1
ATOM 3518 N N . LEU B 1 143 ? 0.929 -18.719 -10.156 1 96.12 143 LEU B N 1
ATOM 3519 C CA . LEU B 1 143 ? -0.448 -18.281 -9.945 1 96.12 143 LEU B CA 1
ATOM 3520 C C . LEU B 1 143 ? -0.631 -17.703 -8.547 1 96.12 143 LEU B C 1
ATOM 3522 O O . LEU B 1 143 ? -0.509 -18.422 -7.555 1 96.12 143 LEU B O 1
ATOM 3526 N N . THR B 1 144 ? -0.896 -16.469 -8.492 1 97.19 144 THR B N 1
ATOM 3527 C CA . THR B 1 144 ? -1.029 -15.789 -7.203 1 97.19 144 THR B CA 1
ATOM 3528 C C . THR B 1 144 ? -2.174 -14.781 -7.238 1 97.19 144 THR B C 1
ATOM 3530 O O . THR B 1 144 ? -2.389 -14.109 -8.25 1 97.19 144 THR B O 1
ATOM 3533 N N . TYR B 1 145 ? -2.908 -14.734 -6.199 1 97.5 145 TYR B N 1
ATOM 3534 C CA . TYR B 1 145 ? -3.934 -13.719 -5.984 1 97.5 145 TYR B CA 1
ATOM 3535 C C . TYR B 1 145 ? -3.518 -12.75 -4.883 1 97.5 145 TYR B C 1
ATOM 3537 O O . TYR B 1 145 ? -2.986 -13.172 -3.85 1 97.5 145 TYR B O 1
ATOM 3545 N N . PHE B 1 146 ? -3.736 -11.484 -5.066 1 97.56 146 PHE B N 1
ATOM 3546 C CA . PHE B 1 146 ? -3.527 -10.422 -4.086 1 97.56 146 PHE B CA 1
ATOM 3547 C C . PHE B 1 146 ? -4.773 -9.562 -3.949 1 97.56 146 PHE B C 1
ATOM 3549 O O . PHE B 1 146 ? -5.242 -8.977 -4.93 1 97.56 146 PHE B O 1
ATOM 3556 N N . ARG B 1 147 ? -5.34 -9.5 -2.773 1 96.44 147 ARG B N 1
ATOM 3557 C CA . ARG B 1 147 ? -6.371 -8.508 -2.494 1 96.44 147 ARG B CA 1
ATOM 3558 C C . ARG B 1 147 ? -5.773 -7.105 -2.414 1 96.44 147 ARG B C 1
ATOM 3560 O O . ARG B 1 147 ? -4.684 -6.918 -1.867 1 96.44 147 ARG B O 1
ATOM 3567 N N . ALA B 1 148 ? -6.527 -6.164 -2.883 1 95.88 148 ALA B N 1
ATOM 3568 C CA . ALA B 1 148 ? -6.031 -4.793 -2.869 1 95.88 148 ALA B CA 1
ATOM 3569 C C . ALA B 1 148 ? -6.277 -4.133 -1.516 1 95.88 148 ALA B C 1
ATOM 3571 O O . ALA B 1 148 ? -7.191 -3.316 -1.372 1 95.88 148 ALA B O 1
ATOM 3572 N N . VAL B 1 149 ? -5.457 -4.41 -0.574 1 95.31 149 VAL B N 1
ATOM 3573 C CA . VAL B 1 149 ? -5.469 -3.783 0.743 1 95.31 149 VAL B CA 1
ATOM 3574 C C . VAL B 1 149 ? -4.074 -3.248 1.07 1 95.31 149 VAL B C 1
ATOM 3576 O O . VAL B 1 149 ? -3.08 -3.695 0.493 1 95.31 149 VAL B O 1
ATOM 3579 N N . PRO B 1 150 ? -3.982 -2.322 1.951 1 94.81 150 PRO B N 1
ATOM 3580 C CA . PRO B 1 150 ? -2.684 -1.706 2.227 1 94.81 150 PRO B CA 1
ATOM 3581 C C . PRO B 1 150 ? -1.629 -2.723 2.662 1 94.81 150 PRO B C 1
ATOM 3583 O O . PRO B 1 150 ? -0.471 -2.631 2.248 1 94.81 150 PRO B O 1
ATOM 3586 N N . GLY B 1 151 ? -2.055 -3.645 3.479 1 95.12 151 GLY B N 1
ATOM 3587 C CA . GLY B 1 151 ? -1.106 -4.648 3.93 1 95.12 151 GLY B CA 1
ATOM 3588 C C . GLY B 1 151 ? -0.48 -5.434 2.793 1 95.12 151 GLY B C 1
ATOM 3589 O O . GLY B 1 151 ? 0.734 -5.648 2.773 1 95.12 151 GLY B O 1
ATOM 3590 N N . THR B 1 152 ? -1.259 -5.832 1.884 1 96.56 152 THR B N 1
ATOM 3591 C CA . THR B 1 152 ? -0.76 -6.566 0.727 1 96.56 152 THR B CA 1
ATOM 3592 C C . THR B 1 152 ? 0.168 -5.691 -0.111 1 96.56 152 THR B C 1
ATOM 3594 O O . THR B 1 152 ? 1.214 -6.152 -0.574 1 96.56 152 THR B O 1
ATOM 3597 N N . LEU B 1 153 ? -0.248 -4.445 -0.276 1 96.94 153 LEU B N 1
ATOM 3598 C CA . LEU B 1 153 ? 0.607 -3.535 -1.031 1 96.94 153 LEU B CA 1
ATOM 3599 C C . LEU B 1 153 ? 1.946 -3.338 -0.328 1 96.94 153 LEU B C 1
ATOM 3601 O O . LEU B 1 153 ? 2.996 -3.324 -0.975 1 96.94 153 LEU B O 1
ATOM 3605 N N . ARG B 1 154 ? 1.86 -3.145 0.932 1 96.19 154 ARG B N 1
ATOM 3606 C CA . ARG B 1 154 ? 3.1 -3.012 1.691 1 96.19 154 ARG B CA 1
ATOM 3607 C C . ARG B 1 154 ? 4.012 -4.215 1.468 1 96.19 154 ARG B C 1
ATOM 3609 O O . ARG B 1 154 ? 5.215 -4.055 1.241 1 96.19 154 ARG B O 1
ATOM 3616 N N . CYS B 1 155 ? 3.469 -5.363 1.536 1 96.31 155 CYS B N 1
ATOM 3617 C CA . CYS B 1 155 ? 4.254 -6.57 1.295 1 96.31 155 CYS B CA 1
ATOM 3618 C C . CYS B 1 155 ? 4.801 -6.59 -0.127 1 96.31 155 CYS B C 1
ATOM 3620 O O . CYS B 1 155 ? 5.941 -7.008 -0.352 1 96.31 155 CYS B O 1
ATOM 3622 N N . GLY B 1 156 ? 3.998 -6.133 -1.043 1 96.56 156 GLY B N 1
ATOM 3623 C CA . GLY B 1 156 ? 4.457 -6.035 -2.42 1 96.56 156 GLY B CA 1
ATOM 3624 C C . GLY B 1 156 ? 5.645 -5.102 -2.586 1 96.56 156 GLY B C 1
ATOM 3625 O O . GLY B 1 156 ? 6.609 -5.438 -3.279 1 96.56 156 GLY B O 1
ATOM 3626 N N . THR B 1 157 ? 5.582 -3.965 -1.97 1 94.75 157 THR B N 1
ATOM 3627 C CA . THR B 1 157 ? 6.684 -3.014 -2.062 1 94.75 157 THR B CA 1
ATOM 3628 C C . THR B 1 157 ? 7.93 -3.562 -1.373 1 94.75 157 THR B C 1
ATOM 3630 O O . THR B 1 157 ? 9.047 -3.342 -1.839 1 94.75 157 THR B O 1
ATOM 3633 N N . SER B 1 158 ? 7.738 -4.242 -0.264 1 95.19 158 SER B N 1
ATOM 3634 C CA . SER B 1 158 ? 8.859 -4.895 0.403 1 95.19 158 SER B CA 1
ATOM 3635 C C . SER B 1 158 ? 9.477 -5.977 -0.479 1 95.19 158 SER B C 1
ATOM 3637 O O . SER B 1 158 ? 10.688 -6.18 -0.462 1 95.19 158 SER B O 1
ATOM 3639 N N . TRP B 1 159 ? 8.609 -6.699 -1.183 1 97 159 TRP B N 1
ATOM 3640 C CA . TRP B 1 159 ? 9.039 -7.699 -2.156 1 97 159 TRP B CA 1
ATOM 3641 C C . TRP B 1 159 ? 9.961 -7.078 -3.203 1 97 159 TRP B C 1
ATOM 3643 O O . TRP B 1 159 ? 11.078 -7.547 -3.41 1 97 159 TRP B O 1
ATOM 3653 N N . MET B 1 160 ? 9.609 -5.941 -3.775 1 95.25 160 MET B N 1
ATOM 3654 C CA . MET B 1 160 ? 10.406 -5.211 -4.758 1 95.25 160 MET B CA 1
ATOM 3655 C C . MET B 1 160 ? 11.711 -4.727 -4.145 1 95.25 160 MET B C 1
ATOM 3657 O O . MET B 1 160 ? 12.773 -4.836 -4.766 1 95.25 160 MET B O 1
ATOM 3661 N N . ALA B 1 161 ? 11.617 -4.223 -2.959 1 93.44 161 ALA B N 1
ATOM 3662 C CA . ALA B 1 161 ? 12.805 -3.723 -2.268 1 93.44 161 ALA B CA 1
ATOM 3663 C C . ALA B 1 161 ? 13.805 -4.848 -2.014 1 93.44 161 ALA B C 1
ATOM 3665 O O . ALA B 1 161 ? 15.016 -4.656 -2.168 1 93.44 161 ALA B O 1
ATOM 3666 N N . ARG B 1 162 ? 13.273 -5.98 -1.597 1 95.75 162 ARG B N 1
ATOM 3667 C CA . ARG B 1 162 ? 14.133 -7.133 -1.366 1 95.75 162 ARG B CA 1
ATOM 3668 C C . ARG B 1 162 ? 14.844 -7.547 -2.648 1 95.75 162 ARG B C 1
ATOM 3670 O O . ARG B 1 162 ? 16.047 -7.82 -2.639 1 95.75 162 ARG B O 1
ATOM 3677 N N . MET B 1 163 ? 14.156 -7.594 -3.713 1 96.06 163 MET B N 1
ATOM 3678 C CA . MET B 1 163 ? 14.758 -7.938 -5 1 96.06 163 MET B CA 1
ATOM 3679 C C . MET B 1 163 ? 15.867 -6.953 -5.363 1 96.06 163 MET B C 1
ATOM 3681 O O . MET B 1 163 ? 16.953 -7.363 -5.777 1 96.06 163 MET B O 1
ATOM 3685 N N . PHE B 1 164 ? 15.586 -5.691 -5.203 1 93.12 164 PHE B N 1
ATOM 3686 C CA . PHE B 1 164 ? 16.578 -4.664 -5.492 1 93.12 164 PHE B CA 1
ATOM 3687 C C . PHE B 1 164 ? 17.812 -4.844 -4.613 1 93.12 164 PHE B C 1
ATOM 3689 O O . PHE B 1 164 ? 18.953 -4.793 -5.102 1 93.12 164 PHE B O 1
ATOM 3696 N N . HIS B 1 165 ? 17.547 -5.062 -3.377 1 94.12 165 HIS B N 1
ATOM 3697 C CA . HIS B 1 165 ? 18.641 -5.289 -2.434 1 94.12 165 HIS B CA 1
ATOM 3698 C C . HIS B 1 165 ? 19.5 -6.473 -2.863 1 94.12 165 HIS B C 1
ATOM 3700 O O . HIS B 1 165 ? 20.719 -6.387 -2.846 1 94.12 165 HIS B O 1
ATOM 3706 N N . ASP B 1 166 ? 18.875 -7.578 -3.211 1 94.44 166 ASP B N 1
ATOM 3707 C CA . ASP B 1 166 ? 19.594 -8.773 -3.654 1 94.44 166 ASP B CA 1
ATOM 3708 C C . ASP B 1 166 ? 20.484 -8.461 -4.848 1 94.44 166 ASP B C 1
ATOM 3710 O O . ASP B 1 166 ? 21.641 -8.914 -4.898 1 94.44 166 ASP B O 1
ATOM 3714 N N . VAL B 1 167 ? 19.984 -7.695 -5.762 1 92.5 167 VAL B N 1
ATOM 3715 C CA . VAL B 1 167 ? 20.734 -7.371 -6.969 1 92.5 167 VAL B CA 1
ATOM 3716 C C . VAL B 1 167 ? 21.938 -6.492 -6.609 1 92.5 167 VAL B C 1
ATOM 3718 O O . VAL B 1 167 ? 23.031 -6.68 -7.141 1 92.5 167 VAL B O 1
ATOM 3721 N N . VAL B 1 168 ? 21.734 -5.562 -5.723 1 90.62 168 VAL B N 1
ATOM 3722 C CA . VAL B 1 168 ? 22.781 -4.645 -5.324 1 90.62 168 VAL B CA 1
ATOM 3723 C C . VAL B 1 168 ? 23.906 -5.414 -4.613 1 90.62 168 VAL B C 1
ATOM 3725 O O . VAL B 1 168 ? 25.078 -5.164 -4.848 1 90.62 168 VAL B O 1
ATOM 3728 N N . ILE B 1 169 ? 23.531 -6.371 -3.818 1 93.38 169 ILE B N 1
ATOM 3729 C CA . ILE B 1 169 ? 24.5 -7.062 -2.971 1 93.38 169 ILE B CA 1
ATOM 3730 C C . ILE B 1 169 ? 25.156 -8.195 -3.76 1 93.38 169 ILE B C 1
ATOM 3732 O O . ILE B 1 169 ? 26.359 -8.422 -3.639 1 93.38 169 ILE B O 1
ATOM 3736 N N . SER B 1 170 ? 24.453 -8.961 -4.543 1 92.31 170 SER B N 1
ATOM 3737 C CA . SER B 1 170 ? 24.984 -10.188 -5.113 1 92.31 170 SER B CA 1
ATOM 3738 C C . SER B 1 170 ? 24.859 -10.195 -6.633 1 92.31 170 SER B C 1
ATOM 3740 O O . SER B 1 170 ? 25.344 -11.117 -7.297 1 92.31 170 SER B O 1
ATOM 3742 N N . GLY B 1 171 ? 24.219 -9.242 -7.18 1 89.75 171 GLY B N 1
ATOM 3743 C CA . GLY B 1 171 ? 24 -9.203 -8.617 1 89.75 171 GLY B CA 1
ATOM 3744 C C . GLY B 1 171 ? 22.922 -10.156 -9.086 1 89.75 171 GLY B C 1
ATOM 3745 O O . GLY B 1 171 ? 22.719 -10.328 -10.289 1 89.75 171 GLY B O 1
ATOM 3746 N N . ARG B 1 172 ? 22.25 -10.844 -8.086 1 90.25 172 ARG B N 1
ATOM 3747 C CA . ARG B 1 172 ? 21.266 -11.844 -8.461 1 90.25 172 ARG B CA 1
ATOM 3748 C C . ARG B 1 172 ? 20.031 -11.75 -7.57 1 90.25 172 ARG B C 1
ATOM 3750 O O . ARG B 1 172 ? 20.125 -11.406 -6.391 1 90.25 172 ARG B O 1
ATOM 3757 N N . THR B 1 173 ? 18.828 -11.969 -8.242 1 90.44 173 THR B N 1
ATOM 3758 C CA . THR B 1 173 ? 17.594 -12.141 -7.473 1 90.44 173 THR B CA 1
ATOM 3759 C C . THR B 1 173 ? 16.641 -13.086 -8.188 1 90.44 173 THR B C 1
ATOM 3761 O O . THR B 1 173 ? 16.734 -13.273 -9.406 1 90.44 173 THR B O 1
ATOM 3764 N N . TRP B 1 174 ? 15.875 -13.75 -7.438 1 91.38 174 TRP B N 1
ATOM 3765 C CA . TRP B 1 174 ? 14.758 -14.555 -7.918 1 91.38 174 TRP B CA 1
ATOM 3766 C C . TRP B 1 174 ? 13.461 -14.133 -7.238 1 91.38 174 TRP B C 1
ATOM 3768 O O . TRP B 1 174 ? 13.344 -14.211 -6.012 1 91.38 174 TRP B O 1
ATOM 3778 N N . ASP B 1 175 ? 12.547 -13.688 -8.07 1 94.25 175 ASP B N 1
ATOM 3779 C CA . ASP B 1 175 ? 11.328 -13.102 -7.527 1 94.25 175 ASP B CA 1
ATOM 3780 C C . ASP B 1 175 ? 10.594 -14.094 -6.625 1 94.25 175 ASP B C 1
ATOM 3782 O O . ASP B 1 175 ? 10.086 -13.719 -5.566 1 94.25 175 ASP B O 1
ATOM 3786 N N . GLN B 1 176 ? 10.633 -15.367 -6.953 1 92.31 176 GLN B N 1
ATOM 3787 C CA . GLN B 1 176 ? 9.969 -16.359 -6.117 1 92.31 176 GLN B CA 1
ATOM 3788 C C . GLN B 1 176 ? 10.688 -16.516 -4.781 1 92.31 176 GLN B C 1
ATOM 3790 O O . GLN B 1 176 ? 10.039 -16.656 -3.738 1 92.31 176 GLN B O 1
ATOM 3795 N N . VAL B 1 177 ? 11.953 -16.609 -4.875 1 91.81 177 VAL B N 1
ATOM 3796 C CA . VAL B 1 177 ? 12.727 -16.734 -3.645 1 91.81 177 VAL B CA 1
ATOM 3797 C C . VAL B 1 177 ? 12.5 -15.508 -2.766 1 91.81 177 VAL B C 1
ATOM 3799 O O . VAL B 1 177 ? 12.242 -15.633 -1.565 1 91.81 177 VAL B O 1
ATOM 3802 N N . ALA B 1 178 ? 12.594 -14.336 -3.361 1 95.56 178 ALA B N 1
ATOM 3803 C CA . ALA B 1 178 ? 12.359 -13.102 -2.615 1 95.56 178 ALA B CA 1
ATOM 3804 C C . ALA B 1 178 ? 10.953 -13.086 -2.014 1 95.56 178 ALA B C 1
ATOM 3806 O O . ALA B 1 178 ? 10.766 -12.664 -0.871 1 95.56 178 ALA B O 1
ATOM 3807 N N . PHE B 1 179 ? 9.969 -13.523 -2.766 1 96.25 179 PHE B N 1
ATOM 3808 C CA . PHE B 1 179 ? 8.602 -13.633 -2.275 1 96.25 179 PHE B CA 1
ATOM 3809 C C . PHE B 1 179 ? 8.539 -14.484 -1.016 1 96.25 179 PHE B C 1
ATOM 3811 O O . PHE B 1 179 ? 7.945 -14.086 -0.013 1 96.25 179 PHE B O 1
ATOM 3818 N N . ASN B 1 180 ? 9.133 -15.625 -1.062 1 93.44 180 ASN B N 1
ATOM 3819 C CA . ASN B 1 180 ? 9.07 -16.609 0.017 1 93.44 180 ASN B CA 1
ATOM 3820 C C . ASN B 1 180 ? 9.82 -16.125 1.255 1 93.44 180 ASN B C 1
ATOM 3822 O O . ASN B 1 180 ? 9.656 -16.688 2.344 1 93.44 180 ASN B O 1
ATOM 3826 N N . VAL B 1 181 ? 10.609 -15.195 1.073 1 91.81 181 VAL B N 1
ATOM 3827 C CA . VAL B 1 181 ? 11.289 -14.594 2.213 1 91.81 181 VAL B CA 1
ATOM 3828 C C . VAL B 1 181 ? 10.43 -13.469 2.797 1 91.81 181 VAL B C 1
ATOM 3830 O O . VAL B 1 181 ? 10.25 -13.391 4.012 1 91.81 181 VAL B O 1
ATOM 3833 N N . VAL B 1 182 ? 9.836 -12.633 2.023 1 93.69 182 VAL B N 1
ATOM 3834 C CA . VAL B 1 182 ? 9.211 -11.375 2.428 1 93.69 182 VAL B CA 1
ATOM 3835 C C . VAL B 1 182 ? 7.801 -11.648 2.951 1 93.69 182 VAL B C 1
ATOM 3837 O O . VAL B 1 182 ? 7.414 -11.125 4 1 93.69 182 VAL B O 1
ATOM 3840 N N . PHE B 1 183 ? 7.02 -12.398 2.273 1 93.06 183 PHE B N 1
ATOM 3841 C CA . PHE B 1 183 ? 5.586 -12.445 2.525 1 93.06 183 PHE B CA 1
ATOM 3842 C C . PHE B 1 183 ? 5.293 -13.148 3.848 1 93.06 183 PHE B C 1
ATOM 3844 O O . PHE B 1 183 ? 4.434 -12.703 4.613 1 93.06 183 PHE B O 1
ATOM 3851 N N . PRO B 1 184 ? 5.984 -14.242 4.152 1 89.19 184 PRO B N 1
ATOM 3852 C CA . PRO B 1 184 ? 5.727 -14.82 5.477 1 89.19 184 PRO B CA 1
ATOM 3853 C C . PRO B 1 184 ? 5.984 -13.828 6.605 1 89.19 184 PRO B C 1
ATOM 3855 O O . PRO B 1 184 ? 5.227 -13.789 7.582 1 89.19 184 PRO B O 1
ATOM 3858 N N . ASP B 1 185 ? 6.988 -13.07 6.488 1 87.12 185 ASP B N 1
ATOM 3859 C CA . ASP B 1 185 ? 7.281 -12.047 7.492 1 87.12 185 ASP B CA 1
ATOM 3860 C C . ASP B 1 185 ? 6.199 -10.969 7.512 1 87.12 185 ASP B C 1
ATOM 3862 O O . ASP B 1 185 ? 5.754 -10.555 8.586 1 87.12 185 ASP B O 1
ATOM 3866 N N . CYS B 1 186 ? 5.84 -10.531 6.367 1 86.56 186 CYS B N 1
ATOM 3867 C CA . CYS B 1 186 ? 4.816 -9.5 6.246 1 86.56 186 CYS B CA 1
ATOM 3868 C C . CYS B 1 186 ? 3.479 -10 6.781 1 86.56 186 CYS B C 1
ATOM 3870 O O . CYS B 1 186 ? 2.732 -9.234 7.402 1 86.56 186 CYS B O 1
ATOM 3872 N N . TYR B 1 187 ? 3.191 -11.227 6.438 1 83.12 187 TYR B N 1
ATOM 3873 C CA . TYR B 1 187 ? 1.972 -11.859 6.926 1 83.12 187 TYR B CA 1
ATOM 3874 C C . TYR B 1 187 ? 1.831 -11.68 8.438 1 83.12 187 TYR B C 1
ATOM 3876 O O . TYR B 1 187 ? 0.757 -11.328 8.922 1 83.12 187 TYR B O 1
ATOM 3884 N N . ARG B 1 188 ? 2.801 -11.898 9.086 1 82.19 188 ARG B N 1
ATOM 3885 C CA . ARG B 1 188 ? 2.795 -11.82 10.547 1 82.19 188 ARG B CA 1
ATOM 3886 C C . ARG B 1 188 ? 2.582 -10.383 11.016 1 82.19 188 ARG B C 1
ATOM 3888 O O . ARG B 1 188 ? 1.834 -10.141 11.961 1 82.19 188 ARG B O 1
ATOM 3895 N N . HIS B 1 189 ? 3.086 -9.531 10.328 1 85.69 189 HIS B N 1
ATOM 3896 C CA . HIS B 1 189 ? 3.098 -8.148 10.766 1 85.69 189 HIS B CA 1
ATOM 3897 C C . HIS B 1 189 ? 1.781 -7.449 10.438 1 85.69 189 HIS B C 1
ATOM 3899 O O . HIS B 1 189 ? 1.337 -6.566 11.172 1 85.69 189 HIS B O 1
ATOM 3905 N N . PHE B 1 190 ? 1.134 -7.879 9.391 1 88.88 190 PHE B N 1
ATOM 3906 C CA . PHE B 1 190 ? -0.027 -7.125 8.938 1 88.88 190 PHE B CA 1
ATOM 3907 C C . PHE B 1 190 ? -1.295 -7.965 9.039 1 88.88 190 PHE B C 1
ATOM 3909 O O . PHE B 1 190 ? -2.363 -7.543 8.594 1 88.88 190 PHE B O 1
ATOM 3916 N N . GLY B 1 191 ? -1.193 -9.141 9.555 1 87 191 GLY B N 1
ATOM 3917 C CA . GLY B 1 191 ? -2.361 -9.969 9.805 1 87 191 GLY B CA 1
ATOM 3918 C C . GLY B 1 191 ? -3.068 -10.398 8.531 1 87 191 GLY B C 1
ATOM 3919 O O . GLY B 1 191 ? -4.301 -10.43 8.484 1 87 191 GLY B O 1
ATOM 3920 N N . LEU B 1 192 ? -2.336 -10.641 7.531 1 92.19 192 LEU B N 1
ATOM 3921 C CA . LEU B 1 192 ? -2.924 -11.039 6.258 1 92.19 192 LEU B CA 1
ATOM 3922 C C . LEU B 1 192 ? -3.465 -12.461 6.332 1 92.19 192 LEU B C 1
ATOM 3924 O O . LEU B 1 192 ? -2.912 -13.305 7.043 1 92.19 192 LEU B O 1
ATOM 3928 N N . VAL B 1 193 ? -4.523 -12.719 5.652 1 94.56 193 VAL B N 1
ATOM 3929 C CA . VAL B 1 193 ? -5.078 -14.055 5.488 1 94.56 193 VAL B CA 1
ATOM 3930 C C . VAL B 1 193 ? -4.523 -14.695 4.219 1 94.56 193 VAL B C 1
ATOM 3932 O O . VAL B 1 193 ? -4.785 -14.219 3.111 1 94.56 193 VAL B O 1
ATOM 3935 N N . TRP B 1 194 ? -3.771 -15.812 4.391 1 95.31 194 TRP B N 1
ATOM 3936 C CA . TRP B 1 194 ? -3.049 -16.453 3.293 1 95.31 194 TRP B CA 1
ATOM 3937 C C . TRP B 1 194 ? -3.533 -17.875 3.08 1 95.31 194 TRP B C 1
ATOM 3939 O O . TRP B 1 194 ? -3.488 -18.703 4 1 95.31 194 TRP B O 1
ATOM 3949 N N . TYR B 1 195 ? -4 -18.141 1.87 1 95.5 195 TYR B N 1
ATOM 3950 C CA . TYR B 1 195 ? -4.422 -19.484 1.501 1 95.5 195 TYR B CA 1
ATOM 3951 C C . TYR B 1 195 ? -3.434 -20.109 0.526 1 95.5 195 TYR B C 1
ATOM 3953 O O . TYR B 1 195 ? -2.85 -19.422 -0.311 1 95.5 195 TYR B O 1
ATOM 3961 N N . GLY B 1 196 ? -3.303 -21.391 0.672 1 94.69 196 GLY B N 1
ATOM 3962 C CA . GLY B 1 196 ? -2.707 -22.203 -0.377 1 94.69 196 GLY B CA 1
ATOM 3963 C C . GLY B 1 196 ? -3.736 -22.922 -1.232 1 94.69 196 GLY B C 1
ATOM 3964 O O . GLY B 1 196 ? -4.758 -23.391 -0.724 1 94.69 196 GLY B O 1
ATOM 3965 N N . LEU B 1 197 ? -3.387 -23 -2.438 1 95.19 197 LEU B N 1
ATOM 3966 C CA . LEU B 1 197 ? -4.285 -23.734 -3.326 1 95.19 197 LEU B CA 1
ATOM 3967 C C . LEU B 1 197 ? -3.955 -25.219 -3.328 1 95.19 197 LEU B C 1
ATOM 3969 O O . LEU B 1 197 ? -2.781 -25.594 -3.297 1 95.19 197 LEU B O 1
ATOM 3973 N N . ASP B 1 198 ? -4.961 -26.031 -3.359 1 92 198 ASP B N 1
ATOM 3974 C CA . ASP B 1 198 ? -4.836 -27.484 -3.367 1 92 198 ASP B CA 1
ATOM 3975 C C . ASP B 1 198 ? -4.074 -27.953 -4.605 1 92 198 ASP B C 1
ATOM 3977 O O . ASP B 1 198 ? -4.547 -27.797 -5.73 1 92 198 ASP B O 1
ATOM 3981 N N . PRO B 1 199 ? -2.879 -28.609 -4.414 1 90.94 199 PRO B N 1
ATOM 3982 C CA . PRO B 1 199 ? -2.084 -29.016 -5.578 1 90.94 199 PRO B CA 1
ATOM 3983 C C . PRO B 1 199 ? -2.727 -30.156 -6.371 1 90.94 199 PRO B C 1
ATOM 3985 O O . PRO B 1 199 ? -2.287 -30.469 -7.48 1 90.94 199 PRO B O 1
ATOM 3988 N N . ARG B 1 200 ? -3.799 -30.75 -5.848 1 90.12 200 ARG B N 1
ATOM 3989 C CA . ARG B 1 200 ? -4.559 -31.719 -6.617 1 90.12 200 ARG B CA 1
ATOM 3990 C C . ARG B 1 200 ? -5.391 -31.047 -7.699 1 90.12 200 ARG B C 1
ATOM 3992 O O . ARG B 1 200 ? -5.703 -31.656 -8.727 1 90.12 200 ARG B O 1
ATOM 3999 N N . VAL B 1 201 ? -5.688 -29.844 -7.418 1 94.5 201 VAL B N 1
ATOM 4000 C CA . VAL B 1 201 ? -6.57 -29.062 -8.281 1 94.5 201 VAL B CA 1
ATOM 4001 C C . VAL B 1 201 ? -5.75 -28.094 -9.117 1 94.5 201 VAL B C 1
ATOM 4003 O O . VAL B 1 201 ? -6.016 -27.906 -10.312 1 94.5 201 VAL B O 1
ATOM 4006 N N . PHE B 1 202 ? -4.758 -27.516 -8.492 1 94.75 202 PHE B N 1
ATOM 4007 C CA . PHE B 1 202 ? -3.846 -26.578 -9.133 1 94.75 202 PHE B CA 1
ATOM 4008 C C . PHE B 1 202 ? -2.467 -27.203 -9.32 1 94.75 202 PHE B C 1
ATOM 4010 O O . PHE B 1 202 ? -1.583 -27.016 -8.477 1 94.75 202 PHE B O 1
ATOM 4017 N N . GLN B 1 203 ? -2.289 -27.734 -10.438 1 90 203 GLN B N 1
ATOM 4018 C CA . GLN B 1 203 ? -1.153 -28.625 -10.688 1 90 203 GLN B CA 1
ATOM 4019 C C . GLN B 1 203 ? 0.083 -27.828 -11.094 1 90 203 GLN B C 1
ATOM 4021 O O . GLN B 1 203 ? -0.026 -26.828 -11.805 1 90 203 GLN B O 1
ATOM 4026 N N . LEU B 1 204 ? 1.156 -28.344 -10.68 1 85.19 204 LEU B N 1
ATOM 4027 C CA . LEU B 1 204 ? 2.447 -27.781 -11.047 1 85.19 204 LEU B CA 1
ATOM 4028 C C . LEU B 1 204 ? 3.398 -28.859 -11.539 1 85.19 204 LEU B C 1
ATOM 4030 O O . LEU B 1 204 ? 3.33 -30 -11.086 1 85.19 204 LEU B O 1
ATOM 4034 N N . SER B 1 205 ? 4.168 -28.453 -12.578 1 73.06 205 SER B N 1
ATOM 4035 C CA . SER B 1 205 ? 5.211 -29.359 -13.023 1 73.06 205 SER B CA 1
ATOM 4036 C C . SER B 1 205 ? 6.598 -28.828 -12.672 1 73.06 205 SER B C 1
ATOM 4038 O O . SER B 1 205 ? 7.609 -29.359 -13.141 1 73.06 205 SER B O 1
ATOM 4040 N N . CYS B 1 206 ? 6.547 -27.516 -12.188 1 60.69 206 CYS B N 1
ATOM 4041 C CA . CYS B 1 206 ? 7.816 -26.875 -11.867 1 60.69 206 CYS B CA 1
ATOM 4042 C C . CYS B 1 206 ? 8.555 -27.641 -10.773 1 60.69 206 CYS B C 1
ATOM 4044 O O . CYS B 1 206 ? 9.781 -27.625 -10.719 1 60.69 206 CYS B O 1
ATOM 4046 N N . GLY B 1 207 ? 7.828 -27.969 -9.891 1 55.06 207 GLY B N 1
ATOM 4047 C CA . GLY B 1 207 ? 8.367 -28.297 -8.586 1 55.06 207 GLY B CA 1
ATOM 4048 C C . GLY B 1 207 ? 9.133 -29.609 -8.562 1 55.06 207 GLY B C 1
ATOM 4049 O O . GLY B 1 207 ? 9.07 -30.391 -9.523 1 55.06 207 GLY B O 1
ATOM 4050 N N . GLN B 1 208 ? 9.992 -29.469 -7.648 1 53.59 208 GLN B N 1
ATOM 4051 C CA . GLN B 1 208 ? 10.938 -30.516 -7.266 1 53.59 208 GLN B CA 1
ATOM 4052 C C . GLN B 1 208 ? 10.219 -31.828 -6.992 1 53.59 208 GLN B C 1
ATOM 4054 O O . GLN B 1 208 ? 9.18 -32.125 -7.59 1 53.59 208 GLN B O 1
ATOM 4059 N N . ALA B 1 209 ? 9.758 -31.953 -5.699 1 51.12 209 ALA B N 1
ATOM 4060 C CA . ALA B 1 209 ? 9.539 -33.219 -5.027 1 51.12 209 ALA B CA 1
ATOM 4061 C C . ALA B 1 209 ? 8.055 -33.594 -5.031 1 51.12 209 ALA B C 1
ATOM 4063 O O . ALA B 1 209 ? 7.203 -32.75 -4.719 1 51.12 209 ALA B O 1
ATOM 4064 N N . GLY B 1 210 ? 7.586 -34.625 -5.656 1 54.69 210 GLY B N 1
ATOM 4065 C CA . GLY B 1 210 ? 6.312 -35.281 -5.41 1 54.69 210 GLY B CA 1
ATOM 4066 C C . GLY B 1 210 ? 5.359 -35.219 -6.586 1 54.69 210 GLY B C 1
ATOM 4067 O O . GLY B 1 210 ? 4.328 -35.875 -6.609 1 54.69 210 GLY B O 1
ATOM 4068 N N . PHE B 1 211 ? 5.699 -34.281 -7.562 1 60.94 211 PHE B N 1
ATOM 4069 C CA . PHE B 1 211 ? 4.754 -34.25 -8.672 1 60.94 211 PHE B CA 1
ATOM 4070 C C . PHE B 1 211 ? 5.051 -35.375 -9.664 1 60.94 211 PHE B C 1
ATOM 4072 O O . PHE B 1 211 ? 6.191 -35.531 -10.109 1 60.94 211 PHE B O 1
ATOM 4079 N N . LYS B 1 212 ? 4.031 -36.125 -9.812 1 72.75 212 LYS B N 1
ATOM 4080 C CA . LYS B 1 212 ? 4.07 -37.156 -10.844 1 72.75 212 LYS B CA 1
ATOM 4081 C C . LYS B 1 212 ? 3.801 -36.531 -12.227 1 72.75 212 LYS B C 1
ATOM 4083 O O . LYS B 1 212 ? 3.428 -35.375 -12.336 1 72.75 212 LYS B O 1
ATOM 4088 N N . GLN B 1 213 ? 4.031 -37.312 -13.203 1 76.88 213 GLN B N 1
ATOM 4089 C CA . GLN B 1 213 ? 3.84 -36.844 -14.57 1 76.88 213 GLN B CA 1
ATOM 4090 C C . GLN B 1 213 ? 2.404 -36.375 -14.797 1 76.88 213 GLN B C 1
ATOM 4092 O O . GLN B 1 213 ? 2.172 -35.375 -15.469 1 76.88 213 GLN B O 1
ATOM 4097 N N . CYS B 1 214 ? 1.57 -37.094 -14.133 1 86.5 214 CYS B N 1
ATOM 4098 C CA . CYS B 1 214 ? 0.166 -36.75 -14.336 1 86.5 214 CYS B CA 1
ATOM 4099 C C . CYS B 1 214 ? -0.397 -36.031 -13.117 1 86.5 214 CYS B C 1
ATOM 4101 O O . CYS B 1 214 ? -1.581 -36.188 -12.797 1 86.5 214 CYS B O 1
ATOM 4103 N N . GLY B 1 215 ? 0.48 -35.438 -12.367 1 83.75 215 GLY B N 1
ATOM 4104 C CA . GLY B 1 215 ? 0.04 -34.469 -11.383 1 83.75 215 GLY B CA 1
ATOM 4105 C C . GLY B 1 215 ? 0.061 -35 -9.969 1 83.75 215 GLY B C 1
ATOM 4106 O O . GLY B 1 215 ? 0.353 -36.188 -9.75 1 83.75 215 GLY B O 1
ATOM 4107 N N . CYS B 1 216 ? -0.189 -34.094 -9.008 1 85.75 216 CYS B N 1
ATOM 4108 C CA . CYS B 1 216 ? -0.259 -34.406 -7.578 1 85.75 216 CYS B CA 1
ATOM 4109 C C . CYS B 1 216 ? -1.599 -35.031 -7.215 1 85.75 216 CYS B C 1
ATOM 4111 O O . CYS B 1 216 ? -2.652 -34.531 -7.629 1 85.75 216 CYS B O 1
ATOM 4113 N N . THR B 1 217 ? -1.519 -36.156 -6.477 1 84 217 THR B N 1
ATOM 4114 C CA . THR B 1 217 ? -2.742 -36.781 -5.996 1 84 217 THR B CA 1
ATOM 4115 C C . THR B 1 217 ? -2.559 -37.312 -4.574 1 84 217 THR B C 1
ATOM 4117 O O . THR B 1 217 ? -1.485 -37.812 -4.227 1 84 217 THR B O 1
ATOM 4120 N N . PHE B 1 218 ? -3.514 -37.094 -3.693 1 85.19 218 PHE B N 1
ATOM 4121 C CA . PHE B 1 218 ? -3.664 -37.719 -2.393 1 85.19 218 PHE B CA 1
ATOM 4122 C C . PHE B 1 218 ? -5.129 -37.781 -1.988 1 85.19 218 PHE B C 1
ATOM 4124 O O . PHE B 1 218 ? -5.969 -37.062 -2.543 1 85.19 218 PHE B O 1
ATOM 4131 N N . ASP B 1 219 ? -5.453 -38.688 -1.042 1 85.56 219 ASP B N 1
ATOM 4132 C CA . ASP B 1 219 ? -6.848 -38.906 -0.663 1 85.56 219 ASP B CA 1
ATOM 4133 C C . ASP B 1 219 ? -7.258 -37.969 0.474 1 85.56 219 ASP B C 1
ATOM 4135 O O . ASP B 1 219 ? -6.406 -37.469 1.207 1 85.56 219 ASP B O 1
ATOM 4139 N N . ASP B 1 220 ? -8.57 -37.75 0.523 1 86.94 220 ASP B N 1
ATOM 4140 C CA . ASP B 1 220 ? -9.109 -36.938 1.603 1 86.94 220 ASP B CA 1
ATOM 4141 C C . ASP B 1 220 ? -8.789 -37.531 2.967 1 86.94 220 ASP B C 1
ATOM 4143 O O . ASP B 1 220 ? -8.656 -36.812 3.957 1 86.94 220 ASP B O 1
ATOM 4147 N N . ALA B 1 221 ? -8.703 -38.812 2.965 1 85 221 ALA B N 1
ATOM 4148 C CA . ALA B 1 221 ? -8.336 -39.5 4.211 1 85 221 ALA B CA 1
ATOM 4149 C C . ALA B 1 221 ? -6.969 -39.031 4.699 1 85 221 ALA B C 1
ATOM 4151 O O . ALA B 1 221 ? -6.734 -38.906 5.906 1 85 221 ALA B O 1
ATOM 4152 N N . ASP B 1 222 ? -6.102 -38.781 3.738 1 84.69 222 ASP B N 1
ATOM 4153 C CA . ASP B 1 222 ? -4.789 -38.25 4.098 1 84.69 222 ASP B CA 1
ATOM 4154 C C . ASP B 1 222 ? -4.906 -36.875 4.746 1 84.69 222 ASP B C 1
ATOM 4156 O O . ASP B 1 222 ? -4.18 -36.562 5.695 1 84.69 222 ASP B O 1
ATOM 4160 N N . VAL B 1 223 ? -5.809 -36.062 4.309 1 85.81 223 VAL B N 1
ATOM 4161 C CA . VAL B 1 223 ? -6.043 -34.75 4.844 1 85.81 223 VAL B CA 1
ATOM 4162 C C . VAL B 1 223 ? -6.582 -34.844 6.27 1 85.81 223 VAL B C 1
ATOM 4164 O O . VAL B 1 223 ? -6.152 -34.094 7.156 1 85.81 223 VAL B O 1
ATOM 4167 N N . GLN B 1 224 ? -7.512 -35.719 6.445 1 84.94 224 GLN B N 1
ATOM 4168 C CA . GLN B 1 224 ? -8.07 -35.938 7.777 1 84.94 224 GLN B CA 1
ATOM 4169 C C . GLN B 1 224 ? -6.996 -36.375 8.766 1 84.94 224 GLN B C 1
ATOM 4171 O O . GLN B 1 224 ? -6.961 -35.906 9.906 1 84.94 224 GLN B O 1
ATOM 4176 N N . ALA B 1 225 ? -6.191 -37.219 8.289 1 82.06 225 ALA B N 1
ATOM 4177 C CA . ALA B 1 225 ? -5.098 -37.688 9.133 1 82.06 225 ALA B CA 1
ATOM 4178 C C . ALA B 1 225 ? -4.152 -36.531 9.492 1 82.06 225 ALA B C 1
ATOM 4180 O O . ALA B 1 225 ? -3.691 -36.438 10.633 1 82.06 225 ALA B O 1
ATOM 4181 N N . TYR B 1 226 ? -3.881 -35.719 8.57 1 80.75 226 TYR B N 1
ATOM 4182 C CA . TYR B 1 226 ? -3.039 -34.562 8.781 1 80.75 226 TYR B CA 1
ATOM 4183 C C . TYR B 1 226 ? -3.619 -33.656 9.867 1 80.75 226 TYR B C 1
ATOM 4185 O O . TYR B 1 226 ? -2.9 -33.219 10.758 1 80.75 226 TYR B O 1
ATOM 4193 N N . GLU B 1 227 ? -4.875 -33.406 9.812 1 82.31 227 GLU B N 1
ATOM 4194 C CA . GLU B 1 227 ? -5.543 -32.5 10.75 1 82.31 227 GLU B CA 1
ATOM 4195 C C . GLU B 1 227 ? -5.582 -33.094 12.156 1 82.31 227 GLU B C 1
ATOM 4197 O O . GLU B 1 227 ? -5.59 -32.375 13.148 1 82.31 227 GLU B O 1
ATOM 4202 N N . SER B 1 228 ? -5.703 -34.344 12.227 1 78.06 228 SER B N 1
ATOM 4203 C CA . SER B 1 228 ? -5.793 -35 13.523 1 78.06 228 SER B CA 1
ATOM 4204 C C . SER B 1 228 ? -4.418 -35.125 14.172 1 78.06 228 SER B C 1
ATOM 4206 O O . SER B 1 228 ? -4.297 -35.656 15.281 1 78.06 228 SER B O 1
ATOM 4208 N N . GLY B 1 229 ? -3.533 -34.406 13.648 1 71.38 229 GLY B N 1
ATOM 4209 C CA . GLY B 1 229 ? -2.193 -34.438 14.219 1 71.38 229 GLY B CA 1
ATOM 4210 C C . GLY B 1 229 ? -1.379 -35.625 13.758 1 71.38 229 GLY B C 1
ATOM 4211 O O . GLY B 1 229 ? -0.347 -35.969 14.352 1 71.38 229 GLY B O 1
ATOM 4212 N N . GLY B 1 230 ? -1.913 -36.312 12.875 1 60.16 230 GLY B N 1
ATOM 4213 C CA . GLY B 1 230 ? -1.153 -37.406 12.32 1 60.16 230 GLY B CA 1
ATOM 4214 C C . GLY B 1 230 ? -0.028 -36.969 11.406 1 60.16 230 GLY B C 1
ATOM 4215 O O . GLY B 1 230 ? 0.101 -35.781 11.109 1 60.16 230 GLY B O 1
ATOM 4216 N N . GLU B 1 231 ? 1.048 -37.781 11.258 1 53.81 231 GLU B N 1
ATOM 4217 C CA . GLU B 1 231 ? 2.148 -37.469 10.352 1 53.81 231 GLU B CA 1
ATOM 4218 C C . GLU B 1 231 ? 1.63 -37.062 8.977 1 53.81 231 GLU B C 1
ATOM 4220 O O . GLU B 1 231 ? 0.778 -37.75 8.398 1 53.81 231 GLU B O 1
ATOM 4225 N N . ALA B 1 232 ? 1.65 -35.875 8.828 1 54 232 ALA B N 1
ATOM 4226 C CA . ALA B 1 232 ? 1.347 -35.5 7.449 1 54 232 ALA B CA 1
ATOM 4227 C C . ALA B 1 232 ? 1.896 -36.5 6.461 1 54 232 ALA B C 1
ATOM 4229 O O . ALA B 1 232 ? 3.059 -36.906 6.559 1 54 232 ALA B O 1
ATOM 4230 N N . VAL B 1 233 ? 1.118 -37.438 6.074 1 51.22 233 VAL B N 1
ATOM 4231 C CA . VAL B 1 233 ? 1.627 -38.281 4.992 1 51.22 233 VAL B CA 1
ATOM 4232 C C . VAL B 1 233 ? 2.145 -37.406 3.857 1 51.22 233 VAL B C 1
ATOM 4234 O O . VAL B 1 233 ? 1.395 -36.594 3.289 1 51.22 233 VAL B O 1
ATOM 4237 N N . ARG B 1 234 ? 3.383 -37.031 4.113 1 53.66 234 ARG B N 1
ATOM 4238 C CA . ARG B 1 234 ? 3.975 -36.375 2.949 1 53.66 234 ARG B CA 1
ATOM 4239 C C . ARG B 1 234 ? 4.027 -37.312 1.755 1 53.66 234 ARG B C 1
ATOM 4241 O O . ARG B 1 234 ? 4.562 -38.406 1.854 1 53.66 234 ARG B O 1
ATOM 4248 N N . PRO B 1 235 ? 3.062 -37.125 1.003 1 50.84 235 PRO B N 1
ATOM 4249 C CA . PRO B 1 235 ? 3.385 -38.062 -0.067 1 50.84 235 PRO B CA 1
ATOM 4250 C C . PRO B 1 235 ? 4.887 -38.312 -0.204 1 50.84 235 PRO B C 1
ATOM 4252 O O . PRO B 1 235 ? 5.691 -37.562 0.358 1 50.84 235 PRO B O 1
ATOM 4255 N N . GLU B 1 236 ? 5.406 -39.219 -0.983 1 45.06 236 GLU B N 1
ATOM 4256 C CA . GLU B 1 236 ? 6.801 -39.625 -1.091 1 45.06 236 GLU B CA 1
ATOM 4257 C C . GLU B 1 236 ? 7.75 -38.469 -0.824 1 45.06 236 GLU B C 1
ATOM 4259 O O . GLU B 1 236 ? 7.535 -37.344 -1.315 1 45.06 236 GLU B O 1
ATOM 4264 N N . ARG B 1 237 ? 8.359 -38.625 0.49 1 41.75 237 ARG B N 1
ATOM 4265 C CA . ARG B 1 237 ? 9.414 -37.688 0.886 1 41.75 237 ARG B CA 1
ATOM 4266 C C . ARG B 1 237 ? 10.094 -37.094 -0.335 1 41.75 237 ARG B C 1
ATOM 4268 O O . ARG B 1 237 ? 10.766 -37.812 -1.094 1 41.75 237 ARG B O 1
ATOM 4275 N N . MET B 1 238 ? 9.547 -36.25 -0.803 1 41.56 238 MET B N 1
ATOM 4276 C CA . MET B 1 238 ? 9.898 -35.531 -2.02 1 41.56 238 MET B CA 1
ATOM 4277 C C . MET B 1 238 ? 11.305 -34.938 -1.923 1 41.56 238 MET B C 1
ATOM 4279 O O . MET B 1 238 ? 11.586 -34.125 -1.053 1 41.56 238 MET B O 1
ATOM 4283 N N . SER B 1 239 ? 12.258 -35.812 -2.064 1 39.78 239 SER B N 1
ATOM 4284 C CA . SER B 1 239 ? 13.586 -35.219 -2.211 1 39.78 239 SER B CA 1
ATOM 4285 C C . SER B 1 239 ? 13.555 -34 -3.123 1 39.78 239 SER B C 1
ATOM 4287 O O . SER B 1 239 ? 12.781 -33.938 -4.078 1 39.78 239 SER B O 1
ATOM 4289 N N . GLN B 1 240 ? 13.875 -32.906 -2.688 1 46.38 240 GLN B N 1
ATOM 4290 C CA . GLN B 1 240 ? 14.133 -31.656 -3.412 1 46.38 240 GLN B CA 1
ATOM 4291 C C . GLN B 1 240 ? 14.68 -31.938 -4.805 1 46.38 240 GLN B C 1
ATOM 4293 O O . GLN B 1 240 ? 14.93 -31.016 -5.582 1 46.38 240 GLN B O 1
ATOM 4298 N N . LYS B 1 241 ? 14.906 -33.25 -5.098 1 47.44 241 LYS B N 1
ATOM 4299 C CA . LYS B 1 241 ? 15.641 -33.469 -6.348 1 47.44 241 LYS B CA 1
ATOM 4300 C C . LYS B 1 241 ? 14.688 -33.688 -7.516 1 47.44 241 LYS B C 1
ATOM 4302 O O . LYS B 1 241 ? 13.664 -34.344 -7.371 1 47.44 241 LYS B O 1
ATOM 4307 N N . PHE B 1 242 ? 14.836 -32.906 -8.453 1 51.72 242 PHE B N 1
ATOM 4308 C CA . PHE B 1 242 ? 14.227 -33.156 -9.758 1 51.72 242 PHE B CA 1
ATOM 4309 C C . PHE B 1 242 ? 14.25 -34.625 -10.109 1 51.72 242 PHE B C 1
ATOM 4311 O O . PHE B 1 242 ? 15.312 -35.25 -10.094 1 51.72 242 PHE B O 1
ATOM 4318 N N . VAL B 1 243 ? 13.148 -35.312 -9.961 1 52.84 243 VAL B N 1
ATOM 4319 C CA . VAL B 1 243 ? 13.102 -36.719 -10.367 1 52.84 243 VAL B CA 1
ATOM 4320 C C . VAL B 1 243 ? 12.898 -36.812 -11.883 1 52.84 243 VAL B C 1
ATOM 4322 O O . VAL B 1 243 ? 11.883 -36.375 -12.406 1 52.84 243 VAL B O 1
ATOM 4325 N N . PRO B 1 244 ? 13.945 -37.219 -12.578 1 59.75 244 PRO B N 1
ATOM 4326 C CA . PRO B 1 244 ? 13.773 -37.406 -14.023 1 59.75 244 PRO B CA 1
ATOM 4327 C C . PRO B 1 244 ? 12.695 -38.438 -14.344 1 59.75 244 PRO B C 1
ATOM 4329 O O . PRO B 1 244 ? 12.531 -39.406 -13.602 1 59.75 244 PRO B O 1
ATOM 4332 N N . PHE B 1 245 ? 11.844 -38.062 -15.328 1 65.44 245 PHE B N 1
ATOM 4333 C CA . PHE B 1 245 ? 10.891 -39.062 -15.828 1 65.44 245 PHE B CA 1
ATOM 4334 C C . PHE B 1 245 ? 11.438 -39.781 -17.062 1 65.44 245 PHE B C 1
ATOM 4336 O O . PHE B 1 245 ? 11.797 -39.125 -18.047 1 65.44 245 PHE B O 1
ATOM 4343 N N . SER B 1 246 ? 11.625 -41.031 -16.891 1 64.75 246 SER B N 1
ATOM 4344 C CA . SER B 1 246 ? 12.188 -41.812 -17.969 1 64.75 246 SER B CA 1
ATOM 4345 C C . SER B 1 246 ? 11.25 -41.844 -19.172 1 64.75 246 SER B C 1
ATOM 4347 O O . SER B 1 246 ? 11.688 -42.031 -20.312 1 64.75 246 SER B O 1
ATOM 4349 N N . SER B 1 247 ? 10.023 -41.781 -18.922 1 74.44 247 SER B N 1
ATOM 4350 C CA . SER B 1 247 ? 9.023 -41.812 -19.984 1 74.44 247 SER B CA 1
ATOM 4351 C C . SER B 1 247 ? 8.18 -40.562 -20 1 74.44 247 SER B C 1
ATOM 4353 O O . SER B 1 247 ? 8.047 -39.875 -18.969 1 74.44 247 SER B O 1
ATOM 4355 N N . PRO B 1 248 ? 7.688 -40.281 -21.266 1 81.94 248 PRO B N 1
ATOM 4356 C CA . PRO B 1 248 ? 6.781 -39.156 -21.312 1 81.94 248 PRO B CA 1
ATOM 4357 C C . PRO B 1 248 ? 5.535 -39.344 -20.453 1 81.94 248 PRO B C 1
ATOM 4359 O O . PRO B 1 248 ? 5.137 -40.469 -20.188 1 81.94 248 PRO B O 1
ATOM 4362 N N . GLY B 1 249 ? 5.02 -38.188 -19.984 1 86.38 249 GLY B N 1
ATOM 4363 C CA . GLY B 1 249 ? 3.797 -38.25 -19.203 1 86.38 249 GLY B CA 1
ATOM 4364 C C . GLY B 1 249 ? 2.545 -38.344 -20.047 1 86.38 249 GLY B C 1
ATOM 4365 O O . GLY B 1 249 ? 2.094 -37.344 -20.625 1 86.38 249 GLY B O 1
ATOM 4366 N N . VAL B 1 250 ? 2.047 -39.594 -20.203 1 91.88 250 VAL B N 1
ATOM 4367 C CA . VAL B 1 250 ? 0.77 -39.844 -20.875 1 91.88 250 VAL B CA 1
ATOM 4368 C C . VAL B 1 250 ? -0.36 -39.812 -19.844 1 91.88 250 VAL B C 1
ATOM 4370 O O . VAL B 1 250 ? -0.424 -40.688 -18.953 1 91.88 250 VAL B O 1
ATOM 4373 N N . CYS B 1 251 ? -1.214 -38.781 -19.984 1 93.62 251 CYS B N 1
ATOM 4374 C CA . CYS B 1 251 ? -2.273 -38.562 -19 1 93.62 251 CYS B CA 1
ATOM 4375 C C . CYS B 1 251 ? -3.639 -38.531 -19.672 1 93.62 251 CYS B C 1
ATOM 4377 O O . CYS B 1 251 ? -3.732 -38.375 -20.891 1 93.62 251 CYS B O 1
ATOM 4379 N N . GLY B 1 252 ? -4.73 -38.75 -18.859 1 95 252 GLY B N 1
ATOM 4380 C CA . GLY B 1 252 ? -6.082 -38.812 -19.391 1 95 252 GLY B CA 1
ATOM 4381 C C . GLY B 1 252 ? -7.102 -38.125 -18.516 1 95 252 GLY B C 1
ATOM 4382 O O . GLY B 1 252 ? -6.738 -37.406 -17.562 1 95 252 GLY B O 1
ATOM 4383 N N . PRO B 1 253 ? -8.359 -38.281 -18.906 1 95.19 253 PRO B N 1
ATOM 4384 C CA . PRO B 1 253 ? -9.453 -37.625 -18.203 1 95.19 253 PRO B CA 1
ATOM 4385 C C . PRO B 1 253 ? -9.484 -37.906 -16.703 1 95.19 253 PRO B C 1
ATOM 4387 O O . PRO B 1 253 ? -9.836 -37.031 -15.906 1 95.19 253 PRO B O 1
ATOM 4390 N N . ALA B 1 254 ? -9.117 -39.125 -16.312 1 93.25 254 ALA B N 1
ATOM 4391 C CA . ALA B 1 254 ? -9.117 -39.5 -14.891 1 93.25 254 ALA B CA 1
ATOM 4392 C C . ALA B 1 254 ? -8.078 -38.688 -14.117 1 93.25 254 ALA B C 1
ATOM 4394 O O . ALA B 1 254 ? -8.234 -38.469 -12.922 1 93.25 254 ALA B O 1
ATOM 4395 N N . ASP B 1 255 ? -7.023 -38.312 -14.844 1 91.81 255 ASP B N 1
ATOM 4396 C CA . ASP B 1 255 ? -5.941 -37.562 -14.203 1 91.81 255 ASP B CA 1
ATOM 4397 C C . ASP B 1 255 ? -6.32 -36.125 -13.992 1 91.81 255 ASP B C 1
ATOM 4399 O O . ASP B 1 255 ? -6.062 -35.531 -12.93 1 91.81 255 ASP B O 1
ATOM 4403 N N . TRP B 1 256 ? -6.969 -35.5 -14.945 1 92.62 256 TRP B N 1
ATOM 4404 C CA . TRP B 1 256 ? -7.121 -34.062 -14.859 1 92.62 256 TRP B CA 1
ATOM 4405 C C . TRP B 1 256 ? -8.562 -33.688 -14.555 1 92.62 256 TRP B C 1
ATOM 4407 O O . TRP B 1 256 ? -8.945 -32.5 -14.672 1 92.62 256 TRP B O 1
ATOM 4417 N N . ARG B 1 257 ? -9.398 -34.562 -14.141 1 90.88 257 ARG B N 1
ATOM 4418 C CA . ARG B 1 257 ? -10.812 -34.312 -13.898 1 90.88 257 ARG B CA 1
ATOM 4419 C C . ARG B 1 257 ? -11.008 -33.188 -12.891 1 90.88 257 ARG B C 1
ATOM 4421 O O . ARG B 1 257 ? -11.984 -32.469 -12.961 1 90.88 257 ARG B O 1
ATOM 4428 N N . LEU B 1 258 ? -10.055 -33.062 -11.961 1 91.5 258 LEU B N 1
ATOM 4429 C CA . LEU B 1 258 ? -10.211 -32.062 -10.906 1 91.5 258 LEU B CA 1
ATOM 4430 C C . LEU B 1 258 ? -9.398 -30.812 -11.227 1 91.5 258 LEU B C 1
ATOM 4432 O O . LEU B 1 258 ? -9.477 -29.812 -10.508 1 91.5 258 LEU B O 1
ATOM 4436 N N . TRP B 1 259 ? -8.609 -30.875 -12.328 1 94.5 259 TRP B N 1
ATOM 4437 C CA . TRP B 1 259 ? -7.645 -29.812 -12.555 1 94.5 259 TRP B CA 1
ATOM 4438 C C . TRP B 1 259 ? -8.352 -28.516 -12.969 1 94.5 259 TRP B C 1
ATOM 4440 O O . TRP B 1 259 ? -9.211 -28.531 -13.852 1 94.5 259 TRP B O 1
ATOM 4450 N N . HIS B 1 260 ? -7.988 -27.438 -12.297 1 95.19 260 HIS B N 1
ATOM 4451 C CA . HIS B 1 260 ? -8.367 -26.125 -12.781 1 95.19 260 HIS B CA 1
ATOM 4452 C C . HIS B 1 260 ? -7.23 -25.484 -13.578 1 95.19 260 HIS B C 1
ATOM 4454 O O . HIS B 1 260 ? -7.477 -24.719 -14.516 1 95.19 260 HIS B O 1
ATOM 4460 N N . THR B 1 261 ? -5.984 -25.797 -13.109 1 94.94 261 THR B N 1
ATOM 4461 C CA . THR B 1 261 ? -4.832 -25.297 -13.859 1 94.94 261 THR B CA 1
ATOM 4462 C C . THR B 1 261 ? -3.705 -26.328 -13.852 1 94.94 261 THR B C 1
ATOM 4464 O O . THR B 1 261 ? -3.645 -27.188 -12.977 1 94.94 261 THR B O 1
ATOM 4467 N N . LYS B 1 262 ? -2.83 -26.203 -14.844 1 93.06 262 LYS B N 1
ATOM 4468 C CA . LYS B 1 262 ? -1.55 -26.906 -14.906 1 93.06 262 LYS B CA 1
ATOM 4469 C C . LYS B 1 262 ? -0.42 -25.953 -15.281 1 93.06 262 LYS B C 1
ATOM 4471 O O . LYS B 1 262 ? -0.374 -25.453 -16.406 1 93.06 262 LYS B O 1
ATOM 4476 N N . HIS B 1 263 ? 0.462 -25.734 -14.352 1 92.88 263 HIS B N 1
ATOM 4477 C CA . HIS B 1 263 ? 1.62 -24.875 -14.547 1 92.88 263 HIS B CA 1
ATOM 4478 C C . HIS B 1 263 ? 2.852 -25.672 -14.938 1 92.88 263 HIS B C 1
ATOM 4480 O O . HIS B 1 263 ? 3.27 -26.578 -14.203 1 92.88 263 HIS B O 1
ATOM 4486 N N . TYR B 1 264 ? 3.416 -25.312 -16.047 1 87.69 264 TYR B N 1
ATOM 4487 C CA . TYR B 1 264 ? 4.555 -26.062 -16.578 1 87.69 264 TYR B CA 1
ATOM 4488 C C . TYR B 1 264 ? 5.871 -25.453 -16.094 1 87.69 264 TYR B C 1
ATOM 4490 O O . TYR B 1 264 ? 5.93 -24.266 -15.789 1 87.69 264 TYR B O 1
ATOM 4498 N N . ASN B 1 265 ? 6.887 -26.297 -16 1 75.06 265 ASN B N 1
ATOM 4499 C CA . ASN B 1 265 ? 8.172 -25.875 -15.469 1 75.06 265 ASN B CA 1
ATOM 4500 C C . ASN B 1 265 ? 8.969 -25.062 -16.484 1 75.06 265 ASN B C 1
ATOM 4502 O O . ASN B 1 265 ? 8.773 -25.219 -17.688 1 75.06 265 ASN B O 1
ATOM 4506 N N . CYS B 1 266 ? 9.906 -24.281 -15.961 1 62.47 266 CYS B N 1
ATOM 4507 C CA . CYS B 1 266 ? 10.711 -23.391 -16.781 1 62.47 266 CYS B CA 1
ATOM 4508 C C . CYS B 1 266 ? 11.711 -24.172 -17.625 1 62.47 266 CYS B C 1
ATOM 4510 O O . CYS B 1 266 ? 12.188 -23.672 -18.641 1 62.47 266 CYS B O 1
ATOM 4512 N N . ILE B 1 267 ? 12.133 -25.328 -17.125 1 56.34 267 ILE B N 1
ATOM 4513 C CA . ILE B 1 267 ? 13.289 -25.938 -17.766 1 56.34 267 ILE B CA 1
ATOM 4514 C C . ILE B 1 267 ? 12.836 -27.094 -18.656 1 56.34 267 ILE B C 1
ATOM 4516 O O . ILE B 1 267 ? 13.258 -28.234 -18.453 1 56.34 267 ILE B O 1
ATOM 4520 N N . ILE B 1 268 ? 11.82 -27 -19.234 1 53.25 268 ILE B N 1
ATOM 4521 C CA . ILE B 1 268 ? 11.531 -28.141 -20.109 1 53.25 268 ILE B CA 1
ATOM 4522 C C . ILE B 1 268 ? 12.312 -28 -21.406 1 53.25 268 ILE B C 1
ATOM 4524 O O . ILE B 1 268 ? 12.047 -27.109 -22.219 1 53.25 268 ILE B O 1
ATOM 4528 N N . GLY B 1 269 ? 13.773 -27.906 -21.312 1 46.91 269 GLY B N 1
ATOM 4529 C CA . GLY B 1 269 ? 14.523 -27.906 -22.562 1 46.91 269 GLY B CA 1
ATOM 4530 C C . GLY B 1 269 ? 14.883 -29.312 -23.031 1 46.91 269 GLY B C 1
ATOM 4531 O O . GLY B 1 269 ? 15.242 -30.172 -22.219 1 46.91 269 GLY B O 1
ATOM 4532 N N . VAL B 1 270 ? 14.227 -29.859 -23.969 1 47.5 270 VAL B N 1
ATOM 4533 C CA . VAL B 1 270 ? 14.703 -31.078 -24.594 1 47.5 270 VAL B CA 1
ATOM 4534 C C . VAL B 1 270 ? 15.68 -30.734 -25.719 1 47.5 270 VAL B C 1
ATOM 4536 O O . VAL B 1 270 ? 15.711 -29.594 -26.203 1 47.5 270 VAL B O 1
ATOM 4539 N N . ASN B 1 271 ? 16.25 -31.719 -26.312 1 47.62 271 ASN B N 1
ATOM 4540 C CA . ASN B 1 271 ? 17.109 -31.969 -27.469 1 47.62 271 ASN B CA 1
ATOM 4541 C C . ASN B 1 271 ? 17.25 -30.734 -28.359 1 47.62 271 ASN B C 1
ATOM 4543 O O . ASN B 1 271 ? 16.859 -30.75 -29.531 1 47.62 271 ASN B O 1
ATOM 4547 N N . GLY B 1 272 ? 17.812 -29.531 -27.797 1 53.91 272 GLY B N 1
ATOM 4548 C CA . GLY B 1 272 ? 18.188 -28.5 -28.734 1 53.91 272 GLY B CA 1
ATOM 4549 C C . GLY B 1 272 ? 17.062 -27.5 -29 1 53.91 272 GLY B C 1
ATOM 4550 O O . GLY B 1 272 ? 17.297 -26.438 -29.594 1 53.91 272 GLY B O 1
ATOM 4551 N N . SER B 1 273 ? 15.844 -27.781 -28.734 1 58.19 273 SER B N 1
ATOM 4552 C CA . SER B 1 273 ? 14.742 -26.844 -28.953 1 58.19 273 SER B CA 1
ATOM 4553 C C . SER B 1 273 ? 14.602 -25.891 -27.766 1 58.19 273 SER B C 1
ATOM 4555 O O . SER B 1 273 ? 14.945 -26.234 -26.641 1 58.19 273 SER B O 1
ATOM 4557 N N . SER B 1 274 ? 14.156 -24.734 -28.156 1 71.56 274 SER B N 1
ATOM 4558 C CA . SER B 1 274 ? 13.898 -23.75 -27.125 1 71.56 274 SER B CA 1
ATOM 4559 C C . SER B 1 274 ? 12.875 -24.25 -26.109 1 71.56 274 SER B C 1
ATOM 4561 O O . SER B 1 274 ? 11.883 -24.875 -26.484 1 71.56 274 SER B O 1
ATOM 4563 N N . PRO B 1 275 ? 13.164 -24.188 -24.906 1 74.62 275 PRO B N 1
ATOM 4564 C CA . PRO B 1 275 ? 12.25 -24.641 -23.859 1 74.62 275 PRO B CA 1
ATOM 4565 C C . PRO B 1 275 ? 10.828 -24.109 -24.047 1 74.62 275 PRO B C 1
ATOM 4567 O O . PRO B 1 275 ? 9.859 -24.812 -23.75 1 74.62 275 PRO B O 1
ATOM 4570 N N . GLN B 1 276 ? 10.672 -23.016 -24.719 1 78 276 GLN B N 1
ATOM 4571 C CA . GLN B 1 276 ? 9.359 -22.406 -24.891 1 78 276 GLN B CA 1
ATOM 4572 C C . GLN B 1 276 ? 8.539 -23.172 -25.922 1 78 276 GLN B C 1
ATOM 4574 O O . GLN B 1 276 ? 7.332 -23.375 -25.75 1 78 276 GLN B O 1
ATOM 4579 N N . VAL B 1 277 ? 9.281 -23.562 -26.922 1 80.25 277 VAL B N 1
ATOM 4580 C CA . VAL B 1 277 ? 8.594 -24.281 -27.984 1 80.25 277 VAL B CA 1
ATOM 4581 C C . VAL B 1 277 ? 8.141 -25.641 -27.484 1 80.25 277 VAL B C 1
ATOM 4583 O O . VAL B 1 277 ? 7 -26.062 -27.719 1 80.25 277 VAL B O 1
ATOM 4586 N N . VAL B 1 278 ? 9 -26.25 -26.797 1 80.56 278 VAL B N 1
ATOM 4587 C CA . VAL B 1 278 ? 8.695 -27.578 -26.266 1 80.56 278 VAL B CA 1
ATOM 4588 C C . VAL B 1 278 ? 7.531 -27.484 -25.281 1 80.56 278 VAL B C 1
ATOM 4590 O O . VAL B 1 278 ? 6.582 -28.266 -25.359 1 80.56 278 VAL B O 1
ATOM 4593 N N . LYS B 1 279 ? 7.512 -26.562 -24.469 1 85.31 279 LYS B N 1
ATOM 4594 C CA . LYS B 1 279 ? 6.449 -26.391 -23.484 1 85.31 279 LYS B CA 1
ATOM 4595 C C . LYS B 1 279 ? 5.109 -26.125 -24.172 1 85.31 279 LYS B C 1
ATOM 4597 O O . LYS B 1 279 ? 4.086 -26.688 -23.781 1 85.31 279 LYS B O 1
ATOM 4602 N N . ALA B 1 280 ? 5.191 -25.297 -25.156 1 88.31 280 ALA B N 1
ATOM 4603 C CA . ALA B 1 280 ? 3.967 -24.953 -25.875 1 88.31 280 ALA B CA 1
ATOM 4604 C C . ALA B 1 280 ? 3.33 -26.188 -26.5 1 88.31 280 ALA B C 1
ATOM 4606 O O . ALA B 1 280 ? 2.104 -26.297 -26.562 1 88.31 280 ALA B O 1
ATOM 4607 N N . GLU B 1 281 ? 4.199 -27.062 -26.922 1 89.75 281 GLU B N 1
ATOM 4608 C CA . GLU B 1 281 ? 3.689 -28.297 -27.531 1 89.75 281 GLU B CA 1
ATOM 4609 C C . GLU B 1 281 ? 2.939 -29.141 -26.5 1 89.75 281 GLU B C 1
ATOM 4611 O O . GLU B 1 281 ? 1.842 -29.625 -26.766 1 89.75 281 GLU B O 1
ATOM 4616 N N . TYR B 1 282 ? 3.479 -29.297 -25.391 1 90.25 282 TYR B N 1
ATOM 4617 C CA . TYR B 1 282 ? 2.838 -30.109 -24.375 1 90.25 282 TYR B CA 1
ATOM 4618 C C . TYR B 1 282 ? 1.591 -29.422 -23.828 1 90.25 282 TYR B C 1
ATOM 4620 O O . TYR B 1 282 ? 0.613 -30.094 -23.469 1 90.25 282 TYR B O 1
ATOM 4628 N N . MET B 1 283 ? 1.615 -28.141 -23.766 1 93.25 283 MET B N 1
ATOM 4629 C CA . MET B 1 283 ? 0.425 -27.391 -23.391 1 93.25 283 MET B CA 1
ATOM 4630 C C . MET B 1 283 ? -0.703 -27.609 -24.391 1 93.25 283 MET B C 1
ATOM 4632 O O . MET B 1 283 ? -1.847 -27.844 -24 1 93.25 283 MET B O 1
ATOM 4636 N N . ARG B 1 284 ? -0.344 -27.484 -25.609 1 94.56 284 ARG B N 1
ATOM 4637 C CA . ARG B 1 284 ? -1.316 -27.734 -26.672 1 94.56 284 ARG B CA 1
ATOM 4638 C C . ARG B 1 284 ? -1.898 -29.141 -26.562 1 94.56 284 ARG B C 1
ATOM 4640 O O . ARG B 1 284 ? -3.105 -29.328 -26.719 1 94.56 284 ARG B O 1
ATOM 4647 N N . ASN B 1 285 ? -1.005 -30.078 -26.328 1 95.25 285 ASN B N 1
ATOM 4648 C CA . ASN B 1 285 ? -1.459 -31.453 -26.188 1 95.25 285 ASN B CA 1
ATOM 4649 C C . ASN B 1 285 ? -2.471 -31.609 -25.062 1 95.25 285 ASN B C 1
ATOM 4651 O O . ASN B 1 285 ? -3.469 -32.312 -25.203 1 95.25 285 ASN B O 1
ATOM 4655 N N . LEU B 1 286 ? -2.186 -30.984 -23.969 1 95.25 286 LEU B N 1
ATOM 4656 C CA . LEU B 1 286 ? -3.107 -31.047 -22.844 1 95.25 286 LEU B CA 1
ATOM 4657 C C . LEU B 1 286 ? -4.453 -30.422 -23.203 1 95.25 286 LEU B C 1
ATOM 4659 O O . LEU B 1 286 ? -5.504 -31 -22.922 1 95.25 286 LEU B O 1
ATOM 4663 N N . ILE B 1 287 ? -4.449 -29.25 -23.828 1 95.56 287 ILE B N 1
ATOM 4664 C CA . ILE B 1 287 ? -5.676 -28.547 -24.203 1 95.56 287 ILE B CA 1
ATOM 4665 C C . ILE B 1 287 ? -6.504 -29.422 -25.141 1 95.56 287 ILE B C 1
ATOM 4667 O O . ILE B 1 287 ? -7.707 -29.609 -24.922 1 95.56 287 ILE B O 1
ATOM 4671 N N . LYS B 1 288 ? -5.832 -29.984 -26.062 1 96.25 288 LYS B N 1
ATOM 4672 C CA . LYS B 1 288 ? -6.52 -30.828 -27.031 1 96.25 288 LYS B CA 1
ATOM 4673 C C . LYS B 1 288 ? -7.109 -32.062 -26.359 1 96.25 288 LYS B C 1
ATOM 4675 O O . LYS B 1 288 ? -8.273 -32.406 -26.594 1 96.25 288 LYS B O 1
ATOM 4680 N N . ALA B 1 289 ? -6.289 -32.719 -25.594 1 96.81 289 ALA B N 1
ATOM 4681 C CA . ALA B 1 289 ? -6.73 -33.938 -24.922 1 96.81 289 ALA B CA 1
ATOM 4682 C C . ALA B 1 289 ? -7.898 -33.656 -23.984 1 96.81 289 ALA B C 1
ATOM 4684 O O . ALA B 1 289 ? -8.875 -34.406 -23.953 1 96.81 289 ALA B O 1
ATOM 4685 N N . ALA B 1 290 ? -7.777 -32.625 -23.234 1 94.94 290 ALA B N 1
ATOM 4686 C CA . ALA B 1 290 ? -8.828 -32.25 -22.281 1 94.94 290 ALA B CA 1
ATOM 4687 C C . ALA B 1 290 ? -10.125 -31.906 -23 1 94.94 290 ALA B C 1
ATOM 4689 O O . ALA B 1 290 ? -11.211 -32.281 -22.562 1 94.94 290 ALA B O 1
ATOM 4690 N N . HIS B 1 291 ? -10.055 -31.141 -24.062 1 93.38 291 HIS B N 1
ATOM 4691 C CA . HIS B 1 291 ? -11.227 -30.75 -24.828 1 93.38 291 HIS B CA 1
ATOM 4692 C C . HIS B 1 291 ? -11.906 -31.969 -25.453 1 93.38 291 HIS B C 1
ATOM 4694 O O . HIS B 1 291 ? -13.141 -32.062 -25.484 1 93.38 291 HIS B O 1
ATOM 4700 N N . SER B 1 292 ? -11.133 -32.906 -25.906 1 95 292 SER B N 1
ATOM 4701 C CA . SER B 1 292 ? -11.688 -34.062 -26.562 1 95 292 SER B CA 1
ATOM 4702 C C . SER B 1 292 ? -11.922 -35.188 -25.562 1 95 292 SER B C 1
ATOM 4704 O O . SER B 1 292 ? -12.383 -36.281 -25.938 1 95 292 SER B O 1
ATOM 4706 N N . ASN B 1 293 ? -11.539 -34.969 -24.375 1 94.06 293 ASN B N 1
ATOM 4707 C CA . ASN B 1 293 ? -11.672 -35.969 -23.328 1 94.06 293 ASN B CA 1
ATOM 4708 C C . ASN B 1 293 ? -10.953 -37.25 -23.688 1 94.06 293 ASN B C 1
ATOM 4710 O O . ASN B 1 293 ? -11.531 -38.344 -23.594 1 94.06 293 ASN B O 1
ATOM 4714 N N . THR B 1 294 ? -9.711 -37.156 -24.172 1 96.56 294 THR B N 1
ATOM 4715 C CA . THR B 1 294 ? -8.859 -38.281 -24.531 1 96.56 294 THR B CA 1
ATOM 4716 C C . THR B 1 294 ? -7.52 -38.219 -23.812 1 96.56 294 THR B C 1
ATOM 4718 O O . THR B 1 294 ? -7.254 -37.25 -23.094 1 96.56 294 THR B O 1
ATOM 4721 N N . THR B 1 295 ? -6.789 -39.312 -24.031 1 96.06 295 THR B N 1
ATOM 4722 C CA . THR B 1 295 ? -5.438 -39.344 -23.484 1 96.06 295 THR B CA 1
ATOM 4723 C C . THR B 1 295 ? -4.473 -38.562 -24.375 1 96.06 295 THR B C 1
ATOM 4725 O O . THR B 1 295 ? -4.723 -38.406 -25.578 1 96.06 295 THR B O 1
ATOM 4728 N N . GLY B 1 296 ? -3.441 -37.969 -23.781 1 94.94 296 GLY B N 1
ATOM 4729 C CA . GLY B 1 296 ? -2.408 -37.281 -24.531 1 94.94 296 GLY B CA 1
ATOM 4730 C C . GLY B 1 296 ? -1.081 -37.219 -23.797 1 94.94 296 GLY B C 1
ATOM 4731 O O . GLY B 1 296 ? -1.026 -37.438 -22.578 1 94.94 296 GLY B O 1
ATOM 4732 N N . VAL B 1 297 ? -0.007 -37.062 -24.578 1 93.19 297 VAL B N 1
ATOM 4733 C CA . VAL B 1 297 ? 1.311 -36.844 -24 1 93.19 297 VAL B CA 1
ATOM 4734 C C . VAL B 1 297 ? 1.431 -35.375 -23.562 1 93.19 297 VAL B C 1
ATOM 4736 O O . VAL B 1 297 ? 1.576 -34.5 -24.406 1 93.19 297 VAL B O 1
ATOM 4739 N N . ILE B 1 298 ? 1.418 -35.156 -22.25 1 90.81 298 ILE B N 1
ATOM 4740 C CA . ILE B 1 298 ? 1.318 -33.781 -21.828 1 90.81 298 ILE B CA 1
ATOM 4741 C C . ILE B 1 298 ? 2.584 -33.375 -21.078 1 90.81 298 ILE B C 1
ATOM 4743 O O . ILE B 1 298 ? 2.693 -32.25 -20.594 1 90.81 298 ILE B O 1
ATOM 4747 N N . MET B 1 299 ? 3.521 -34.312 -20.828 1 86.31 299 MET B N 1
ATOM 4748 C CA . MET B 1 299 ? 4.816 -34.031 -20.203 1 86.31 299 MET B CA 1
ATOM 4749 C C . MET B 1 299 ? 5.934 -34.781 -20.938 1 86.31 299 MET B C 1
ATOM 4751 O O . MET B 1 299 ? 5.75 -35.906 -21.406 1 86.31 299 MET B O 1
ATOM 4755 N N . PRO B 1 300 ? 7.082 -34.062 -20.969 1 79.56 300 PRO B N 1
ATOM 4756 C CA . PRO B 1 300 ? 8.211 -34.781 -21.578 1 79.56 300 PRO B CA 1
ATOM 4757 C C . PRO B 1 300 ? 8.844 -35.812 -20.641 1 79.56 300 PRO B C 1
ATOM 4759 O O . PRO B 1 300 ? 8.547 -35.812 -19.438 1 79.56 300 PRO B O 1
ATOM 4762 N N . SER B 1 301 ? 9.641 -36.594 -21.422 1 72.19 301 SER B N 1
ATOM 4763 C CA . SER B 1 301 ? 10.539 -37.406 -20.609 1 72.19 301 SER B CA 1
ATOM 4764 C C . SER B 1 301 ? 11.68 -36.562 -20.031 1 72.19 301 SER B C 1
ATOM 4766 O O . SER B 1 301 ? 12 -35.5 -20.562 1 72.19 301 SER B O 1
ATOM 4768 N N . ARG B 1 302 ? 12.031 -36.781 -18.859 1 64.25 302 ARG B N 1
ATOM 4769 C CA . ARG B 1 302 ? 13.164 -36.062 -18.281 1 64.25 302 ARG B CA 1
ATOM 4770 C C . ARG B 1 302 ? 14.32 -37.031 -17.984 1 64.25 302 ARG B C 1
ATOM 4772 O O . ARG B 1 302 ? 14.109 -38.188 -17.625 1 64.25 302 ARG B O 1
#

Foldseek 3Di:
DDDPPPPPPPPPPPPCPPCAQVAEDEDQDPVVQVVVVVCCVPRVHHYDYDPVRPDDCPVDDFLPPNNLVVLLVQLVVVLVCLVVQDWDKAAAPLKDFDADVVVVVVPQPQAAKEFEFLDLFAEDQNAFDDLVCLLVTQGDVNIMIGGNDPLSSVLSVQLSVQSVVCCVVPVGDDSRVSSSVRVSVSCVVPVGTYGYDNFLAEFEPAHQFQADLLTHDDDVVLHVCVVVVHDRPGPPPRPSHHDFAQAFRKDFCVSNVRYRMYHYHPPCDPDPDDSVVVSVVLSVQVVVRSVVRHIGRNGGGD/DDPPDPPPPPPPPPPCPPCAQVAEDEDQDPVVQVVVVVCCVPRVHHYDYDPVRDDDCPVDDFLPPNNLVVLLVQLVVVLVCLVVQDWDKAAAPLKDFDADVVVVVVPQPQAAKEFEFLAQFAEDQNAFDDLVCLLVTQGDVNIMIGGNDPLSSVLSVQLSVQSVVCCVVPVGDDSSVSSSVRVSVSCVVPVGTYGYDNFLAEFEPAHQFQADLLTHDDDVVLHVCVVVVHPRPGPPPTDSHRDFAQAFRKDFCVSNVRYRMYHYHPPCDPDPDDSVVVSVVLSVQVVVRSVVRHIGRNGGGD